Protein AF-A0AAV5WC20-F1 (afdb_monomer_lite)

Secondary structure (DSSP, 8-state):
----PPP----------PPPP----------S-GGGSSSSSSSSSS--------------------------HHHHHHHHHHHHHHHHHHHHHHHHHHHHHHHHHHHHHHHHHHHHHHHHHHHHHHHHHHHHHHHHHHHHHHHHHHHHHHHHHHHHHHHHHHHHHHHHHHHHHHHHHHHHHHHHHHHHHHHHHHHHHHHHHHHHHHHHHHHHHHHHHHHHHHHHHHHHHHHHHHHHHHHHHHHHHHHHHHHHHHHHHHHHHHHHHHSSHHHHHHHHHHHHHHHHHHHHHHHHHHHHHHHHHHHHHHHHHHHHGGG--TTHHHHHHHHHHHHHHHHHHHHHHHHHHHHHHHHHHHHHHHHHHHHHHTTTHHHHHHHHHHHHHHHHHHHHHH-

Organism: NCBI:txid1538716

Sequence (391 aa):
MPPKRRGSVANEKESKKKNKQASASPPYSSDESELRMKAEILEAIEENADCESDVEILPSKPSNNQKKVIESPLVLAMRENEKLKKELAESKEREAARLEANFDLSKVKMEKAEELWHTNDQLRRKKRMCENAINEAGKELFKADEAERKLGETETKIEWSEKNLINTEKKLYESEKKLKEKDRILAETEQKLAATTSASSDLELRNFQMTNELRRLNGELAQMSSMTADKVSSIVDLGTRNDALRAEVQRLNEELNRARQISSSTVSPEVRKMREENSILREQLKMAEEQINELADSKAQIRVLKDENEKLKSLGGKTQDKLLKEANDKLKISEDRLAYAEEEIKYQKGRREDLKEELLKYREDTSDNATSEVRLRHVREKCEKLERELR

pLDDT: mean 75.5, std 19.57, range [30.88, 97.56]

Structure (mmCIF, N/CA/C/O backbone):
data_AF-A0AAV5WC20-F1
#
_entry.id   AF-A0AAV5WC20-F1
#
loop_
_atom_site.group_PDB
_atom_site.id
_atom_site.type_symbol
_atom_site.label_atom_id
_atom_site.label_alt_id
_atom_site.label_comp_id
_atom_site.label_asym_id
_atom_site.label_entity_id
_atom_site.label_seq_id
_atom_site.pdbx_PDB_ins_code
_atom_site.Cartn_x
_atom_site.Cartn_y
_atom_site.Cartn_z
_atom_site.occupancy
_atom_site.B_iso_or_equiv
_atom_site.auth_seq_id
_atom_site.auth_comp_id
_atom_site.auth_asym_id
_atom_site.auth_atom_id
_atom_site.pdbx_PDB_model_num
ATOM 1 N N . MET A 1 1 ? 13.080 -20.137 10.433 1.00 46.59 1 MET A N 1
ATOM 2 C CA . MET A 1 1 ? 12.874 -20.717 11.783 1.00 46.59 1 MET A CA 1
ATOM 3 C C . MET A 1 1 ? 11.985 -19.778 12.592 1.00 46.59 1 MET A C 1
ATOM 5 O O . MET A 1 1 ? 12.286 -18.590 12.583 1.00 46.59 1 MET A O 1
ATOM 9 N N . PRO A 1 2 ? 10.916 -20.250 13.258 1.00 48.06 2 PRO A N 1
ATOM 10 C CA . PRO A 1 2 ? 10.090 -19.419 14.140 1.00 48.06 2 PRO A CA 1
ATOM 11 C C . PRO A 1 2 ? 10.695 -19.296 15.561 1.00 48.06 2 PRO A C 1
ATOM 13 O O . PRO A 1 2 ? 11.396 -20.209 16.005 1.00 48.06 2 PRO A O 1
ATOM 16 N N . PRO A 1 3 ? 10.435 -18.197 16.298 1.00 58.12 3 PRO A N 1
ATOM 17 C CA . PRO A 1 3 ? 11.008 -17.965 17.625 1.00 58.12 3 PRO A CA 1
ATOM 18 C C . PRO A 1 3 ? 10.278 -18.723 18.749 1.00 58.12 3 PRO A C 1
ATOM 20 O O . PRO A 1 3 ? 9.063 -18.925 18.716 1.00 58.12 3 PRO A O 1
ATOM 23 N N . LYS A 1 4 ? 11.020 -19.093 19.801 1.00 53.66 4 LYS A N 1
ATOM 24 C CA . LYS A 1 4 ? 10.476 -19.755 20.999 1.00 53.66 4 LYS A CA 1
ATOM 25 C C . LYS A 1 4 ? 9.658 -18.770 21.845 1.00 53.66 4 LYS A C 1
ATOM 27 O O . LYS A 1 4 ? 10.227 -17.860 22.443 1.00 53.66 4 LYS A O 1
ATOM 32 N N . ARG A 1 5 ? 8.348 -19.002 21.987 1.00 46.47 5 ARG A N 1
ATOM 33 C CA . ARG A 1 5 ? 7.547 -18.374 23.056 1.00 46.47 5 ARG A CA 1
ATOM 34 C C . ARG A 1 5 ? 8.036 -18.882 24.421 1.00 46.47 5 ARG A C 1
ATOM 36 O O . ARG A 1 5 ? 8.095 -20.090 24.631 1.00 46.47 5 ARG A O 1
ATOM 43 N N . ARG A 1 6 ? 8.329 -17.977 25.360 1.00 49.38 6 ARG A N 1
ATOM 44 C CA . ARG A 1 6 ? 8.352 -18.282 26.804 1.00 49.38 6 ARG A CA 1
ATOM 45 C C . ARG A 1 6 ? 7.067 -17.736 27.422 1.00 49.38 6 ARG A C 1
ATOM 47 O O . ARG A 1 6 ? 6.705 -16.596 27.149 1.00 49.38 6 ARG A O 1
ATOM 54 N N . GLY A 1 7 ? 6.371 -18.557 28.203 1.00 38.00 7 GLY A N 1
ATOM 55 C CA . GLY A 1 7 ? 5.137 -18.157 28.879 1.00 38.00 7 GLY A CA 1
ATOM 56 C C . GLY A 1 7 ? 5.416 -17.389 30.169 1.00 38.00 7 GLY A C 1
ATOM 57 O O . GLY A 1 7 ? 6.311 -17.754 30.928 1.00 38.00 7 GLY A O 1
ATOM 58 N N . SER A 1 8 ? 4.624 -16.352 30.429 1.00 41.50 8 SER A N 1
ATOM 59 C CA . SER A 1 8 ? 4.533 -15.691 31.730 1.00 41.50 8 SER A CA 1
ATOM 60 C C . SER A 1 8 ? 3.433 -16.358 32.560 1.00 41.50 8 SER A C 1
ATOM 62 O O . SER A 1 8 ? 2.253 -16.183 32.258 1.00 41.50 8 SER A O 1
ATOM 64 N N . VAL A 1 9 ? 3.804 -17.107 33.599 1.00 43.81 9 VAL A N 1
ATOM 65 C CA . VAL A 1 9 ? 2.852 -17.574 34.618 1.00 43.81 9 VAL A CA 1
ATOM 66 C C . VAL A 1 9 ? 2.820 -16.539 35.737 1.00 43.81 9 VAL A C 1
ATOM 68 O O . VAL A 1 9 ? 3.859 -16.219 36.309 1.00 43.81 9 VAL A O 1
ATOM 71 N N . ALA A 1 10 ? 1.634 -16.016 36.038 1.00 45.62 10 ALA A N 1
ATOM 72 C CA . ALA A 1 10 ? 1.400 -15.102 37.147 1.00 45.62 10 ALA A CA 1
ATOM 73 C C . ALA A 1 10 ? 0.200 -15.609 37.953 1.00 45.62 10 ALA A C 1
ATOM 75 O O . ALA A 1 10 ? -0.920 -15.546 37.468 1.00 45.62 10 ALA A O 1
ATOM 76 N N . ASN A 1 11 ? 0.478 -16.124 39.150 1.00 37.00 11 ASN A N 1
ATOM 77 C CA . ASN A 1 11 ? -0.455 -16.557 40.194 1.00 37.00 11 ASN A CA 1
ATOM 78 C C . ASN A 1 11 ? 0.359 -16.626 41.507 1.00 37.00 11 ASN A C 1
ATOM 80 O O . ASN A 1 11 ? 1.551 -16.918 41.457 1.00 37.00 11 ASN A O 1
ATOM 84 N N . GLU A 1 12 ? -0.173 -16.394 42.704 1.00 38.81 12 GLU A N 1
ATOM 85 C CA . GLU A 1 12 ? -1.375 -15.647 43.096 1.00 38.81 12 GLU A CA 1
ATOM 86 C C . GLU A 1 12 ? -1.159 -15.146 44.544 1.00 38.81 12 GLU A C 1
ATOM 88 O O . GLU A 1 12 ? -0.284 -15.652 45.250 1.00 38.81 12 GLU A O 1
ATOM 93 N N . LYS A 1 13 ? -1.882 -14.115 45.001 1.00 44.88 13 LYS A N 1
ATOM 94 C CA . LYS A 1 13 ? -1.697 -13.569 46.360 1.00 44.88 13 LYS A CA 1
ATOM 95 C C . LYS A 1 13 ? -2.596 -14.283 47.364 1.00 44.88 13 LYS A C 1
ATOM 97 O O . LYS A 1 13 ? -3.810 -14.212 47.220 1.00 44.88 13 LYS A O 1
ATOM 102 N N . GLU A 1 14 ? -2.037 -14.767 48.472 1.00 38.22 14 GLU A N 1
ATOM 103 C CA . GLU A 1 14 ? -2.845 -15.045 49.667 1.00 38.22 14 GLU A CA 1
ATOM 104 C C . GLU A 1 14 ? -2.159 -14.583 50.968 1.00 38.22 14 GLU A C 1
ATOM 106 O O . GLU A 1 14 ? -1.451 -15.313 51.660 1.00 38.22 14 GLU A O 1
ATOM 111 N N . SER A 1 15 ? -2.357 -13.309 51.310 1.00 42.94 15 SER A N 1
ATOM 112 C CA . SER A 1 15 ? -1.786 -12.678 52.504 1.00 42.94 15 SER A CA 1
ATOM 113 C C . SER A 1 15 ? -2.730 -12.785 53.710 1.00 42.94 15 SER A C 1
ATOM 115 O O . SER A 1 15 ? -3.532 -11.881 53.964 1.00 42.94 15 SER A O 1
ATOM 117 N N . LYS A 1 16 ? -2.627 -13.873 54.482 1.00 41.94 16 LYS A N 1
ATOM 118 C CA . LYS A 1 16 ? -3.439 -14.108 55.691 1.00 41.94 16 LYS A CA 1
ATOM 119 C C . LYS A 1 16 ? -3.041 -13.194 56.871 1.00 41.94 16 LYS A C 1
ATOM 121 O O . LYS A 1 16 ? -2.311 -13.604 57.768 1.00 41.94 16 LYS A O 1
ATOM 126 N N . LYS A 1 17 ? -3.575 -11.965 56.920 1.00 42.88 17 LYS A N 1
ATOM 127 C CA . LYS A 1 17 ? -3.609 -11.131 58.143 1.00 42.88 17 LYS A CA 1
ATOM 128 C C . LYS A 1 17 ? -4.879 -11.429 58.952 1.00 42.88 17 LYS A C 1
ATOM 130 O O . LYS A 1 17 ? -5.944 -10.919 58.617 1.00 42.88 17 LYS A O 1
ATOM 135 N N . LYS A 1 18 ? -4.774 -12.198 60.043 1.00 42.69 18 LYS A N 1
ATOM 136 C CA . LYS A 1 18 ? -5.812 -12.196 61.093 1.00 42.69 18 LYS A CA 1
ATOM 137 C C . LYS A 1 18 ? -5.658 -10.933 61.945 1.00 42.69 18 LYS A C 1
ATOM 139 O O . LYS A 1 18 ? -4.542 -10.587 62.326 1.00 42.69 18 LYS A O 1
ATOM 144 N N . ASN A 1 19 ? -6.763 -10.236 62.200 1.00 36.97 19 ASN A N 1
ATOM 145 C CA . ASN A 1 19 ? -6.783 -9.006 62.992 1.00 36.97 19 ASN A CA 1
ATOM 146 C C . ASN A 1 19 ? -7.163 -9.288 64.459 1.00 36.97 19 ASN A C 1
ATOM 148 O O . ASN A 1 19 ? -7.654 -10.365 64.790 1.00 36.97 19 ASN A O 1
ATOM 152 N N . LYS A 1 20 ? -6.908 -8.303 65.321 1.00 40.47 20 LYS A N 1
ATOM 153 C CA . LYS A 1 20 ? -7.137 -8.309 66.770 1.00 40.47 20 LYS A CA 1
ATOM 154 C C . LYS A 1 20 ? -8.576 -8.695 67.142 1.00 40.47 20 LYS A C 1
ATOM 156 O O . LYS A 1 20 ? -9.516 -8.111 66.612 1.00 40.47 20 LYS A O 1
ATOM 161 N N . GLN A 1 21 ? -8.728 -9.527 68.171 1.00 35.09 21 GLN A N 1
ATOM 162 C CA . GLN A 1 21 ? -9.761 -9.286 69.182 1.00 35.09 21 GLN A CA 1
ATOM 163 C C . GLN A 1 21 ? -9.126 -8.450 70.297 1.00 35.09 21 GLN A C 1
ATOM 165 O O . GLN A 1 21 ? -8.044 -8.777 70.780 1.00 35.09 21 GLN A O 1
ATOM 170 N N . ALA A 1 22 ? -9.783 -7.356 70.667 1.00 39.41 22 ALA A N 1
ATOM 171 C CA . ALA A 1 22 ? -9.428 -6.526 71.809 1.00 39.41 22 ALA A CA 1
ATOM 172 C C . ALA A 1 22 ? -10.732 -6.022 72.434 1.00 39.41 22 ALA A C 1
ATOM 174 O O . ALA A 1 22 ? -11.380 -5.136 71.883 1.00 39.41 22 ALA A O 1
ATOM 175 N N . SER A 1 23 ? -11.135 -6.632 73.545 1.00 36.88 23 SER A N 1
ATOM 176 C CA . SER A 1 23 ? -12.318 -6.259 74.321 1.00 36.88 23 SER A CA 1
ATOM 177 C C . SER A 1 23 ? -11.889 -5.451 75.546 1.00 36.88 23 SER A C 1
ATOM 179 O O . SER A 1 23 ? -11.248 -5.996 76.445 1.00 36.88 23 SER A O 1
ATOM 181 N N . ALA A 1 24 ? -12.229 -4.163 75.567 1.00 35.69 24 ALA A N 1
ATOM 182 C CA . ALA A 1 24 ? -12.136 -3.298 76.744 1.00 35.69 24 ALA A CA 1
ATOM 183 C C . ALA A 1 24 ? -13.527 -3.139 77.396 1.00 35.69 24 ALA A C 1
ATOM 185 O O . ALA A 1 24 ? -14.532 -3.426 76.747 1.00 35.69 24 ALA A O 1
ATOM 186 N N . SER A 1 25 ? -13.567 -2.727 78.669 1.00 38.66 25 SER A N 1
ATOM 187 C CA . SER A 1 25 ? -14.747 -2.868 79.549 1.00 38.66 25 SER A CA 1
ATOM 188 C C . SER A 1 25 ? -15.585 -1.565 79.724 1.00 38.66 25 SER A C 1
ATOM 190 O O . SER A 1 25 ? -15.924 -0.963 78.712 1.00 38.66 25 SER A O 1
ATOM 192 N N . PRO A 1 26 ? -15.943 -1.113 80.950 1.00 62.59 26 PRO A N 1
ATOM 193 C CA . PRO A 1 26 ? -17.286 -1.142 81.581 1.00 62.59 26 PRO A CA 1
ATOM 194 C C . PRO A 1 26 ? -17.959 0.274 81.663 1.00 62.59 26 PRO A C 1
ATOM 196 O O . PRO A 1 26 ? -17.342 1.207 81.147 1.00 62.59 26 PRO A O 1
ATOM 199 N N . PRO A 1 27 ? -19.138 0.531 82.312 1.00 53.72 27 PRO A N 1
ATOM 200 C CA . PRO A 1 27 ? -19.905 -0.277 83.281 1.00 53.72 27 PRO A CA 1
ATOM 201 C C . PRO A 1 27 ? -21.451 -0.313 83.042 1.00 53.72 27 PRO A C 1
ATOM 203 O O . PRO A 1 27 ? -21.875 -0.903 82.058 1.00 53.72 27 PRO A O 1
ATOM 206 N N . TYR A 1 28 ? -22.250 0.293 83.946 1.00 35.47 28 TYR A N 1
ATOM 207 C CA . TYR A 1 28 ? -23.716 0.236 84.165 1.00 35.47 28 TYR A CA 1
ATOM 208 C C . TYR A 1 28 ? -24.264 -1.141 84.616 1.00 35.47 28 TYR A C 1
ATOM 210 O O . TYR A 1 28 ? -24.325 -2.052 83.802 1.00 35.47 28 TYR A O 1
ATOM 218 N N . SER A 1 29 ? -24.601 -1.462 85.882 1.00 41.06 29 SER A N 1
ATOM 219 C CA . SER A 1 29 ? -24.993 -0.770 87.147 1.00 41.06 29 SER A CA 1
ATOM 220 C C . SER A 1 29 ? -26.505 -0.735 87.420 1.00 41.06 29 SER A C 1
ATOM 222 O O . SER A 1 29 ? -27.220 -0.148 86.615 1.00 41.06 29 SER A O 1
ATOM 224 N N . SER A 1 30 ? -26.926 -1.195 88.615 1.00 44.84 30 SER A N 1
ATOM 225 C CA . SER A 1 30 ? -28.332 -1.287 89.089 1.00 44.84 30 SER A CA 1
ATOM 226 C C . SER A 1 30 ? -29.177 -2.275 88.250 1.00 44.84 30 SER A C 1
ATOM 228 O O . SER A 1 30 ? -29.063 -2.295 87.036 1.00 44.84 30 SER A O 1
ATOM 230 N N . ASP A 1 31 ? -29.958 -3.221 88.775 1.00 42.00 31 ASP A N 1
ATOM 231 C CA . ASP A 1 31 ? -30.840 -3.183 89.942 1.00 42.00 31 ASP A CA 1
ATOM 232 C C . ASP A 1 31 ? -30.939 -4.564 90.627 1.00 42.00 31 ASP A C 1
ATOM 234 O O . ASP A 1 31 ? -31.651 -5.458 90.174 1.00 42.00 31 ASP A O 1
ATOM 238 N N . GLU A 1 32 ? -30.270 -4.733 91.771 1.00 43.53 32 GLU A N 1
ATOM 239 C CA . GLU A 1 32 ? -30.441 -5.905 92.659 1.00 43.53 32 GLU A CA 1
ATOM 240 C C . GLU A 1 32 ? -31.105 -5.503 93.998 1.00 43.53 32 GLU A C 1
ATOM 242 O O . GLU A 1 32 ? -31.043 -6.203 95.009 1.00 43.53 32 GLU A O 1
ATOM 247 N N . SER A 1 33 ? -31.736 -4.322 94.007 1.00 48.75 33 SER A N 1
ATOM 248 C CA . SER A 1 33 ? -32.202 -3.604 95.201 1.00 48.75 33 SER A CA 1
ATOM 249 C C . SER A 1 33 ? -33.672 -3.863 95.561 1.00 48.75 33 SER A C 1
ATOM 251 O O . SER A 1 33 ? -34.030 -3.817 96.737 1.00 48.75 33 SER A O 1
ATOM 253 N N . GLU A 1 34 ? -34.538 -4.149 94.583 1.00 46.88 34 GLU A N 1
ATOM 254 C CA . GLU A 1 34 ? -36.000 -4.145 94.788 1.00 46.88 34 GLU A CA 1
ATOM 255 C C . GLU A 1 34 ? -36.568 -5.382 95.512 1.00 46.88 34 GLU A C 1
ATOM 257 O O . GLU A 1 34 ? -37.702 -5.350 95.992 1.00 46.88 34 GLU A O 1
ATOM 262 N N . LEU A 1 35 ? -35.797 -6.467 95.655 1.00 46.91 35 LEU A N 1
ATOM 263 C CA . LEU A 1 35 ? -36.261 -7.718 96.281 1.00 46.91 35 LEU A CA 1
ATOM 264 C C . LEU A 1 35 ? -35.927 -7.859 97.779 1.00 46.91 35 LEU A C 1
ATOM 266 O O . LEU A 1 35 ? -36.155 -8.919 98.357 1.00 46.91 35 LEU A O 1
ATOM 270 N N . ARG A 1 36 ? -35.429 -6.800 98.436 1.00 49.81 36 ARG A N 1
ATOM 271 C CA . ARG A 1 36 ? -35.145 -6.795 99.890 1.00 49.81 36 ARG A CA 1
ATOM 272 C C . ARG A 1 36 ? -35.990 -5.828 100.727 1.00 49.81 36 ARG A C 1
ATOM 274 O O . ARG A 1 36 ? -35.766 -5.740 101.926 1.00 49.81 36 ARG A O 1
ATOM 281 N N . MET A 1 37 ? -36.985 -5.156 100.139 1.00 46.34 37 MET A N 1
ATOM 282 C CA . MET A 1 37 ? -37.829 -4.164 100.836 1.00 46.34 37 MET A CA 1
ATOM 283 C C . MET A 1 37 ? -39.329 -4.531 100.866 1.00 46.34 37 MET A C 1
ATOM 285 O O . MET A 1 37 ? -40.195 -3.662 100.849 1.00 46.34 37 MET A O 1
ATOM 289 N N . LYS A 1 38 ? -39.643 -5.837 100.884 1.00 46.16 38 LYS A N 1
ATOM 290 C CA . LYS A 1 38 ? -41.002 -6.400 101.071 1.00 46.16 38 LYS A CA 1
ATOM 291 C C . LYS A 1 38 ? -40.993 -7.669 101.942 1.00 46.16 38 LYS A C 1
ATOM 293 O O . LYS A 1 38 ? -41.645 -8.658 101.625 1.00 46.16 38 LYS A O 1
ATOM 298 N N . ALA A 1 39 ? -40.209 -7.635 103.019 1.00 43.69 39 ALA A N 1
ATOM 299 C CA . ALA A 1 39 ? -40.134 -8.676 104.053 1.00 43.69 39 ALA A CA 1
ATOM 300 C C . ALA A 1 39 ? -40.270 -8.065 105.465 1.00 43.69 39 ALA A C 1
ATOM 302 O O . ALA A 1 39 ? -39.671 -8.527 106.426 1.00 43.69 39 ALA A O 1
ATOM 303 N N . GLU A 1 40 ? -41.044 -6.986 105.546 1.00 49.34 40 GLU A N 1
ATOM 304 C CA . GLU A 1 40 ? -41.399 -6.224 106.740 1.00 49.34 40 GLU A CA 1
ATOM 305 C C . GLU A 1 40 ? -42.853 -5.752 106.511 1.00 49.34 40 GLU A C 1
ATOM 307 O O . GLU A 1 40 ? -43.283 -5.665 105.356 1.00 49.34 40 GLU A O 1
ATOM 312 N N . ILE A 1 41 ? -43.627 -5.478 107.569 1.00 44.91 41 ILE A N 1
ATOM 313 C CA . ILE A 1 41 ? -45.100 -5.303 107.515 1.00 44.91 41 ILE A CA 1
ATOM 314 C C . ILE A 1 41 ? -45.870 -6.615 107.215 1.00 44.91 41 ILE A C 1
ATOM 316 O O . ILE A 1 41 ? -46.669 -6.695 106.283 1.00 44.91 41 ILE A O 1
ATOM 320 N N . LEU A 1 42 ? -45.681 -7.643 108.054 1.00 40.22 42 LEU A N 1
ATOM 321 C CA . LEU A 1 42 ? -46.724 -8.657 108.319 1.00 40.22 42 LEU A CA 1
ATOM 322 C C . LEU A 1 42 ? -46.608 -9.309 109.720 1.00 40.22 42 LEU A C 1
ATOM 324 O O . LEU A 1 42 ? -47.049 -10.432 109.932 1.00 40.22 42 LEU A O 1
ATOM 328 N N . GLU A 1 43 ? -46.023 -8.592 110.685 1.00 47.56 43 GLU A N 1
ATOM 329 C CA . GLU A 1 43 ? -45.741 -9.068 112.050 1.00 47.56 43 GLU A CA 1
ATOM 330 C C . GLU A 1 43 ? -45.987 -7.918 113.050 1.00 47.56 43 GLU A C 1
ATOM 332 O O . GLU A 1 43 ? -45.055 -7.302 113.559 1.00 47.56 43 GLU A O 1
ATOM 337 N N . ALA A 1 44 ? -47.257 -7.519 113.224 1.00 48.00 44 ALA A N 1
ATOM 338 C CA . ALA A 1 44 ? -47.614 -6.359 114.062 1.00 48.00 44 ALA A CA 1
ATOM 339 C C . ALA A 1 44 ? -49.059 -6.310 114.615 1.00 48.00 44 ALA A C 1
ATOM 341 O O . ALA A 1 44 ? -49.340 -5.444 115.441 1.00 48.00 44 ALA A O 1
ATOM 342 N N . ILE A 1 45 ? -49.997 -7.155 114.155 1.00 46.56 45 ILE A N 1
ATOM 343 C CA . ILE A 1 45 ? -51.423 -7.062 114.540 1.00 46.56 45 ILE A CA 1
ATOM 344 C C . ILE A 1 45 ? -52.072 -8.455 114.646 1.00 46.56 45 ILE A C 1
ATOM 346 O O . ILE A 1 45 ? -52.913 -8.790 113.818 1.00 46.56 45 ILE A O 1
ATOM 350 N N . GLU A 1 46 ? -51.708 -9.265 115.650 1.00 44.31 46 GLU A N 1
ATOM 351 C CA . GLU A 1 46 ? -52.563 -10.395 116.081 1.00 44.31 46 GLU A CA 1
ATOM 352 C C . GLU A 1 46 ? -52.272 -10.929 117.505 1.00 44.31 46 GLU A C 1
ATOM 354 O O . GLU A 1 46 ? -52.179 -12.129 117.716 1.00 44.31 46 GLU A O 1
ATOM 359 N N . GLU A 1 47 ? -52.164 -10.054 118.517 1.00 45.81 47 GLU A N 1
ATOM 360 C CA . GLU A 1 47 ? -52.318 -10.475 119.927 1.00 45.81 47 GLU A CA 1
ATOM 361 C C . GLU A 1 47 ? -52.699 -9.284 120.833 1.00 45.81 47 GLU A C 1
ATOM 363 O O . GLU A 1 47 ? -51.845 -8.510 121.260 1.00 45.81 47 GLU A O 1
ATOM 368 N N . ASN A 1 48 ? -54.007 -9.081 121.050 1.00 41.75 48 ASN A N 1
ATOM 369 C CA . ASN A 1 48 ? -54.618 -8.285 122.135 1.00 41.75 48 ASN A CA 1
ATOM 370 C C . ASN A 1 48 ? -56.154 -8.389 122.025 1.00 41.75 48 ASN A C 1
ATOM 372 O O . ASN A 1 48 ? -56.802 -7.572 121.370 1.00 41.75 48 ASN A O 1
ATOM 376 N N . ALA A 1 49 ? -56.732 -9.437 122.616 1.00 38.94 49 ALA A N 1
ATOM 377 C CA . ALA A 1 49 ? -58.182 -9.667 122.630 1.00 38.94 49 ALA A CA 1
ATOM 378 C C . ALA A 1 49 ? -58.671 -10.367 123.915 1.00 38.94 49 ALA A C 1
ATOM 380 O O . ALA A 1 49 ? -59.714 -11.020 123.903 1.00 38.94 49 ALA A O 1
ATOM 381 N N . ASP A 1 50 ? -57.945 -10.212 125.028 1.00 37.34 50 ASP A N 1
ATOM 382 C CA . ASP A 1 50 ? -58.484 -10.541 126.349 1.00 37.34 50 ASP A CA 1
ATOM 383 C C . ASP A 1 50 ? -59.608 -9.551 126.681 1.00 37.34 50 ASP A C 1
ATOM 385 O O . ASP A 1 50 ? -59.390 -8.347 126.825 1.00 37.34 50 ASP A O 1
ATOM 389 N N . CYS A 1 51 ? -60.835 -10.058 126.774 1.00 38.34 51 CYS A N 1
ATOM 390 C CA . CYS A 1 51 ? -62.004 -9.291 127.185 1.00 38.34 51 CYS A CA 1
ATOM 391 C C . CYS A 1 51 ? -62.539 -9.848 128.502 1.00 38.34 51 CYS A C 1
ATOM 393 O O . CYS A 1 51 ? -63.219 -10.871 128.476 1.00 38.34 51 CYS A O 1
ATOM 395 N N . GLU A 1 52 ? -62.348 -9.146 129.624 1.00 37.06 52 GLU A N 1
ATOM 396 C CA . GLU A 1 52 ? -63.218 -9.374 130.783 1.00 37.06 52 GLU A CA 1
ATOM 397 C C . GLU A 1 52 ? -63.476 -8.123 131.649 1.00 37.06 52 GLU A C 1
ATOM 399 O O . GLU A 1 52 ? -62.625 -7.655 132.397 1.00 37.06 52 GLU A O 1
ATOM 404 N N . SER A 1 53 ? -64.723 -7.645 131.547 1.00 40.72 53 SER A N 1
ATOM 405 C CA . SER A 1 53 ? -65.509 -6.858 132.519 1.00 40.72 53 SER A CA 1
ATOM 406 C C . SER A 1 53 ? -64.967 -5.542 133.104 1.00 40.72 53 SER A C 1
ATOM 408 O O . SER A 1 53 ? -64.073 -5.517 133.947 1.00 40.72 53 SER A O 1
ATOM 410 N N . ASP A 1 54 ? -65.695 -4.462 132.810 1.00 40.66 54 ASP A N 1
ATOM 411 C CA . ASP A 1 54 ? -65.784 -3.257 133.641 1.00 40.66 54 ASP A CA 1
ATOM 412 C C . ASP A 1 54 ? -66.378 -3.541 135.040 1.00 40.66 54 ASP A C 1
ATOM 414 O O . ASP A 1 54 ? -67.096 -4.524 135.232 1.00 40.66 54 ASP A O 1
ATOM 418 N N . VAL A 1 55 ? -66.192 -2.602 135.979 1.00 39.00 55 VAL A N 1
ATOM 419 C CA . VAL A 1 55 ? -67.290 -1.857 136.649 1.00 39.00 55 VAL A CA 1
ATOM 420 C C . VAL A 1 55 ? -66.699 -0.799 137.598 1.00 39.00 55 VAL A C 1
ATOM 422 O O . VAL A 1 55 ? -65.887 -1.104 138.471 1.00 39.00 55 VAL A O 1
ATOM 425 N N . GLU A 1 56 ? -67.122 0.460 137.445 1.00 42.25 56 GLU A N 1
ATOM 426 C CA . GLU A 1 56 ? -66.751 1.568 138.341 1.00 42.25 56 GLU A CA 1
ATOM 427 C C . GLU A 1 56 ? -67.495 1.519 139.692 1.00 42.25 56 GLU A C 1
ATOM 429 O O . GLU A 1 56 ? -68.555 0.905 139.827 1.00 42.25 56 GLU A O 1
ATOM 434 N N . ILE A 1 57 ? -66.952 2.193 140.715 1.00 37.19 57 ILE A N 1
ATOM 435 C CA . ILE A 1 57 ? -67.457 2.154 142.099 1.00 37.19 57 ILE A CA 1
ATOM 436 C C . ILE A 1 57 ? -67.614 3.581 142.663 1.00 37.19 57 ILE A C 1
ATOM 438 O O . ILE A 1 57 ? -66.757 4.429 142.427 1.00 37.19 57 ILE A O 1
ATOM 442 N N . LEU A 1 58 ? -68.626 3.766 143.531 1.00 41.06 58 LEU A N 1
ATOM 443 C CA . LEU A 1 58 ? -68.951 4.933 144.389 1.00 41.06 58 LEU A CA 1
ATOM 444 C C . LEU A 1 58 ? -69.877 6.002 143.763 1.00 41.06 58 LEU A C 1
ATOM 446 O O . LEU A 1 58 ? -69.808 6.231 142.559 1.00 41.06 58 LEU A O 1
ATOM 450 N N . PRO A 1 59 ? -70.722 6.705 144.566 1.00 50.78 59 PRO A N 1
ATOM 451 C CA . PRO A 1 59 ? -70.924 6.638 146.030 1.00 50.78 59 PRO A CA 1
ATOM 452 C C . PRO A 1 59 ? -72.043 5.608 146.402 1.00 50.78 59 PRO A C 1
ATOM 454 O O . PRO A 1 59 ? -71.998 4.525 145.835 1.00 50.78 59 PRO A O 1
ATOM 457 N N . SER A 1 60 ? -73.006 5.680 147.346 1.00 31.77 60 SER A N 1
ATOM 458 C CA . SER A 1 60 ? -73.597 6.713 148.229 1.00 31.77 60 SER A CA 1
ATOM 459 C C . SER A 1 60 ? -74.255 6.096 149.492 1.00 31.77 60 SER A C 1
ATOM 461 O O . SER A 1 60 ? -74.340 4.880 149.644 1.00 31.77 60 SER A O 1
ATOM 463 N N . LYS A 1 61 ? -74.752 6.946 150.407 1.00 40.97 61 LYS A N 1
ATOM 464 C CA . LYS A 1 61 ? -75.665 6.649 151.548 1.00 40.97 61 LYS A CA 1
ATOM 465 C C . LYS A 1 61 ? -76.644 7.853 151.706 1.00 40.97 61 LYS A C 1
ATOM 467 O O . LYS A 1 61 ? -76.414 8.824 150.984 1.00 40.97 61 LYS A O 1
ATOM 472 N N . PRO A 1 62 ? -77.620 7.924 152.654 1.00 46.72 62 PRO A N 1
ATOM 473 C CA . PRO A 1 62 ? -78.140 6.931 153.622 1.00 46.72 62 PRO A CA 1
ATOM 474 C C . PRO A 1 62 ? -79.701 6.853 153.741 1.00 46.72 62 PRO A C 1
ATOM 476 O O . PRO A 1 62 ? -80.403 7.739 153.272 1.00 46.72 62 PRO A O 1
ATOM 479 N N . SER A 1 63 ? -80.212 5.919 154.571 1.00 32.38 63 SER A N 1
ATOM 480 C CA . SER A 1 63 ? -81.553 5.953 155.234 1.00 32.38 63 SER A CA 1
ATOM 481 C C . SER A 1 63 ? -82.803 5.770 154.324 1.00 32.38 63 SER A C 1
ATOM 483 O O . SER A 1 63 ? -82.756 6.089 153.149 1.00 32.38 63 SER A O 1
ATOM 485 N N . ASN A 1 64 ? -83.973 5.263 154.755 1.00 32.12 64 ASN A N 1
ATOM 486 C CA . ASN A 1 64 ? -84.521 5.086 156.109 1.00 32.12 64 ASN A CA 1
ATOM 487 C C . ASN A 1 64 ? -85.654 4.014 156.167 1.00 32.12 64 ASN A C 1
ATOM 489 O O . ASN A 1 64 ? -86.430 3.894 155.230 1.00 32.12 64 ASN A O 1
ATOM 493 N N . ASN A 1 65 ? -85.804 3.351 157.321 1.00 32.62 65 ASN A N 1
ATOM 494 C CA . ASN A 1 65 ? -87.037 2.816 157.948 1.00 32.62 65 ASN A CA 1
ATOM 495 C C . ASN A 1 65 ? -88.077 1.865 157.268 1.00 32.62 65 ASN A C 1
ATOM 497 O O . ASN A 1 65 ? -88.732 2.189 156.287 1.00 32.62 65 ASN A O 1
ATOM 501 N N . GLN A 1 66 ? -88.437 0.850 158.080 1.00 30.88 66 GLN A N 1
ATOM 502 C CA . GLN A 1 66 ? -89.760 0.212 158.311 1.00 30.88 66 GLN A CA 1
ATOM 503 C C . GLN A 1 66 ? -90.225 -1.085 157.595 1.00 30.88 66 GLN A C 1
ATOM 505 O O . GLN A 1 66 ? -90.246 -1.221 156.382 1.00 30.88 66 GLN A O 1
ATOM 510 N N . LYS A 1 67 ? -90.780 -1.966 158.457 1.00 35.91 67 LYS A N 1
ATOM 511 C CA . LYS A 1 67 ? -91.816 -3.003 158.236 1.00 35.91 67 LYS A CA 1
ATOM 512 C C . LYS A 1 67 ? -91.485 -4.184 157.309 1.00 35.91 67 LYS A C 1
ATOM 514 O O . LYS A 1 67 ? -91.936 -4.265 156.173 1.00 35.91 67 LYS A O 1
ATOM 519 N N . LYS A 1 68 ? -90.863 -5.213 157.904 1.00 37.16 68 LYS A N 1
ATOM 520 C CA . LYS A 1 68 ? -90.993 -6.605 157.436 1.00 37.16 68 LYS A CA 1
ATOM 521 C C . LYS A 1 68 ? -92.468 -7.033 157.468 1.00 37.16 68 LYS A C 1
ATOM 523 O O . LYS A 1 68 ? -93.052 -7.098 158.547 1.00 37.16 68 LYS A O 1
ATOM 528 N N . VAL A 1 69 ? -93.021 -7.406 156.317 1.00 43.50 69 VAL A N 1
ATOM 529 C CA . VAL A 1 69 ? -94.146 -8.349 156.234 1.00 43.50 69 VAL A CA 1
ATOM 530 C C . VAL A 1 69 ? -93.541 -9.733 156.015 1.00 43.50 69 VAL A C 1
ATOM 532 O O . VAL A 1 69 ? -92.646 -9.888 155.187 1.00 43.50 69 VAL A O 1
ATOM 535 N N . ILE A 1 70 ? -93.976 -10.730 156.786 1.00 44.62 70 ILE A N 1
ATOM 536 C CA . ILE A 1 70 ? -93.455 -12.098 156.684 1.00 44.62 70 ILE A CA 1
ATOM 537 C C . ILE A 1 70 ? -94.264 -12.839 155.612 1.00 44.62 70 ILE A C 1
ATOM 539 O O . ILE A 1 70 ? -95.206 -13.564 155.923 1.00 44.62 70 ILE A O 1
ATOM 543 N N . GLU A 1 71 ? -93.918 -12.631 154.339 1.00 44.78 71 GLU A N 1
ATOM 544 C CA . GLU A 1 71 ? -94.315 -13.574 153.286 1.00 44.78 71 GLU A CA 1
ATOM 545 C C . GLU A 1 71 ? -93.631 -14.931 153.539 1.00 44.78 71 GLU A C 1
ATOM 547 O O . GLU A 1 71 ? -92.490 -14.998 154.003 1.00 44.78 71 GLU A O 1
ATOM 552 N N . SER A 1 72 ? -94.339 -16.029 153.260 1.00 51.59 72 SER A N 1
ATOM 553 C CA . SER A 1 72 ? -93.804 -17.382 153.461 1.00 51.59 72 SER A CA 1
ATOM 554 C C . SER A 1 72 ? -92.577 -17.623 152.565 1.00 51.59 72 SER A C 1
ATOM 556 O O . SER A 1 72 ? -92.641 -17.275 151.381 1.00 51.59 72 SER A O 1
ATOM 558 N N . PRO A 1 73 ? -91.500 -18.278 153.053 1.00 62.47 73 PRO A N 1
ATOM 559 C CA . PRO A 1 73 ? -90.312 -18.586 152.247 1.00 62.47 73 PRO A CA 1
ATOM 560 C C . PRO A 1 73 ? -90.620 -19.299 150.923 1.00 62.47 73 PRO A C 1
ATOM 562 O O . PRO A 1 73 ? -89.916 -19.100 149.939 1.00 62.47 73 PRO A O 1
ATOM 565 N N . LEU A 1 74 ? -91.709 -20.076 150.873 1.00 66.00 74 LEU A N 1
ATOM 566 C CA . LEU A 1 74 ? -92.171 -20.754 149.662 1.00 66.00 74 LEU A CA 1
ATOM 567 C C . LEU A 1 74 ? -92.589 -19.770 148.550 1.00 66.00 74 LEU A C 1
ATOM 569 O O . LEU A 1 74 ? -92.341 -20.033 147.379 1.00 66.00 74 LEU A O 1
ATOM 573 N N . VAL A 1 75 ? -93.184 -18.624 148.902 1.00 63.22 75 VAL A N 1
ATOM 574 C CA . VAL A 1 75 ? -93.632 -17.597 147.940 1.00 63.22 75 VAL A CA 1
ATOM 575 C C . VAL A 1 75 ? -92.441 -16.827 147.369 1.00 63.22 75 VAL A C 1
ATOM 577 O O . VAL A 1 75 ? -92.408 -16.551 146.170 1.00 63.22 75 VAL A O 1
ATOM 580 N N . LEU A 1 76 ? -91.433 -16.540 148.200 1.00 65.44 76 LEU A N 1
ATOM 581 C CA . LEU A 1 76 ? -90.167 -15.962 147.743 1.00 65.44 76 LEU A CA 1
ATOM 582 C C . LEU A 1 76 ? -89.441 -16.932 146.803 1.00 65.44 76 LEU A C 1
ATOM 584 O O . LEU A 1 76 ? -89.153 -16.557 145.671 1.00 65.44 76 LEU A O 1
ATOM 588 N N . ALA A 1 77 ? -89.285 -18.200 147.198 1.00 69.12 77 ALA A N 1
ATOM 589 C CA . ALA A 1 77 ? -88.675 -19.230 146.356 1.00 69.12 77 ALA A CA 1
ATOM 590 C C . ALA A 1 77 ? -89.430 -19.463 145.030 1.00 69.12 77 ALA A C 1
ATOM 592 O O . ALA A 1 77 ? -88.809 -19.811 144.024 1.00 69.12 77 ALA A O 1
ATOM 593 N N . MET A 1 78 ? -90.754 -19.250 144.991 1.00 74.75 78 MET A N 1
ATOM 594 C CA . MET A 1 78 ? -91.537 -19.272 143.749 1.00 74.75 78 MET A CA 1
ATOM 595 C C . MET A 1 78 ? -91.277 -18.043 142.867 1.00 74.75 78 MET A C 1
ATOM 597 O O . MET A 1 78 ? -90.988 -18.229 141.686 1.00 74.75 78 MET A O 1
ATOM 601 N N . ARG A 1 79 ? -91.293 -16.814 143.411 1.00 76.19 79 ARG A N 1
ATOM 602 C CA . ARG A 1 79 ? -90.928 -15.608 142.634 1.00 76.19 79 ARG A CA 1
ATOM 603 C C . ARG A 1 79 ? -89.483 -15.666 142.135 1.00 76.19 79 ARG A C 1
ATOM 605 O O . ARG A 1 79 ? -89.214 -15.260 141.009 1.00 76.19 79 ARG A O 1
ATOM 612 N N . GLU A 1 80 ? -88.560 -16.199 142.931 1.00 78.25 80 GLU A N 1
ATOM 613 C CA . GLU A 1 80 ? -87.167 -16.420 142.528 1.00 78.25 80 GLU A CA 1
ATOM 614 C C . GLU A 1 80 ? -87.059 -17.492 141.438 1.00 78.25 80 GLU A C 1
ATOM 616 O O . GLU A 1 80 ? -86.330 -17.290 140.474 1.00 78.25 80 GLU A O 1
ATOM 621 N N . ASN A 1 81 ? -87.845 -18.575 141.497 1.00 78.81 81 ASN A N 1
ATOM 622 C CA . ASN A 1 81 ? -87.928 -19.544 140.397 1.00 78.81 81 ASN A CA 1
ATOM 623 C C . ASN A 1 81 ? -88.505 -18.938 139.109 1.00 78.81 81 ASN A C 1
ATOM 625 O O . ASN A 1 81 ? -88.035 -19.270 138.024 1.00 78.81 81 ASN A O 1
ATOM 629 N N . GLU A 1 82 ? -89.511 -18.066 139.186 1.00 80.19 82 GLU A N 1
ATOM 630 C CA . GLU A 1 82 ? -90.042 -17.369 138.006 1.00 80.19 82 GLU A CA 1
ATOM 631 C C . GLU A 1 82 ? -89.044 -16.350 137.445 1.00 80.19 82 GLU A C 1
ATOM 633 O O . GLU A 1 82 ? -88.847 -16.296 136.231 1.00 80.19 82 GLU A O 1
ATOM 638 N N . LYS A 1 83 ? -88.340 -15.616 138.315 1.00 83.25 83 LYS A N 1
ATOM 639 C CA . LYS A 1 83 ? -87.247 -14.712 137.937 1.00 83.25 83 LYS A CA 1
ATOM 640 C C . LYS A 1 83 ? -86.103 -15.472 137.261 1.00 83.25 83 LYS A C 1
ATOM 642 O O . LYS A 1 83 ? -85.724 -15.099 136.159 1.00 83.25 83 LYS A O 1
ATOM 647 N N . LEU A 1 84 ? -85.643 -16.584 137.837 1.00 84.38 84 LEU A N 1
ATOM 648 C CA . LEU A 1 84 ? -84.610 -17.446 137.250 1.00 84.38 84 LEU A CA 1
ATOM 649 C C . LEU A 1 84 ? -85.067 -18.103 135.940 1.00 84.38 84 LEU A C 1
ATOM 651 O O . LEU A 1 84 ? -84.271 -18.220 135.015 1.00 84.38 84 LEU A O 1
ATOM 655 N N . LYS A 1 85 ? -86.344 -18.492 135.805 1.00 82.00 85 LYS A N 1
ATOM 656 C CA . LYS A 1 85 ? -86.903 -18.962 134.523 1.00 82.00 85 LYS A CA 1
ATOM 657 C C . LYS A 1 85 ? -86.904 -17.860 133.465 1.00 82.00 85 LYS A C 1
ATOM 659 O O . LYS A 1 85 ? -86.578 -18.144 132.317 1.00 82.00 85 LYS A O 1
ATOM 664 N N . LYS A 1 86 ? -87.245 -16.623 133.840 1.00 84.31 86 LYS A N 1
ATOM 665 C CA . LYS A 1 86 ? -87.225 -15.459 132.943 1.00 84.31 86 LYS A CA 1
ATOM 666 C C . LYS A 1 86 ? -85.797 -15.087 132.542 1.00 84.31 86 LYS A C 1
ATOM 668 O O . LYS A 1 86 ? -85.534 -14.915 131.362 1.00 84.31 86 LYS A O 1
ATOM 673 N N . GLU A 1 87 ? -84.864 -15.066 133.489 1.00 83.75 87 GLU A N 1
ATOM 674 C CA . GLU A 1 87 ? -83.437 -14.822 133.246 1.00 83.75 87 GLU A CA 1
ATOM 675 C C . GLU A 1 87 ? -82.802 -15.930 132.394 1.00 83.75 87 GLU A C 1
ATOM 677 O O . GLU A 1 87 ? -82.023 -15.631 131.495 1.00 83.75 87 GLU A O 1
ATOM 682 N N . LEU A 1 88 ? -83.187 -17.196 132.590 1.00 87.81 88 LEU A N 1
ATOM 683 C CA . LEU A 1 88 ? -82.772 -18.314 131.736 1.00 87.81 88 LEU A CA 1
ATOM 684 C C . LEU A 1 88 ? -83.382 -18.237 130.327 1.00 87.81 88 LEU A C 1
ATOM 686 O O . LEU A 1 88 ? -82.712 -18.605 129.364 1.00 87.81 88 LEU A O 1
ATOM 690 N N . ALA A 1 89 ? -84.626 -17.769 130.189 1.00 84.12 89 ALA A N 1
ATOM 691 C CA . ALA A 1 89 ? -85.255 -17.551 128.887 1.00 84.12 89 ALA A CA 1
ATOM 692 C C . ALA A 1 89 ? -84.565 -16.406 128.131 1.00 84.12 89 ALA A C 1
ATOM 694 O O . ALA A 1 89 ? -84.110 -16.613 127.013 1.00 84.12 89 ALA A O 1
ATOM 695 N N . GLU A 1 90 ? -84.378 -15.253 128.780 1.00 86.62 90 GLU A N 1
ATOM 696 C CA . GLU A 1 90 ? -83.634 -14.113 128.233 1.00 86.62 90 GLU A CA 1
ATOM 697 C C . GLU A 1 90 ? -82.169 -14.463 127.926 1.00 86.62 90 GLU A C 1
ATOM 699 O O . GLU A 1 90 ? -81.608 -13.971 126.952 1.00 86.62 90 GLU A O 1
ATOM 704 N N . SER A 1 91 ? -81.525 -15.317 128.731 1.00 89.06 91 SER A N 1
ATOM 705 C CA . SER A 1 91 ? -80.167 -15.801 128.452 1.00 89.06 91 SER A CA 1
ATOM 706 C C . SER A 1 91 ? -80.133 -16.658 127.185 1.00 89.06 91 SER A C 1
ATOM 708 O O . SER A 1 91 ? -79.302 -16.421 126.315 1.00 89.06 91 SER A O 1
ATOM 710 N N . LYS A 1 92 ? -81.085 -17.589 127.026 1.00 89.69 92 LYS A N 1
ATOM 711 C CA . LYS A 1 92 ? -81.219 -18.415 125.814 1.00 89.69 92 LYS A CA 1
ATOM 712 C C . LYS A 1 92 ? -81.599 -17.604 124.579 1.00 89.69 92 LYS A C 1
ATOM 714 O O . LYS A 1 92 ? -81.153 -17.929 123.488 1.00 89.69 92 LYS A O 1
ATOM 719 N N . GLU A 1 93 ? -82.389 -16.547 124.739 1.00 89.06 93 GLU A N 1
ATOM 720 C CA . GLU A 1 93 ? -82.736 -15.609 123.668 1.00 89.06 93 GLU A CA 1
ATOM 721 C C . GLU A 1 93 ? -81.510 -14.786 123.233 1.00 89.06 93 GLU A C 1
ATOM 723 O O . GLU A 1 93 ? -81.220 -14.693 122.043 1.00 89.06 93 GLU A O 1
ATOM 728 N N . ARG A 1 94 ? -80.705 -14.291 124.188 1.00 88.81 94 ARG A N 1
ATOM 729 C CA . ARG A 1 94 ? -79.404 -13.643 123.915 1.00 88.81 94 ARG A CA 1
ATOM 730 C C . ARG A 1 94 ? -78.392 -14.603 123.283 1.00 88.81 94 ARG A C 1
ATOM 732 O O . ARG A 1 94 ? -77.611 -14.185 122.433 1.00 88.81 94 ARG A O 1
ATOM 739 N N . GLU A 1 95 ? -78.380 -15.868 123.694 1.00 89.50 95 GLU A N 1
ATOM 740 C CA . GLU A 1 95 ? -77.513 -16.914 123.141 1.00 89.50 95 GLU A CA 1
ATOM 741 C C . GLU A 1 95 ? -77.931 -17.292 121.712 1.00 89.50 95 GLU A C 1
ATOM 743 O O . GLU A 1 95 ? -77.084 -17.327 120.823 1.00 89.50 95 GLU A O 1
ATOM 748 N N . ALA A 1 96 ? -79.232 -17.460 121.457 1.00 87.19 96 ALA A N 1
ATOM 749 C CA . ALA A 1 96 ? -79.778 -17.671 120.119 1.00 87.19 96 ALA A CA 1
ATOM 750 C C . ALA A 1 96 ? -79.467 -16.488 119.187 1.00 87.19 96 ALA A C 1
ATOM 752 O O . ALA A 1 96 ? -78.914 -16.702 118.113 1.00 87.19 96 ALA A O 1
ATOM 753 N N . ALA A 1 97 ? -79.705 -15.247 119.627 1.00 89.00 97 ALA A N 1
ATOM 754 C CA . ALA A 1 97 ? -79.379 -14.047 118.853 1.00 89.00 97 ALA A CA 1
ATOM 755 C C . ALA A 1 97 ? -77.866 -13.894 118.593 1.00 89.00 97 ALA A C 1
ATOM 757 O O . ALA A 1 97 ? -77.461 -13.434 117.527 1.00 89.00 97 ALA A O 1
ATOM 758 N N . ARG A 1 98 ? -77.003 -14.319 119.532 1.00 91.94 98 ARG A N 1
ATOM 759 C CA . ARG A 1 98 ? -75.545 -14.400 119.314 1.00 91.94 98 ARG A CA 1
ATOM 760 C C . ARG A 1 98 ? -75.173 -15.458 118.275 1.00 91.94 98 ARG A C 1
ATOM 762 O O . ARG A 1 98 ? -74.289 -15.209 117.460 1.00 91.94 98 ARG A O 1
ATOM 769 N N . LEU A 1 99 ? -75.819 -16.625 118.291 1.00 92.00 99 LEU A N 1
ATOM 770 C CA . LEU A 1 99 ? -7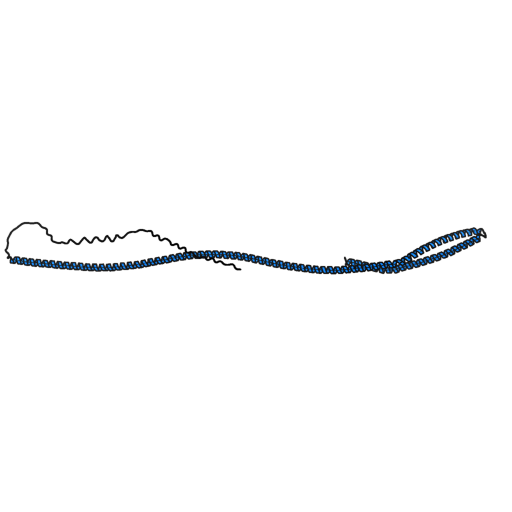5.593 -17.685 117.303 1.00 92.00 99 LEU A CA 1
ATOM 771 C C . LEU A 1 99 ? -76.098 -17.285 115.909 1.00 92.00 99 LEU A C 1
ATOM 773 O O . LEU A 1 99 ? -75.406 -17.540 114.928 1.00 92.00 99 LEU A O 1
ATOM 777 N N . GLU A 1 100 ? -77.241 -16.604 115.824 1.00 92.06 100 GLU A N 1
ATOM 778 C CA . GLU A 1 100 ? -77.809 -16.058 114.586 1.00 92.06 100 GLU A CA 1
ATOM 779 C C . GLU A 1 100 ? -76.910 -14.956 113.999 1.00 92.06 100 GLU A C 1
ATOM 781 O O . GLU A 1 100 ? -76.479 -15.061 112.852 1.00 92.06 100 GLU A O 1
ATOM 786 N N . ALA A 1 101 ? -76.482 -13.981 114.810 1.00 90.50 101 ALA A N 1
ATOM 787 C CA . ALA A 1 101 ? -75.528 -12.953 114.385 1.00 90.50 101 ALA A CA 1
ATOM 788 C C . ALA A 1 101 ? -74.162 -13.534 113.962 1.00 90.50 101 ALA A C 1
ATOM 790 O O . ALA A 1 101 ? -73.548 -13.052 113.009 1.00 90.50 101 ALA A O 1
ATOM 791 N N . ASN A 1 102 ? -73.687 -14.594 114.628 1.00 91.75 102 ASN A N 1
ATOM 792 C CA . ASN A 1 102 ? -72.482 -15.321 114.216 1.00 91.75 102 ASN A CA 1
ATOM 793 C C . ASN A 1 102 ? -72.683 -16.087 112.898 1.00 91.75 102 ASN A C 1
ATOM 795 O O . ASN A 1 102 ? -71.751 -16.163 112.096 1.00 91.75 102 ASN A O 1
ATOM 799 N N . PHE A 1 103 ? -73.875 -16.639 112.655 1.00 94.62 103 PHE A N 1
ATOM 800 C CA . PHE A 1 103 ? -74.217 -17.312 111.404 1.00 94.62 103 PHE A CA 1
ATOM 801 C C . PHE A 1 103 ? -74.266 -16.322 110.234 1.00 94.62 103 PHE A C 1
ATOM 803 O O . PHE A 1 103 ? -73.612 -16.561 109.219 1.00 94.62 103 PHE A O 1
ATOM 810 N N . ASP A 1 104 ? -74.931 -15.176 110.398 1.00 93.56 104 ASP A N 1
ATOM 811 C CA . ASP A 1 104 ? -74.967 -14.112 109.387 1.00 93.56 104 ASP A CA 1
ATOM 812 C C . ASP A 1 104 ? -73.575 -13.522 109.121 1.00 93.56 104 ASP A C 1
ATOM 814 O O . ASP A 1 104 ? -73.176 -13.363 107.966 1.00 93.56 104 ASP A O 1
ATOM 818 N N . LEU A 1 105 ? -72.773 -13.276 110.165 1.00 93.81 105 LEU A N 1
ATOM 819 C CA . LEU A 1 105 ? -71.385 -12.832 110.005 1.00 93.81 105 LEU A CA 1
ATOM 820 C C . LEU A 1 105 ? -70.523 -13.879 109.278 1.00 93.81 105 LEU A C 1
ATOM 822 O O . LEU A 1 105 ? -69.668 -13.517 108.468 1.00 93.81 105 LEU A O 1
ATOM 826 N N . SER A 1 106 ? -70.736 -15.170 109.545 1.00 94.62 106 SER A N 1
ATOM 827 C CA . SER A 1 106 ? -70.060 -16.268 108.844 1.00 94.62 106 SER A CA 1
ATOM 828 C C . SER A 1 106 ? -70.480 -16.343 107.372 1.00 94.62 106 SER A C 1
ATOM 830 O O . SER A 1 106 ? -69.630 -16.453 106.490 1.00 94.62 106 SER A O 1
ATOM 832 N N . LYS A 1 107 ? -71.776 -16.181 107.086 1.00 95.31 107 LYS A N 1
ATOM 833 C CA . LYS A 1 107 ? -72.329 -16.124 105.729 1.00 95.31 107 LYS A CA 1
ATOM 834 C C . LYS A 1 107 ? -71.746 -14.957 104.924 1.00 95.31 107 LYS A C 1
ATOM 836 O O . LYS A 1 107 ? -71.227 -15.186 103.837 1.00 95.31 107 LYS A O 1
ATOM 841 N N . VAL A 1 108 ? -71.724 -13.743 105.477 1.00 95.38 108 VAL A N 1
ATOM 842 C CA . VAL A 1 108 ? -71.113 -12.569 104.820 1.00 95.38 108 VAL A CA 1
ATOM 843 C C . VAL A 1 108 ? -69.607 -12.769 104.593 1.00 95.38 108 VAL A C 1
ATOM 845 O O . VAL A 1 108 ? -69.080 -12.375 103.552 1.00 95.38 108 VAL A O 1
ATOM 848 N N . LYS A 1 109 ? -68.896 -13.429 105.520 1.00 94.44 109 LYS A N 1
ATOM 849 C CA . LYS A 1 109 ? -67.482 -13.808 105.327 1.00 94.44 109 LYS A CA 1
ATOM 850 C C . LYS A 1 109 ? -67.298 -14.829 104.197 1.00 94.44 109 LYS A C 1
ATOM 852 O O . LYS A 1 109 ? -66.349 -14.688 103.429 1.00 94.44 109 LYS A O 1
ATOM 857 N N . MET A 1 110 ? -68.192 -15.812 104.066 1.00 94.12 110 MET A N 1
ATOM 858 C CA . MET A 1 110 ? -68.185 -16.790 102.969 1.00 94.12 110 MET A CA 1
ATOM 859 C C . MET A 1 110 ? -68.462 -16.131 101.614 1.00 94.12 110 MET A C 1
ATOM 861 O O . MET A 1 110 ? -67.663 -16.287 100.695 1.00 94.12 110 MET A O 1
ATOM 865 N N . GLU A 1 111 ? -69.516 -15.318 101.508 1.00 94.56 111 GLU A N 1
ATOM 866 C CA . GLU A 1 111 ? -69.843 -14.551 100.295 1.00 94.56 111 GLU A CA 1
ATOM 867 C C . GLU A 1 111 ? -68.655 -13.660 99.874 1.00 94.56 111 GLU A C 1
ATOM 869 O O . GLU A 1 111 ? -68.255 -13.640 98.707 1.00 94.56 111 GLU A O 1
ATOM 874 N N . LYS A 1 112 ? -67.991 -13.004 100.839 1.00 95.25 112 LYS A N 1
ATOM 875 C CA . LYS A 1 112 ? -66.781 -12.211 100.574 1.00 95.25 112 LYS A CA 1
ATOM 876 C C . LYS A 1 112 ? -65.580 -13.059 100.137 1.00 95.25 112 LYS A C 1
ATOM 878 O O . LYS A 1 112 ? -64.793 -12.609 99.302 1.00 95.25 112 LYS A O 1
ATOM 883 N N . ALA A 1 113 ? -65.422 -14.269 100.670 1.00 93.50 113 ALA A N 1
ATOM 884 C CA . ALA A 1 113 ? -64.372 -15.195 100.252 1.00 93.50 113 ALA A CA 1
ATOM 885 C C . ALA A 1 113 ? -64.589 -15.696 98.811 1.00 93.50 113 ALA A C 1
ATOM 887 O O . ALA A 1 113 ? -63.623 -15.797 98.053 1.00 93.50 113 ALA A O 1
ATOM 888 N N . GLU A 1 114 ? -65.838 -15.935 98.400 1.00 95.06 114 GLU A N 1
ATOM 889 C CA . GLU A 1 114 ? -66.190 -16.316 97.025 1.00 95.06 114 GLU A CA 1
ATOM 890 C C . GLU A 1 114 ? -65.942 -15.171 96.026 1.00 95.06 114 GLU A C 1
ATOM 892 O O . GLU A 1 114 ? -65.317 -15.391 94.984 1.00 95.06 114 GLU A O 1
ATOM 897 N N . GLU A 1 115 ? -66.304 -13.925 96.361 1.00 95.44 115 GLU A N 1
ATOM 898 C CA . GLU A 1 115 ? -65.935 -12.741 95.562 1.00 95.44 115 GLU A CA 1
ATOM 899 C C . GLU A 1 115 ? -64.411 -12.606 95.384 1.00 95.44 115 GLU A C 1
ATOM 901 O O . GLU A 1 115 ? -63.913 -12.341 94.279 1.00 95.44 115 GLU A O 1
ATOM 906 N N . LEU A 1 116 ? -63.649 -12.794 96.467 1.00 95.69 116 LEU A N 1
ATOM 907 C CA . LEU A 1 116 ? -62.186 -12.735 96.450 1.00 95.69 116 LEU A CA 1
ATOM 908 C C . LEU A 1 116 ? -61.578 -13.893 95.646 1.00 95.69 116 LEU A C 1
ATOM 910 O O . LEU A 1 116 ? -60.602 -13.689 94.924 1.00 95.69 116 LEU A O 1
ATOM 914 N N . TRP A 1 117 ? -62.168 -15.089 95.694 1.00 96.50 117 TRP A N 1
ATOM 915 C CA . TRP A 1 117 ? -61.741 -16.225 94.876 1.00 96.50 117 TRP A CA 1
ATOM 916 C C . TRP A 1 117 ? -61.989 -15.975 93.382 1.00 96.50 117 TRP A C 1
ATOM 918 O O . TRP A 1 117 ? -61.076 -16.131 92.565 1.00 96.50 117 TRP A O 1
ATOM 928 N N . HIS A 1 118 ? -63.185 -15.501 93.018 1.00 95.75 118 HIS A N 1
ATOM 929 C CA . HIS A 1 118 ? -63.531 -15.168 91.636 1.00 95.75 118 HIS A CA 1
ATOM 930 C C . HIS A 1 118 ? -62.664 -14.040 91.064 1.00 95.75 118 HIS A C 1
ATOM 932 O O . HIS A 1 118 ? -62.202 -14.137 89.923 1.00 95.75 118 HIS A O 1
ATOM 938 N N . THR A 1 119 ? -62.392 -12.985 91.838 1.00 95.50 119 THR A N 1
ATOM 939 C CA . THR A 1 119 ? -61.496 -11.902 91.398 1.00 95.50 119 THR A CA 1
ATOM 940 C C . THR A 1 119 ? -60.037 -12.360 91.301 1.00 95.50 119 THR A C 1
ATOM 942 O O . THR A 1 119 ? -59.356 -11.990 90.342 1.00 95.50 119 THR A O 1
ATOM 945 N N . ASN A 1 120 ? -59.564 -13.240 92.193 1.00 95.00 120 ASN A N 1
ATOM 946 C CA . ASN A 1 120 ? -58.235 -13.856 92.098 1.00 95.00 120 ASN A CA 1
ATOM 947 C C . ASN A 1 120 ? -58.094 -14.709 90.823 1.00 95.00 120 ASN A C 1
ATOM 949 O O . ASN A 1 120 ? -57.117 -14.548 90.091 1.00 95.00 120 ASN A O 1
ATOM 953 N N . ASP A 1 121 ? -59.078 -15.547 90.474 1.00 95.94 121 ASP A N 1
ATOM 954 C CA . ASP A 1 121 ? -59.023 -16.310 89.218 1.00 95.94 121 ASP A CA 1
ATOM 955 C C . ASP A 1 121 ? -59.125 -15.410 87.971 1.00 95.94 121 ASP A C 1
ATOM 957 O O . ASP A 1 121 ? -58.377 -15.606 87.012 1.00 95.94 121 ASP A O 1
ATOM 961 N N . GLN A 1 122 ? -59.944 -14.350 87.984 1.00 95.69 122 GLN A N 1
ATOM 962 C CA . GLN A 1 122 ? -59.924 -13.351 86.904 1.00 95.69 122 GLN A CA 1
ATOM 963 C C . GLN A 1 122 ? -58.536 -12.709 86.734 1.00 95.69 122 GLN A C 1
ATOM 965 O O . GLN A 1 122 ? -58.066 -12.558 85.603 1.00 95.69 122 GLN A O 1
ATOM 970 N N . LEU A 1 123 ? -57.848 -12.376 87.832 1.00 96.25 123 LEU A N 1
ATOM 971 C CA . LEU A 1 123 ? -56.474 -11.868 87.796 1.00 96.25 123 LEU A CA 1
ATOM 972 C C . LEU A 1 123 ? -55.486 -12.928 87.279 1.00 96.25 123 LEU A C 1
ATOM 974 O O . LEU A 1 123 ? -54.637 -12.602 86.453 1.00 96.25 123 LEU A O 1
ATOM 978 N N . ARG A 1 124 ? -55.631 -14.207 87.655 1.00 95.88 124 ARG A N 1
ATOM 979 C CA . ARG A 1 124 ? -54.825 -15.327 87.118 1.00 95.88 124 ARG A CA 1
ATOM 980 C C . ARG A 1 124 ? -55.069 -15.592 85.630 1.00 95.88 124 ARG A C 1
ATOM 982 O O . ARG A 1 124 ? -54.162 -16.055 84.938 1.00 95.88 124 ARG A O 1
ATOM 989 N N . ARG A 1 125 ? -56.275 -15.335 85.113 1.00 95.94 125 ARG A N 1
ATOM 990 C CA . ARG A 1 125 ? -56.579 -15.383 83.669 1.00 95.94 125 ARG A CA 1
ATOM 991 C C . ARG A 1 125 ? -55.921 -14.207 82.942 1.00 95.94 125 ARG A C 1
ATOM 993 O O . ARG A 1 125 ? -55.177 -14.439 81.994 1.00 95.94 125 ARG A O 1
ATOM 1000 N N . LYS A 1 126 ? -56.102 -12.975 83.437 1.00 96.25 126 LYS A N 1
ATOM 1001 C CA . LYS A 1 126 ? -55.470 -11.763 82.879 1.00 96.25 126 LYS A CA 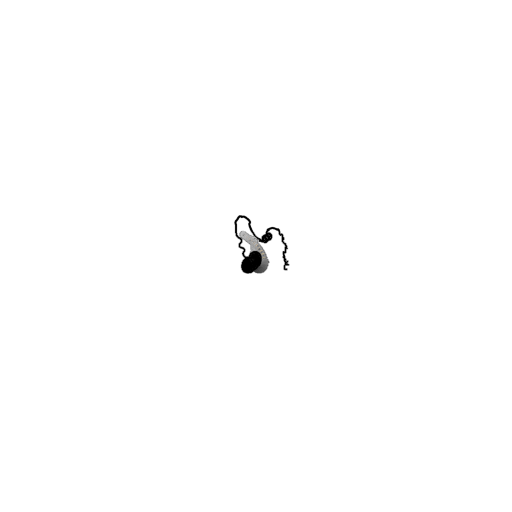1
ATOM 1002 C C . LYS A 1 126 ? -53.940 -11.846 82.891 1.00 96.25 126 LYS A C 1
ATOM 1004 O O . LYS A 1 126 ? -53.321 -11.551 81.877 1.00 96.25 126 LYS A O 1
ATOM 1009 N N . LYS A 1 127 ? -53.331 -12.326 83.982 1.00 96.88 127 LYS A N 1
ATOM 1010 C CA . LYS A 1 127 ? -51.879 -12.545 84.074 1.00 96.88 127 LYS A CA 1
ATOM 1011 C C . LYS A 1 127 ? -51.380 -13.489 82.972 1.00 96.88 127 LYS A C 1
ATOM 1013 O O . LYS A 1 127 ? -50.491 -13.097 82.225 1.00 96.88 127 LYS A O 1
ATOM 1018 N N . ARG A 1 128 ? -52.016 -14.655 82.792 1.00 96.00 128 ARG A N 1
ATOM 1019 C CA . ARG A 1 128 ? -51.669 -15.607 81.717 1.00 96.00 128 ARG A CA 1
ATOM 1020 C C . ARG A 1 128 ? -51.844 -15.024 80.311 1.00 96.00 128 ARG A C 1
ATOM 1022 O O . ARG A 1 128 ? -51.051 -15.331 79.429 1.00 96.00 128 ARG A O 1
ATOM 1029 N N . MET A 1 129 ? -52.847 -14.170 80.092 1.00 95.50 129 MET A N 1
ATOM 1030 C CA . MET A 1 129 ? -53.003 -13.446 78.821 1.00 95.50 129 MET A CA 1
ATOM 1031 C C . MET A 1 129 ? -51.825 -12.495 78.566 1.00 95.50 129 MET A C 1
ATOM 1033 O O . MET A 1 129 ? -51.270 -12.508 77.471 1.00 95.50 129 MET A O 1
ATOM 1037 N N . CYS A 1 130 ? -51.405 -11.719 79.571 1.00 94.88 130 CYS A N 1
ATOM 1038 C CA . CYS A 1 130 ? -50.245 -10.831 79.458 1.00 94.88 130 CYS A CA 1
ATOM 1039 C C . CYS A 1 130 ? -48.933 -11.609 79.268 1.00 94.88 130 CYS A C 1
ATOM 1041 O O . CYS A 1 130 ? -48.133 -11.244 78.416 1.00 94.88 130 CYS A O 1
ATOM 1043 N N . GLU A 1 131 ? -48.725 -12.702 80.008 1.00 95.06 131 GLU A N 1
ATOM 1044 C CA . GLU A 1 131 ? -47.556 -13.582 79.854 1.00 95.06 131 GLU A CA 1
ATOM 1045 C C . GLU A 1 131 ? -47.490 -14.184 78.443 1.00 95.06 131 GLU A C 1
ATOM 1047 O O . GLU A 1 131 ? -46.428 -14.183 77.822 1.00 95.06 131 GLU A O 1
ATOM 1052 N N . ASN A 1 132 ? -48.619 -14.636 77.888 1.00 94.50 132 ASN A N 1
ATOM 1053 C CA . ASN A 1 132 ? -48.683 -15.112 76.505 1.00 94.50 132 ASN A CA 1
ATOM 1054 C C . ASN A 1 132 ? -48.365 -13.996 75.497 1.00 94.50 132 ASN A C 1
ATOM 1056 O O . ASN A 1 132 ? -47.555 -14.219 74.602 1.00 94.50 132 ASN A O 1
ATOM 1060 N N . ALA A 1 133 ? -48.934 -12.798 75.667 1.00 94.94 133 ALA A N 1
ATOM 1061 C CA . ALA A 1 133 ? -48.683 -11.659 74.780 1.00 94.94 133 ALA A CA 1
ATOM 1062 C C . ALA A 1 133 ? -47.214 -11.193 74.812 1.00 94.94 133 ALA A C 1
ATOM 1064 O O . ALA A 1 133 ? -46.647 -10.887 73.767 1.00 94.94 133 ALA A O 1
ATOM 1065 N N . ILE A 1 134 ? -46.567 -11.202 75.983 1.00 94.81 134 ILE A N 1
ATOM 1066 C CA . ILE A 1 134 ? -45.130 -10.910 76.130 1.00 94.81 134 ILE A CA 1
ATOM 1067 C C . ILE A 1 134 ? -44.288 -11.987 75.425 1.00 94.81 134 ILE A C 1
ATOM 1069 O O . ILE A 1 134 ? -43.368 -11.660 74.677 1.00 94.81 134 ILE A O 1
ATOM 1073 N N . ASN A 1 135 ? -44.629 -13.268 75.603 1.00 94.00 135 ASN A N 1
ATOM 1074 C CA . ASN A 1 135 ? -43.954 -14.384 74.931 1.00 94.00 135 ASN A CA 1
ATOM 1075 C C . ASN A 1 135 ? -44.161 -14.396 73.404 1.00 94.00 135 ASN A C 1
ATOM 1077 O O . ASN A 1 135 ? -43.347 -14.970 72.682 1.00 94.00 135 ASN A O 1
ATOM 1081 N N . GLU A 1 136 ? -45.248 -13.812 72.902 1.00 95.50 136 GLU A N 1
ATOM 1082 C CA . GLU A 1 136 ? -45.522 -13.663 71.471 1.00 95.50 136 GLU A CA 1
ATOM 1083 C C . GLU A 1 136 ? -44.775 -12.455 70.890 1.00 95.50 136 GLU A C 1
ATOM 1085 O O . GLU A 1 136 ? -44.023 -12.611 69.929 1.00 95.50 136 GLU A O 1
ATOM 1090 N N . ALA A 1 137 ? -44.836 -11.295 71.551 1.00 93.81 137 ALA A N 1
ATOM 1091 C CA . ALA A 1 137 ? -44.046 -10.116 71.192 1.00 93.81 137 ALA A CA 1
ATOM 1092 C C . ALA A 1 137 ? -42.530 -10.401 71.183 1.00 93.81 137 ALA A C 1
ATOM 1094 O O . ALA A 1 137 ? -41.830 -9.974 70.267 1.00 93.81 137 ALA A O 1
ATOM 1095 N N . GLY A 1 138 ? -42.025 -11.186 72.143 1.00 94.12 138 GLY A N 1
ATOM 1096 C CA . GLY A 1 138 ? -40.624 -11.620 72.179 1.00 94.12 138 GLY A CA 1
ATOM 1097 C C . GLY A 1 138 ? -40.212 -12.514 70.999 1.00 94.12 138 GLY A C 1
ATOM 1098 O O . GLY A 1 138 ? -39.068 -12.449 70.553 1.00 94.12 138 GLY A O 1
ATOM 1099 N N . LYS A 1 139 ? -41.136 -13.312 70.442 1.00 95.00 139 LYS A N 1
ATOM 1100 C CA . LYS A 1 139 ? -40.880 -14.110 69.227 1.00 95.00 139 LYS A CA 1
ATOM 1101 C C . LYS A 1 139 ? -40.849 -13.243 67.974 1.00 95.00 139 LYS A C 1
ATOM 1103 O O . LYS A 1 139 ? -40.016 -13.487 67.105 1.00 95.00 139 LYS A O 1
ATOM 1108 N N . GLU A 1 140 ? -41.725 -12.242 67.876 1.00 93.88 140 GLU A N 1
ATOM 1109 C CA . GLU A 1 140 ? -41.703 -11.305 66.747 1.00 93.88 140 GLU A CA 1
ATOM 1110 C C . GLU A 1 140 ? -40.480 -10.377 66.793 1.00 93.88 140 GLU A C 1
ATOM 1112 O O . GLU A 1 140 ? -39.875 -10.148 65.749 1.00 93.88 140 GLU A O 1
ATOM 1117 N N . LEU A 1 141 ? -40.033 -9.953 67.982 1.00 93.69 141 LEU A N 1
ATOM 1118 C CA . LEU A 1 141 ? -38.740 -9.278 68.168 1.00 93.69 141 LEU A CA 1
ATOM 1119 C C . LEU A 1 141 ? -37.571 -10.142 67.677 1.00 93.69 141 LEU A C 1
ATOM 1121 O O . LEU A 1 141 ? -36.805 -9.701 66.830 1.00 93.69 141 LEU A O 1
ATOM 1125 N N . PHE A 1 142 ? -37.481 -11.405 68.107 1.00 93.62 142 PHE A N 1
ATOM 1126 C CA . PHE A 1 142 ? -36.404 -12.296 67.655 1.00 93.62 142 PHE A CA 1
ATOM 1127 C C . PHE A 1 142 ? -36.412 -12.529 66.129 1.00 93.62 142 PHE A C 1
ATOM 1129 O O . PHE A 1 142 ? -35.357 -12.636 65.505 1.00 93.62 142 PHE A O 1
ATOM 1136 N N . LYS A 1 143 ? -37.595 -12.582 65.498 1.00 94.56 143 LYS A N 1
ATOM 1137 C CA . LYS A 1 143 ? -37.721 -12.627 64.029 1.00 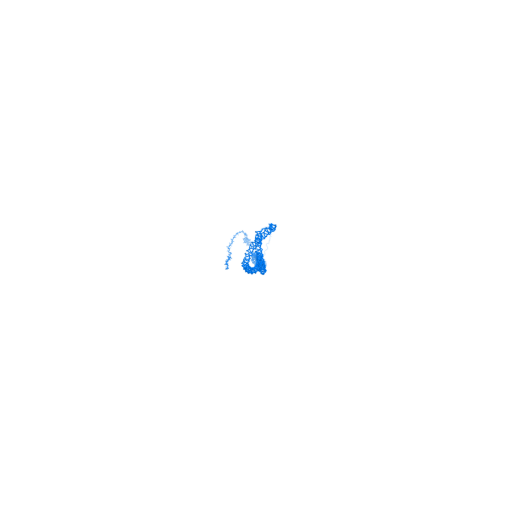94.56 143 LYS A CA 1
ATOM 1138 C C . LYS A 1 143 ? -37.268 -11.325 63.362 1.00 94.56 143 LYS A C 1
ATOM 1140 O O . LYS A 1 143 ? -36.691 -11.394 62.278 1.00 94.56 143 LYS A O 1
ATOM 1145 N N . ALA A 1 144 ? -37.539 -10.169 63.972 1.00 92.62 144 ALA A N 1
ATOM 1146 C CA . ALA A 1 144 ? -37.085 -8.871 63.480 1.00 92.62 144 ALA A CA 1
ATOM 1147 C C . ALA A 1 144 ? -35.552 -8.772 63.542 1.00 92.62 144 ALA A C 1
ATOM 1149 O O . ALA A 1 144 ? -34.936 -8.503 62.513 1.00 92.62 144 ALA A O 1
ATOM 1150 N N . ASP A 1 145 ? -34.938 -9.135 64.672 1.00 92.69 145 ASP A N 1
ATOM 1151 C CA . ASP A 1 145 ? -33.478 -9.222 64.823 1.00 92.69 145 ASP A CA 1
ATOM 1152 C C . ASP A 1 145 ? -32.860 -10.154 63.762 1.00 92.69 145 ASP A C 1
ATOM 1154 O O . ASP A 1 145 ? -31.859 -9.826 63.120 1.00 92.69 145 ASP A O 1
ATOM 1158 N N . GLU A 1 146 ? -33.467 -11.325 63.519 1.00 94.50 146 GLU A N 1
ATOM 1159 C CA . GLU A 1 146 ? -32.988 -12.256 62.492 1.00 94.50 146 GLU A CA 1
ATOM 1160 C C . GLU A 1 146 ? -33.154 -11.699 61.064 1.00 94.50 146 GLU A C 1
ATOM 1162 O O . GLU A 1 146 ? -32.351 -12.019 60.181 1.00 94.50 146 GLU A O 1
ATOM 1167 N N . ALA A 1 147 ? -34.174 -10.868 60.822 1.00 93.38 147 ALA A N 1
ATOM 1168 C CA . ALA A 1 147 ? -34.409 -10.196 59.548 1.00 93.38 147 ALA A CA 1
ATOM 1169 C C . ALA A 1 147 ? -33.417 -9.046 59.313 1.00 93.38 147 ALA A C 1
ATOM 1171 O O . ALA A 1 147 ? -32.815 -9.001 58.240 1.00 93.38 147 ALA A O 1
ATOM 1172 N N . GLU A 1 148 ? -33.159 -8.185 60.303 1.00 94.50 148 GLU A N 1
ATOM 1173 C CA . GLU A 1 148 ? -32.119 -7.147 60.226 1.00 94.50 148 GLU A CA 1
ATOM 1174 C C . GLU A 1 148 ? -30.735 -7.766 59.996 1.00 94.50 148 GLU A C 1
ATOM 1176 O O . GLU A 1 148 ? -29.990 -7.347 59.106 1.00 94.50 148 GLU A O 1
ATOM 1181 N N . ARG A 1 149 ? -30.417 -8.852 60.714 1.00 93.88 149 ARG A N 1
ATOM 1182 C CA . ARG A 1 149 ? -29.159 -9.592 60.545 1.00 93.88 149 ARG A CA 1
ATOM 1183 C C . ARG A 1 149 ? -29.002 -10.161 59.127 1.00 93.88 149 ARG A C 1
ATOM 1185 O O . ARG A 1 149 ? -27.894 -10.166 58.589 1.00 93.88 149 ARG A O 1
ATOM 1192 N N . LYS A 1 150 ? -30.096 -10.622 58.503 1.00 94.75 150 LYS A N 1
ATOM 1193 C CA . LYS A 1 150 ? -30.129 -11.053 57.089 1.00 94.75 150 LYS A CA 1
ATOM 1194 C C . LYS A 1 150 ? -30.005 -9.870 56.124 1.00 94.75 150 LYS A C 1
ATOM 1196 O O . LYS A 1 150 ? -29.362 -10.014 55.086 1.00 94.75 150 LYS A O 1
ATOM 1201 N N . LEU A 1 151 ? -30.575 -8.715 56.463 1.00 94.12 151 LEU A N 1
ATOM 1202 C CA . LEU A 1 151 ? -30.534 -7.503 55.646 1.00 94.12 151 LEU A CA 1
ATOM 1203 C C . LEU A 1 151 ? -29.100 -6.950 55.567 1.00 94.12 151 LEU A C 1
ATOM 1205 O O . LEU A 1 151 ? -28.578 -6.804 54.461 1.00 94.12 151 LEU A O 1
ATOM 1209 N N . GLY A 1 152 ? -28.390 -6.827 56.694 1.00 92.56 152 GLY A N 1
ATOM 1210 C CA . GLY A 1 152 ? -26.961 -6.467 56.708 1.00 92.56 152 GLY A CA 1
ATOM 1211 C C . GLY A 1 152 ? -26.057 -7.495 55.999 1.00 92.56 152 GLY A C 1
ATOM 1212 O O . GLY A 1 152 ? -25.079 -7.147 55.329 1.00 92.56 152 GLY A O 1
ATOM 1213 N N . GLU A 1 153 ? -26.421 -8.782 56.044 1.00 93.75 153 GLU A N 1
ATOM 1214 C CA . GLU A 1 153 ? -25.807 -9.834 55.217 1.00 93.75 153 GLU A CA 1
ATOM 1215 C C . GLU A 1 153 ? -26.059 -9.662 53.706 1.00 93.75 153 GLU A C 1
ATOM 1217 O O . GLU A 1 153 ? -25.335 -10.266 52.910 1.00 93.75 153 GLU A O 1
ATOM 1222 N N . THR A 1 154 ? -27.080 -8.909 53.283 1.00 93.88 154 THR A N 1
ATOM 1223 C CA . THR A 1 154 ? -27.314 -8.564 51.869 1.00 93.88 154 THR A CA 1
ATOM 1224 C C . THR A 1 154 ? -26.646 -7.251 51.474 1.00 93.88 154 THR A C 1
ATOM 1226 O O . THR A 1 154 ? -25.999 -7.218 50.431 1.00 93.88 154 THR A O 1
ATOM 1229 N N . GLU A 1 155 ? -26.674 -6.221 52.323 1.00 94.81 155 GLU A N 1
ATOM 1230 C CA . GLU A 1 155 ? -25.973 -4.945 52.095 1.00 94.81 155 GLU A CA 1
ATOM 1231 C C . GLU A 1 155 ? -24.467 -5.156 51.895 1.00 94.81 155 GLU A C 1
ATOM 1233 O O . GLU A 1 155 ? -23.888 -4.700 50.910 1.00 94.81 155 GLU A O 1
ATOM 1238 N N . THR A 1 156 ? -23.833 -5.959 52.753 1.00 93.12 156 THR A N 1
ATOM 1239 C CA . THR A 1 156 ? -22.403 -6.296 52.624 1.00 93.12 156 THR A CA 1
ATOM 1240 C C . THR A 1 156 ? -22.068 -7.082 51.346 1.00 93.12 156 THR A C 1
ATOM 1242 O O . THR A 1 156 ? -20.962 -6.948 50.813 1.00 93.12 156 THR A O 1
ATOM 1245 N N . LYS A 1 157 ? -23.015 -7.864 50.801 1.00 94.81 157 LYS A N 1
ATOM 1246 C CA . LYS A 1 157 ? -22.878 -8.541 49.493 1.00 94.81 157 LYS A CA 1
ATOM 1247 C C . LYS A 1 157 ? -23.073 -7.567 48.325 1.00 94.81 157 LYS A C 1
ATOM 1249 O O . LYS A 1 157 ? -22.386 -7.709 47.310 1.00 94.81 157 LYS A O 1
ATOM 1254 N N . ILE A 1 158 ? -23.954 -6.574 48.467 1.00 94.75 158 ILE A N 1
ATOM 1255 C CA . ILE A 1 158 ? -24.156 -5.494 47.489 1.00 94.75 158 ILE A CA 1
ATOM 1256 C C . ILE A 1 158 ? -22.889 -4.633 47.407 1.00 94.75 158 ILE A C 1
ATOM 1258 O O . ILE A 1 158 ? -22.291 -4.572 46.335 1.00 94.75 158 ILE A O 1
ATOM 1262 N N . GLU A 1 159 ? -22.381 -4.116 48.533 1.00 95.31 159 GLU A N 1
ATOM 1263 C CA . GLU A 1 159 ? -21.124 -3.348 48.583 1.00 95.31 159 GLU A CA 1
ATOM 1264 C C . GLU A 1 159 ? -19.950 -4.086 47.913 1.00 95.31 159 GLU A C 1
ATOM 1266 O O . GLU A 1 159 ? -19.130 -3.489 47.211 1.00 95.31 159 GLU A O 1
ATOM 1271 N N . TRP A 1 160 ? -19.819 -5.394 48.159 1.00 95.56 160 TRP A N 1
ATOM 1272 C CA . TRP A 1 160 ? -18.764 -6.214 47.559 1.00 95.56 160 TRP A CA 1
ATOM 1273 C C . TRP A 1 160 ? -18.933 -6.343 46.038 1.00 95.56 160 TRP A C 1
ATOM 1275 O O . TRP A 1 160 ? -17.951 -6.287 45.291 1.00 95.56 160 TRP A O 1
ATOM 1285 N N . SER A 1 161 ? -20.176 -6.462 45.573 1.00 94.62 161 SER A N 1
ATOM 1286 C CA . SER A 1 161 ? -20.521 -6.550 44.152 1.00 94.62 161 SER A CA 1
ATOM 1287 C C . SER A 1 161 ? -20.272 -5.224 43.424 1.00 94.62 161 SER A C 1
ATOM 1289 O O . SER A 1 161 ? -19.659 -5.227 42.359 1.00 94.62 161 SER A O 1
ATOM 1291 N N . GLU A 1 162 ? -20.631 -4.087 44.024 1.00 96.50 162 GLU A N 1
ATOM 1292 C CA . GLU A 1 162 ? -20.348 -2.741 43.501 1.00 96.50 162 GLU A CA 1
ATOM 1293 C C . GLU A 1 162 ? -18.841 -2.473 43.389 1.00 96.50 162 GLU A C 1
ATOM 1295 O O . GLU A 1 162 ? -18.345 -2.039 42.347 1.00 96.50 162 GLU A O 1
ATOM 1300 N N . LYS A 1 163 ? -18.071 -2.806 44.435 1.00 95.62 163 LYS A N 1
ATOM 1301 C CA . LYS A 1 163 ? -16.602 -2.665 44.437 1.00 95.62 163 LYS A CA 1
ATOM 1302 C C . LYS A 1 163 ? -15.943 -3.525 43.353 1.0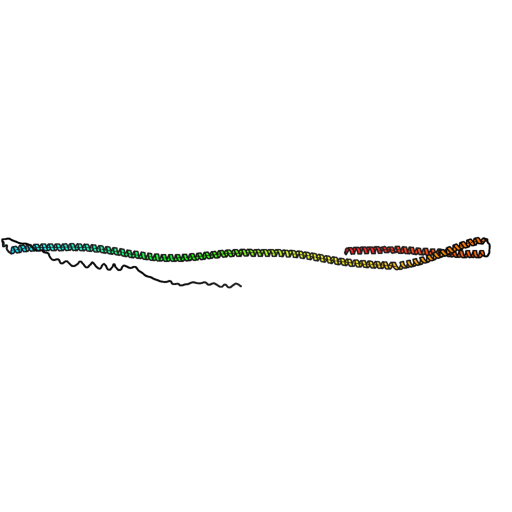0 95.62 163 LYS A C 1
ATOM 1304 O O . LYS A 1 163 ? -14.928 -3.117 42.782 1.00 95.62 163 LYS A O 1
ATOM 1309 N N . ASN A 1 164 ? -16.528 -4.679 43.026 1.00 95.00 164 ASN A N 1
ATOM 1310 C CA . ASN A 1 164 ? -16.108 -5.504 41.894 1.00 95.00 164 ASN A CA 1
ATOM 1311 C C . ASN A 1 164 ? -16.525 -4.912 40.539 1.00 95.00 164 ASN A C 1
ATOM 1313 O O . ASN A 1 164 ? -15.697 -4.896 39.626 1.00 95.00 164 ASN A O 1
ATOM 1317 N N . LEU A 1 165 ? -17.742 -4.373 40.410 1.00 96.38 165 LEU A N 1
ATOM 1318 C CA . LEU A 1 165 ? -18.224 -3.727 39.185 1.00 96.38 165 LEU A CA 1
ATOM 1319 C C . LEU A 1 165 ? -17.314 -2.551 38.790 1.00 96.38 165 LEU A C 1
ATOM 1321 O O . LEU A 1 165 ? -16.735 -2.563 37.703 1.00 96.38 165 LEU A O 1
ATOM 1325 N N . ILE A 1 166 ? -17.041 -1.641 39.729 1.00 95.69 166 ILE A N 1
ATOM 1326 C CA . ILE A 1 166 ? -16.126 -0.496 39.558 1.00 95.69 166 ILE A CA 1
ATOM 1327 C C . ILE A 1 166 ? -14.708 -0.949 39.148 1.00 95.69 166 ILE A C 1
ATOM 1329 O O . ILE A 1 166 ? -13.997 -0.260 38.412 1.00 95.69 166 ILE A O 1
ATOM 1333 N N . ASN A 1 167 ? -14.260 -2.119 39.614 1.00 94.56 167 ASN A N 1
ATOM 1334 C CA . ASN A 1 167 ? -12.977 -2.713 39.226 1.00 94.56 167 ASN A CA 1
ATOM 1335 C C . ASN A 1 167 ? -13.017 -3.284 37.792 1.00 94.56 167 ASN A C 1
ATOM 1337 O O . ASN A 1 167 ? -12.034 -3.177 37.058 1.00 94.56 167 ASN A O 1
ATOM 1341 N N . THR A 1 168 ? -14.144 -3.857 37.356 1.00 93.88 168 THR A N 1
ATOM 1342 C CA . THR A 1 168 ? -14.327 -4.298 35.961 1.00 93.88 168 THR A CA 1
ATOM 1343 C C . THR A 1 168 ? -14.454 -3.131 34.981 1.00 93.88 168 THR A C 1
ATOM 1345 O O . THR A 1 168 ? -13.798 -3.159 33.943 1.00 93.88 168 THR A O 1
ATOM 1348 N N . GLU A 1 169 ? -15.169 -2.061 35.334 1.00 96.31 169 GLU A N 1
ATOM 1349 C CA . GLU A 1 169 ? -15.283 -0.837 34.525 1.00 96.31 169 GLU A CA 1
ATOM 1350 C C . GLU A 1 169 ? -13.917 -0.180 34.289 1.00 96.31 169 GLU A C 1
ATOM 1352 O O . GLU A 1 169 ? -13.561 0.144 33.156 1.00 96.31 169 GLU A O 1
ATOM 1357 N N . LYS A 1 170 ? -13.087 -0.066 35.336 1.00 96.44 170 LYS A N 1
ATOM 1358 C CA . LYS A 1 170 ? -11.712 0.457 35.220 1.00 96.44 170 LYS A CA 1
ATOM 1359 C C . LYS A 1 170 ? -10.848 -0.380 34.272 1.00 96.44 170 LYS A C 1
ATOM 1361 O O . LYS A 1 170 ? -10.110 0.182 33.463 1.00 96.44 170 LYS A O 1
ATOM 1366 N N . LYS A 1 171 ? -10.973 -1.713 34.316 1.00 96.19 171 LYS A N 1
ATOM 1367 C CA . LYS A 1 171 ? -10.281 -2.624 33.383 1.00 96.19 171 LYS A CA 1
ATOM 1368 C C . LYS A 1 171 ? -10.787 -2.475 31.947 1.00 96.19 171 LYS A C 1
ATOM 1370 O O . LYS A 1 171 ? -9.970 -2.498 31.027 1.00 96.19 171 LYS A O 1
ATOM 1375 N N . LEU A 1 172 ? -12.095 -2.292 31.750 1.00 95.88 172 LEU A N 1
ATOM 1376 C CA . LEU A 1 172 ? -12.689 -2.042 30.434 1.00 95.88 172 LEU A CA 1
ATOM 1377 C C . LEU A 1 172 ? -12.184 -0.719 29.845 1.00 95.88 172 LEU A C 1
ATOM 1379 O O . LEU A 1 172 ? -11.646 -0.727 28.739 1.00 95.88 172 LEU A O 1
ATOM 1383 N N . TYR A 1 173 ? -12.223 0.376 30.609 1.00 95.69 173 TYR A N 1
ATOM 1384 C CA . TYR A 1 173 ? -11.699 1.682 30.194 1.00 95.69 173 TYR A CA 1
ATOM 1385 C C . TYR A 1 173 ? -10.201 1.637 29.836 1.00 95.69 173 TYR A C 1
ATOM 1387 O O . TYR A 1 173 ? -9.776 2.165 28.805 1.00 95.69 173 TYR A O 1
ATOM 1395 N N . GLU A 1 174 ? -9.386 0.935 30.632 1.00 95.69 174 GLU A N 1
ATOM 1396 C CA . GLU A 1 174 ? -7.989 0.663 30.277 1.00 95.69 174 GLU A CA 1
ATOM 1397 C C . GLU A 1 174 ? -7.846 -0.146 28.979 1.00 95.69 174 GLU A C 1
ATOM 1399 O O . GLU A 1 174 ? -6.907 0.090 28.215 1.00 95.69 174 GLU A O 1
ATOM 1404 N N . SER A 1 175 ? -8.733 -1.115 28.732 1.00 94.12 175 SER A N 1
ATOM 1405 C CA . SER A 1 175 ? -8.694 -1.949 27.528 1.00 94.12 175 SER A CA 1
ATOM 1406 C C . SER A 1 175 ? -9.090 -1.170 26.271 1.00 94.12 175 SER A C 1
ATOM 1408 O O . SER A 1 175 ? -8.388 -1.274 25.269 1.00 94.12 175 SER A O 1
ATOM 1410 N N . GLU A 1 176 ? -10.103 -0.298 26.343 1.00 96.31 176 GLU A N 1
ATOM 1411 C CA . GLU A 1 176 ? -10.463 0.612 25.251 1.00 96.31 176 GLU A CA 1
ATOM 1412 C C . GLU A 1 176 ? -9.334 1.584 24.920 1.00 96.31 176 GLU A C 1
ATOM 1414 O O . GLU A 1 176 ? -9.029 1.806 23.749 1.00 96.31 176 GLU A O 1
ATOM 1419 N N . LYS A 1 177 ? -8.683 2.160 25.940 1.00 95.56 177 LYS A N 1
ATOM 1420 C CA . LYS A 1 177 ? -7.543 3.059 25.726 1.00 95.56 177 LYS A CA 1
ATOM 1421 C C . LYS A 1 177 ? -6.390 2.333 25.021 1.00 95.56 177 LYS A C 1
ATOM 1423 O 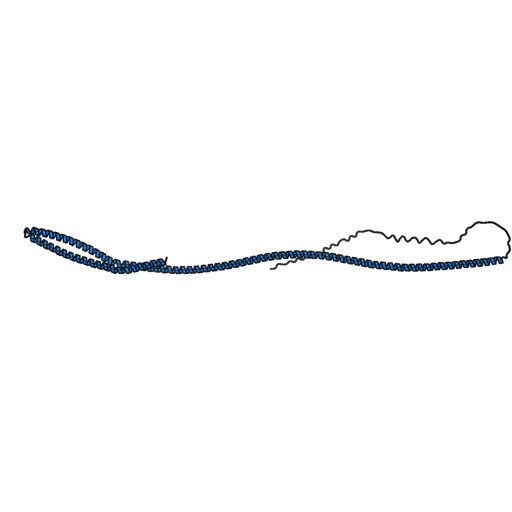O . LYS A 1 177 ? -5.757 2.903 24.138 1.00 95.56 177 LYS A O 1
ATOM 1428 N N . LYS A 1 178 ? -6.148 1.063 25.371 1.00 94.50 178 LYS A N 1
ATOM 1429 C CA . LYS A 1 178 ? -5.156 0.190 24.713 1.00 94.50 178 LYS A CA 1
ATOM 1430 C C . LYS A 1 178 ? -5.600 -0.292 23.324 1.00 94.50 178 LYS A C 1
ATOM 1432 O O . LYS A 1 178 ? -4.737 -0.696 22.550 1.00 94.50 178 LYS A O 1
ATOM 1437 N N . LEU A 1 179 ? -6.898 -0.275 23.011 1.00 95.31 179 LEU A N 1
ATOM 1438 C CA . LEU A 1 179 ? -7.429 -0.547 21.672 1.00 95.31 179 LEU A CA 1
ATOM 1439 C C . LEU A 1 179 ? -7.197 0.665 20.761 1.00 95.31 179 LEU A C 1
ATOM 1441 O O . LEU A 1 179 ? -6.446 0.555 19.802 1.00 95.31 179 LEU A O 1
ATOM 1445 N N . LYS A 1 180 ? -7.692 1.843 21.164 1.00 94.31 180 LYS A N 1
ATOM 1446 C CA . LYS A 1 180 ? -7.571 3.114 20.424 1.00 94.31 180 LYS A CA 1
ATOM 1447 C C . LYS A 1 180 ? -6.114 3.465 20.075 1.00 94.31 180 LYS A C 1
ATOM 1449 O O . LYS A 1 180 ? -5.840 3.962 18.986 1.00 94.31 180 LYS A O 1
ATOM 1454 N N . GLU A 1 181 ? -5.165 3.151 20.961 1.00 94.56 181 GLU A N 1
ATOM 1455 C CA . GLU A 1 181 ? -3.726 3.309 20.691 1.00 94.56 181 GLU A CA 1
ATOM 1456 C C . GLU A 1 181 ? -3.200 2.321 19.629 1.00 94.56 181 GLU A C 1
ATOM 1458 O O . GLU A 1 181 ? -2.388 2.694 18.785 1.00 94.56 181 GLU A O 1
ATOM 1463 N N . LYS A 1 182 ? -3.678 1.069 19.614 1.00 95.12 182 LYS A N 1
ATOM 1464 C CA . LYS A 1 182 ? -3.339 0.102 18.555 1.00 95.12 182 LYS A CA 1
ATOM 1465 C C . LYS A 1 182 ? -3.940 0.499 17.216 1.00 95.12 182 LYS A C 1
ATOM 1467 O O . LYS A 1 182 ? -3.242 0.393 16.217 1.00 95.12 182 LYS A O 1
ATOM 1472 N N . ASP A 1 183 ? -5.184 0.967 17.201 1.00 96.44 183 ASP A N 1
ATOM 1473 C CA . ASP A 1 183 ? -5.872 1.397 15.979 1.00 96.44 183 ASP A CA 1
ATOM 1474 C C . ASP A 1 183 ? -5.125 2.578 15.334 1.00 96.44 183 ASP A C 1
ATOM 1476 O O . ASP A 1 183 ? -4.879 2.589 14.128 1.00 96.44 183 ASP A O 1
ATOM 1480 N N . ARG A 1 184 ? -4.641 3.520 16.160 1.00 95.19 184 ARG A N 1
ATOM 1481 C CA . ARG A 1 184 ? -3.725 4.584 15.730 1.00 95.19 184 ARG A CA 1
ATOM 1482 C C . ARG A 1 184 ? -2.422 4.026 15.144 1.00 95.19 184 ARG A C 1
ATOM 1484 O O . ARG A 1 184 ? -2.021 4.443 14.059 1.00 95.19 184 ARG A O 1
ATOM 1491 N N . ILE A 1 185 ? -1.746 3.117 15.851 1.00 94.50 185 ILE A N 1
ATOM 1492 C CA . ILE A 1 185 ? -0.479 2.525 15.384 1.00 94.50 185 ILE A CA 1
ATOM 1493 C C . ILE A 1 185 ? -0.684 1.772 14.062 1.00 94.50 185 ILE A C 1
ATOM 1495 O O . ILE A 1 185 ? 0.162 1.879 13.176 1.00 94.50 185 ILE A O 1
ATOM 1499 N N . LEU A 1 186 ? -1.807 1.064 13.899 1.00 95.25 186 LEU A N 1
ATOM 1500 C CA . LEU A 1 186 ? -2.171 0.380 12.659 1.00 95.25 186 LEU A CA 1
ATOM 1501 C C . LEU A 1 186 ? -2.306 1.377 11.504 1.00 95.25 186 LEU A C 1
ATOM 1503 O O . LEU A 1 186 ? -1.582 1.229 10.521 1.00 95.25 186 LEU A O 1
ATOM 1507 N N . ALA A 1 187 ? -3.095 2.444 11.664 1.00 94.06 187 ALA A N 1
ATOM 1508 C CA . ALA A 1 187 ? -3.225 3.497 10.653 1.00 94.06 187 ALA A CA 1
ATOM 1509 C C . ALA A 1 187 ? -1.869 4.151 10.301 1.00 94.06 187 ALA A C 1
ATOM 1511 O O . ALA A 1 187 ? -1.553 4.359 9.128 1.00 94.06 187 ALA A O 1
ATOM 1512 N N . GLU A 1 188 ? -1.011 4.406 11.297 1.00 93.50 188 GLU A N 1
ATOM 1513 C CA . GLU A 1 188 ? 0.352 4.905 11.067 1.00 93.50 188 GLU A CA 1
ATOM 1514 C C . GLU A 1 188 ? 1.266 3.890 10.351 1.00 93.50 188 GLU A C 1
ATOM 1516 O O . GLU A 1 188 ? 2.238 4.303 9.714 1.00 93.50 188 GLU A O 1
ATOM 1521 N N . THR A 1 189 ? 1.015 2.579 10.453 1.00 92.69 189 THR A N 1
ATOM 1522 C CA . THR A 1 189 ? 1.741 1.550 9.680 1.00 92.69 189 THR A CA 1
ATOM 1523 C C . THR A 1 189 ? 1.178 1.351 8.276 1.00 92.69 189 THR A C 1
ATOM 1525 O O . THR A 1 189 ? 1.960 1.194 7.341 1.00 92.69 189 THR A O 1
ATOM 1528 N N . GLU A 1 190 ? -0.140 1.439 8.096 1.00 93.50 190 GLU A N 1
ATOM 1529 C CA . GLU A 1 190 ? -0.804 1.379 6.789 1.00 93.50 190 GLU A CA 1
ATOM 1530 C C . GLU A 1 190 ? -0.393 2.567 5.914 1.00 93.50 190 GLU A C 1
ATOM 1532 O O . GLU A 1 190 ? -0.011 2.375 4.762 1.00 93.50 190 GLU A O 1
ATOM 1537 N N . GLN A 1 191 ? -0.338 3.781 6.477 1.00 93.19 191 GLN A N 1
ATOM 1538 C CA . GLN A 1 191 ? 0.163 4.963 5.767 1.00 93.19 191 GLN A CA 1
ATOM 1539 C C . GLN A 1 191 ? 1.627 4.795 5.317 1.00 93.19 191 GLN A C 1
ATOM 1541 O O . GLN A 1 191 ? 1.985 5.176 4.201 1.00 93.19 191 GLN A O 1
ATOM 1546 N N . LYS A 1 192 ? 2.480 4.190 6.157 1.00 91.81 192 LYS A N 1
ATOM 1547 C CA . LYS A 1 192 ? 3.884 3.897 5.811 1.00 91.81 192 LYS A CA 1
ATOM 1548 C C . LYS A 1 192 ? 3.986 2.823 4.724 1.00 91.81 192 LYS A C 1
ATOM 1550 O O . LYS A 1 192 ? 4.829 2.953 3.841 1.00 91.81 192 LYS A O 1
ATOM 1555 N N . LEU A 1 193 ? 3.118 1.809 4.746 1.00 92.00 193 LEU A N 1
ATOM 1556 C CA . LEU A 1 193 ? 3.059 0.761 3.723 1.00 92.00 193 LEU A CA 1
ATOM 1557 C C . LEU A 1 193 ? 2.532 1.288 2.376 1.00 92.00 193 LEU A C 1
ATOM 1559 O O . LEU A 1 193 ? 3.051 0.916 1.325 1.00 92.00 193 LEU A O 1
ATOM 1563 N N . ALA A 1 194 ? 1.556 2.198 2.390 1.00 90.94 194 ALA A N 1
ATOM 1564 C CA . ALA A 1 194 ? 1.092 2.906 1.197 1.00 90.94 194 ALA A CA 1
ATOM 1565 C C . ALA A 1 194 ? 2.212 3.769 0.582 1.00 90.94 194 ALA A C 1
ATOM 1567 O O . ALA A 1 194 ? 2.425 3.750 -0.628 1.00 90.94 194 ALA A O 1
ATOM 1568 N N . ALA A 1 195 ? 2.993 4.466 1.416 1.00 91.25 195 ALA A N 1
ATOM 1569 C CA . ALA A 1 195 ? 4.134 5.252 0.950 1.00 91.25 195 ALA A CA 1
ATOM 1570 C C . ALA A 1 195 ? 5.248 4.382 0.329 1.00 91.25 195 ALA A C 1
ATOM 1572 O O . ALA A 1 195 ? 5.781 4.736 -0.723 1.00 91.25 195 ALA A O 1
ATOM 1573 N N . THR A 1 196 ? 5.594 3.233 0.927 1.00 91.44 196 THR A N 1
ATOM 1574 C CA . THR A 1 196 ? 6.629 2.343 0.365 1.00 91.44 196 THR A CA 1
ATOM 1575 C C . THR A 1 196 ? 6.166 1.603 -0.890 1.00 91.44 196 THR A C 1
ATOM 1577 O O . THR A 1 196 ? 6.967 1.421 -1.805 1.00 91.44 196 THR A O 1
ATOM 1580 N N . THR A 1 197 ? 4.891 1.216 -0.982 1.00 91.31 197 THR A N 1
ATOM 1581 C CA . THR A 1 197 ? 4.333 0.592 -2.199 1.00 91.31 197 THR A CA 1
ATOM 1582 C C . THR A 1 197 ? 4.204 1.583 -3.358 1.00 91.31 197 THR A C 1
ATOM 1584 O O . THR A 1 197 ? 4.537 1.219 -4.488 1.00 91.31 197 THR A O 1
ATOM 1587 N N . SER A 1 198 ? 3.851 2.850 -3.095 1.00 92.62 198 SER A N 1
ATOM 1588 C CA . SER A 1 198 ? 3.953 3.927 -4.096 1.00 92.62 198 SER A CA 1
ATOM 1589 C C . SER A 1 198 ? 5.393 4.075 -4.592 1.00 92.62 198 SER A C 1
ATOM 1591 O O . SER A 1 198 ? 5.640 3.949 -5.787 1.00 92.62 198 SER A O 1
ATOM 1593 N N . ALA A 1 199 ? 6.362 4.222 -3.681 1.00 91.19 199 ALA A N 1
ATOM 1594 C CA . ALA A 1 199 ? 7.769 4.393 -4.049 1.00 91.19 199 ALA A CA 1
ATOM 1595 C C . ALA A 1 199 ? 8.357 3.194 -4.826 1.00 91.19 199 ALA A C 1
ATOM 1597 O O . ALA A 1 199 ? 9.199 3.392 -5.701 1.00 91.19 199 ALA A O 1
ATOM 1598 N N . SER A 1 200 ? 7.912 1.959 -4.550 1.00 93.62 200 SER A N 1
ATOM 1599 C CA . SER A 1 200 ? 8.266 0.782 -5.366 1.00 93.62 200 SER A CA 1
ATOM 1600 C C . SER A 1 200 ? 7.689 0.890 -6.778 1.00 93.62 200 SER A C 1
ATOM 1602 O O . SER A 1 200 ? 8.409 0.690 -7.753 1.00 93.62 200 SER A O 1
ATOM 1604 N N . SER A 1 201 ? 6.418 1.286 -6.893 1.00 92.69 201 SER A N 1
ATOM 1605 C CA . SER A 1 201 ? 5.726 1.461 -8.178 1.00 92.69 201 SER A CA 1
ATOM 1606 C C . SER A 1 201 ? 6.393 2.540 -9.042 1.00 92.69 201 SER A C 1
ATOM 1608 O O . SER A 1 201 ? 6.590 2.343 -10.241 1.00 92.69 201 SER A O 1
ATOM 1610 N N . ASP A 1 202 ? 6.816 3.651 -8.429 1.00 94.50 202 ASP A N 1
ATOM 1611 C CA . ASP A 1 202 ? 7.549 4.733 -9.097 1.00 94.50 202 ASP A CA 1
ATOM 1612 C C . ASP A 1 202 ? 8.927 4.267 -9.612 1.00 94.50 202 ASP A C 1
ATOM 1614 O O . ASP A 1 202 ? 9.347 4.621 -10.719 1.00 94.50 202 ASP A O 1
ATOM 1618 N N . LEU A 1 203 ? 9.633 3.432 -8.837 1.00 93.69 203 LEU A N 1
ATOM 1619 C CA . LEU A 1 203 ? 10.912 2.834 -9.238 1.00 93.69 203 LEU A CA 1
ATOM 1620 C C . LEU A 1 203 ? 10.745 1.794 -10.356 1.00 93.69 203 LEU A C 1
ATOM 1622 O O . LEU A 1 203 ? 11.557 1.760 -11.282 1.00 93.69 203 LEU A O 1
ATOM 1626 N N . GLU A 1 204 ? 9.696 0.974 -10.312 1.00 94.38 204 GLU A N 1
ATOM 1627 C CA . GLU A 1 204 ? 9.359 0.012 -11.369 1.00 94.38 204 GLU A CA 1
ATOM 1628 C C . GLU A 1 204 ? 9.002 0.722 -12.682 1.00 94.38 204 GLU A C 1
ATOM 1630 O O . GLU A 1 204 ? 9.556 0.386 -13.733 1.00 94.38 204 GLU A O 1
ATOM 1635 N N . LEU A 1 205 ? 8.176 1.773 -12.622 1.00 95.50 205 LEU A N 1
ATOM 1636 C CA . LEU A 1 205 ? 7.849 2.618 -13.772 1.00 95.50 205 LEU A CA 1
ATOM 1637 C C . LEU A 1 205 ? 9.105 3.266 -14.375 1.00 95.50 205 LEU A C 1
ATOM 1639 O O . LEU A 1 205 ? 9.292 3.240 -15.595 1.00 95.50 205 LEU A O 1
ATOM 1643 N N . ARG A 1 206 ? 10.006 3.792 -13.535 1.00 95.94 206 ARG A N 1
ATOM 1644 C CA . ARG A 1 206 ? 11.274 4.385 -13.983 1.00 95.94 206 ARG A CA 1
ATOM 1645 C C . ARG A 1 206 ? 12.217 3.350 -14.605 1.00 95.94 206 ARG A C 1
ATOM 1647 O O . ARG A 1 206 ? 12.837 3.631 -15.629 1.00 95.94 206 ARG A O 1
ATOM 1654 N N . ASN A 1 207 ? 12.301 2.143 -14.045 1.00 94.25 207 ASN A N 1
ATOM 1655 C CA . ASN A 1 207 ? 13.070 1.041 -14.632 1.00 94.25 207 ASN A CA 1
ATOM 1656 C C . ASN A 1 207 ? 12.500 0.608 -15.992 1.00 94.25 207 ASN A C 1
ATOM 1658 O O . ASN A 1 207 ? 13.264 0.372 -16.930 1.00 94.25 207 ASN A O 1
ATOM 1662 N N . PHE A 1 208 ? 11.173 0.565 -16.141 1.00 95.69 208 PHE A N 1
ATOM 1663 C CA . PHE A 1 208 ? 10.520 0.285 -17.422 1.00 95.69 208 PHE A CA 1
ATOM 1664 C C . PHE A 1 208 ? 10.813 1.375 -18.468 1.00 95.69 208 PHE A C 1
ATOM 1666 O O . PHE A 1 208 ? 11.159 1.054 -19.606 1.00 95.69 208 PHE A O 1
ATOM 1673 N N . GLN A 1 209 ? 10.760 2.655 -18.080 1.00 96.19 209 GLN A N 1
ATOM 1674 C CA . GLN A 1 209 ? 11.141 3.787 -18.938 1.00 96.19 209 GLN A CA 1
ATOM 1675 C C . GLN A 1 209 ? 12.595 3.663 -19.422 1.00 96.19 209 GLN A C 1
ATOM 1677 O O . GLN A 1 209 ? 12.819 3.588 -20.630 1.00 96.19 209 GLN A O 1
ATOM 1682 N N . MET A 1 210 ? 13.565 3.519 -18.509 1.00 95.81 210 MET A N 1
ATOM 1683 C CA . MET A 1 210 ? 14.985 3.358 -18.863 1.00 95.81 210 MET A CA 1
ATOM 1684 C C . MET A 1 210 ? 15.235 2.116 -19.739 1.00 95.81 210 MET A C 1
ATOM 1686 O O . MET A 1 210 ? 16.034 2.161 -20.672 1.00 95.81 210 MET A O 1
ATOM 1690 N N . THR A 1 211 ? 14.517 1.012 -19.504 1.00 95.94 211 THR A N 1
ATOM 1691 C CA . THR A 1 211 ? 14.610 -0.203 -20.336 1.00 95.94 211 THR A CA 1
ATOM 1692 C C . THR A 1 211 ? 14.134 0.049 -21.772 1.00 95.94 211 THR A C 1
ATOM 1694 O O . THR A 1 211 ? 14.722 -0.469 -22.726 1.00 95.94 211 THR A O 1
ATOM 1697 N N . ASN A 1 212 ? 13.089 0.859 -21.955 1.00 95.94 212 ASN A N 1
ATOM 1698 C CA . ASN A 1 212 ? 12.601 1.239 -23.281 1.00 95.94 212 ASN A CA 1
ATOM 1699 C C . ASN A 1 212 ? 13.547 2.232 -23.980 1.00 95.94 212 ASN A C 1
ATOM 1701 O O . ASN A 1 212 ? 13.770 2.097 -25.184 1.00 95.94 212 ASN A O 1
ATOM 1705 N N . GLU A 1 213 ? 14.163 3.164 -23.246 1.00 97.06 213 GLU A N 1
ATOM 1706 C CA . GLU A 1 213 ? 15.200 4.053 -23.790 1.00 97.06 213 GLU A CA 1
ATOM 1707 C C . GLU A 1 213 ? 16.445 3.281 -24.241 1.00 97.06 213 GLU A C 1
ATOM 1709 O O . GLU A 1 213 ? 16.917 3.494 -25.357 1.00 97.06 213 GLU A O 1
ATOM 1714 N N . LEU A 1 214 ? 16.926 2.325 -23.439 1.00 95.94 214 LEU A N 1
ATOM 1715 C CA . LEU A 1 214 ? 18.024 1.431 -23.824 1.00 95.94 214 LEU A CA 1
ATOM 1716 C C . LEU A 1 214 ? 17.673 0.596 -25.065 1.00 95.94 214 LEU A C 1
ATOM 1718 O O . LEU A 1 214 ? 18.513 0.428 -25.947 1.00 95.94 214 LEU A O 1
ATOM 1722 N N . ARG A 1 215 ? 16.424 0.118 -25.189 1.00 97.12 215 ARG A N 1
ATOM 1723 C CA . ARG A 1 215 ? 15.965 -0.581 -26.404 1.00 97.12 215 ARG A CA 1
ATOM 1724 C C . ARG A 1 215 ? 15.984 0.337 -27.633 1.00 97.12 215 ARG A C 1
ATOM 1726 O O . ARG A 1 215 ? 16.423 -0.105 -28.691 1.00 97.12 215 ARG A O 1
ATOM 1733 N N . ARG A 1 216 ? 15.547 1.597 -27.497 1.00 97.56 216 ARG A N 1
ATOM 1734 C CA . ARG A 1 216 ? 15.592 2.604 -28.575 1.00 97.56 216 ARG A CA 1
ATOM 1735 C C . ARG A 1 216 ? 17.034 2.887 -29.009 1.00 97.56 216 ARG A C 1
ATOM 1737 O O . ARG A 1 216 ? 17.345 2.750 -30.187 1.00 97.56 216 ARG A O 1
ATOM 1744 N N . LEU A 1 217 ? 17.911 3.204 -28.055 1.00 96.88 217 LEU A N 1
ATOM 1745 C CA . LEU A 1 217 ? 19.322 3.516 -28.309 1.00 96.88 217 LEU A CA 1
ATOM 1746 C C . LEU A 1 217 ? 20.074 2.341 -28.953 1.00 96.88 217 LEU A C 1
ATOM 1748 O O . LEU A 1 217 ? 20.853 2.552 -29.878 1.00 96.88 217 LEU A O 1
ATOM 1752 N N . ASN A 1 218 ? 19.803 1.100 -28.536 1.00 95.44 218 ASN A N 1
ATOM 1753 C CA . ASN A 1 218 ? 20.374 -0.086 -29.183 1.00 95.44 218 ASN A CA 1
ATOM 1754 C C . ASN A 1 218 ? 19.863 -0.279 -30.624 1.00 95.44 218 ASN A C 1
ATOM 1756 O O . ASN A 1 218 ? 20.621 -0.731 -31.480 1.00 95.44 218 ASN A O 1
ATOM 1760 N N . GLY A 1 219 ? 18.608 0.085 -30.914 1.00 96.25 219 GLY A N 1
ATOM 1761 C CA . GLY A 1 219 ? 18.071 0.094 -32.279 1.00 96.25 219 GLY A CA 1
ATOM 1762 C C . GLY A 1 219 ? 18.755 1.133 -33.174 1.00 96.25 219 GLY A C 1
ATOM 1763 O O . GLY A 1 219 ? 19.146 0.819 -34.295 1.00 96.25 219 GLY A O 1
ATOM 1764 N N . GLU A 1 220 ? 18.966 2.344 -32.659 1.00 96.50 220 GLU A N 1
ATOM 1765 C CA . GLU A 1 220 ? 19.693 3.420 -33.350 1.00 96.50 220 GLU A CA 1
ATOM 1766 C C . GLU A 1 220 ? 21.169 3.054 -33.576 1.00 96.50 220 GLU A C 1
ATOM 1768 O O . GLU A 1 220 ? 21.697 3.248 -34.672 1.00 96.50 220 GLU A O 1
ATOM 1773 N N . LEU A 1 221 ? 21.823 2.436 -32.585 1.00 96.44 221 LEU A N 1
ATOM 1774 C CA . LEU A 1 221 ? 23.185 1.920 -32.719 1.00 96.44 221 LEU A CA 1
ATOM 1775 C C . LEU A 1 221 ? 23.276 0.832 -33.801 1.00 96.44 221 LEU A C 1
ATOM 1777 O O . LEU A 1 221 ? 24.176 0.891 -34.633 1.00 96.44 221 LEU A O 1
ATOM 1781 N N . ALA A 1 222 ? 22.324 -0.107 -33.847 1.00 94.94 222 ALA A N 1
ATOM 1782 C CA . ALA A 1 222 ? 22.271 -1.141 -34.881 1.00 94.94 222 ALA A CA 1
ATOM 1783 C C . ALA A 1 222 ? 22.064 -0.556 -36.292 1.00 94.94 222 ALA A C 1
ATOM 1785 O O . ALA A 1 222 ? 22.720 -0.993 -37.240 1.00 94.94 222 ALA A O 1
ATOM 1786 N N . GLN A 1 223 ? 21.216 0.470 -36.437 1.00 95.75 223 GLN A N 1
ATOM 1787 C CA . GLN A 1 223 ? 21.048 1.195 -37.703 1.00 95.75 223 GLN A CA 1
ATOM 1788 C C . GLN A 1 223 ? 22.346 1.896 -38.130 1.00 95.75 223 GLN A C 1
ATOM 1790 O O . GLN A 1 223 ? 22.775 1.736 -39.273 1.00 95.75 223 GLN A O 1
ATOM 1795 N N . MET A 1 224 ? 23.023 2.603 -37.216 1.00 95.56 224 MET A N 1
ATOM 1796 C CA . MET A 1 224 ? 24.329 3.209 -37.503 1.00 95.56 224 MET A CA 1
ATOM 1797 C C . MET A 1 224 ? 25.390 2.163 -37.867 1.00 95.56 224 MET A C 1
ATOM 1799 O O . MET A 1 224 ? 26.197 2.409 -38.764 1.00 95.56 224 MET A O 1
ATOM 1803 N N . SER A 1 225 ? 25.391 0.991 -37.221 1.00 95.50 225 SER A N 1
ATOM 1804 C CA . SER A 1 225 ? 26.290 -0.116 -37.565 1.00 95.50 225 SER A CA 1
ATOM 1805 C C . SER A 1 225 ? 26.035 -0.648 -38.977 1.00 95.50 225 SER A C 1
ATOM 1807 O O . SER A 1 225 ? 26.999 -0.810 -39.722 1.00 95.50 225 SER A O 1
ATOM 1809 N N . SER A 1 226 ? 24.770 -0.834 -39.381 1.00 95.69 226 SER A N 1
ATOM 1810 C CA . SER A 1 226 ? 24.416 -1.210 -40.761 1.00 95.69 226 SER A CA 1
ATOM 1811 C C . SER A 1 226 ? 24.912 -0.163 -41.757 1.00 95.69 226 SER A C 1
ATOM 1813 O O . SER A 1 226 ? 25.740 -0.475 -42.604 1.00 95.69 226 SER A O 1
ATOM 1815 N N . MET A 1 227 ? 24.537 1.109 -41.568 1.00 95.25 227 MET A N 1
ATOM 1816 C CA . MET A 1 227 ? 24.968 2.209 -42.442 1.00 95.25 227 MET A CA 1
ATOM 1817 C C . MET A 1 227 ? 26.494 2.368 -42.514 1.00 95.25 227 MET A C 1
ATOM 1819 O O . MET A 1 227 ? 27.014 2.910 -43.489 1.00 95.25 227 MET A O 1
ATOM 1823 N N . THR A 1 228 ? 27.222 1.942 -41.478 1.00 94.81 228 THR A N 1
ATOM 1824 C CA . THR A 1 228 ? 28.689 1.928 -41.473 1.00 94.81 228 THR A CA 1
ATOM 1825 C C . THR A 1 228 ? 29.229 0.750 -42.281 1.00 94.81 228 THR A C 1
ATOM 1827 O O . THR A 1 228 ? 30.137 0.954 -43.081 1.00 94.81 228 THR A O 1
ATOM 1830 N N . ALA A 1 229 ? 28.652 -0.448 -42.147 1.00 94.25 229 ALA A N 1
ATOM 1831 C CA . ALA A 1 229 ? 29.003 -1.605 -42.972 1.00 94.25 229 ALA A CA 1
ATOM 1832 C C . ALA A 1 229 ? 28.727 -1.349 -44.467 1.00 94.25 229 ALA A C 1
ATOM 1834 O O . ALA A 1 229 ? 29.608 -1.581 -45.294 1.00 94.25 229 ALA A O 1
ATOM 1835 N N . ASP A 1 230 ? 27.569 -0.770 -44.800 1.00 94.50 230 ASP A N 1
ATOM 1836 C CA . ASP A 1 230 ? 27.186 -0.406 -46.172 1.00 94.50 230 ASP A CA 1
ATOM 1837 C C . ASP A 1 230 ? 28.192 0.587 -46.790 1.00 94.50 230 ASP A C 1
ATOM 1839 O O . ASP A 1 230 ? 28.667 0.410 -47.915 1.00 94.50 230 ASP A O 1
ATOM 1843 N N . LYS A 1 231 ? 28.592 1.612 -46.021 1.00 94.94 231 LYS A N 1
ATOM 1844 C CA . LYS A 1 231 ? 29.626 2.579 -46.428 1.00 94.94 231 LYS A CA 1
ATOM 1845 C C . LYS A 1 231 ? 31.005 1.940 -46.571 1.00 94.94 231 LYS A C 1
ATOM 1847 O O . LYS A 1 231 ? 31.721 2.286 -47.504 1.00 94.94 231 LYS A O 1
ATOM 1852 N N . VAL A 1 232 ? 31.388 1.024 -45.680 1.00 95.12 232 VAL A N 1
ATOM 1853 C CA . VAL A 1 232 ? 32.667 0.302 -45.773 1.00 95.12 232 VAL A CA 1
ATOM 1854 C C . VAL A 1 232 ? 32.699 -0.587 -47.018 1.00 95.12 232 VAL A C 1
ATOM 1856 O O . VAL A 1 232 ? 33.704 -0.563 -47.722 1.00 95.12 232 VAL A O 1
ATOM 1859 N N . SER A 1 233 ? 31.603 -1.278 -47.357 1.00 94.31 233 SER A N 1
ATOM 1860 C CA . SER A 1 233 ? 31.493 -2.020 -48.625 1.00 94.31 233 SER A CA 1
ATOM 1861 C C . SER A 1 233 ? 31.682 -1.086 -49.820 1.00 94.31 233 SER A C 1
ATOM 1863 O O . SER A 1 233 ? 32.571 -1.308 -50.634 1.00 94.31 233 SER A O 1
ATOM 1865 N N . SER A 1 234 ? 30.946 0.030 -49.857 1.00 95.56 234 SER A N 1
ATOM 1866 C CA . SER A 1 234 ? 31.060 1.039 -50.918 1.00 95.56 234 SER A CA 1
ATOM 1867 C C . SER A 1 234 ? 32.481 1.615 -51.061 1.00 95.56 234 SER A C 1
ATOM 1869 O O . SER A 1 234 ? 32.946 1.843 -52.177 1.00 95.56 234 SER A O 1
ATOM 1871 N N . ILE A 1 235 ? 33.211 1.799 -49.954 1.00 93.12 235 ILE A N 1
ATOM 1872 C CA . ILE A 1 235 ? 34.621 2.226 -49.959 1.00 93.12 235 ILE A CA 1
ATOM 1873 C C . ILE A 1 235 ? 35.541 1.133 -50.528 1.00 93.12 235 ILE A C 1
ATOM 1875 O O . ILE A 1 235 ? 36.459 1.456 -51.281 1.00 93.12 235 ILE A O 1
ATOM 1879 N N . VAL A 1 236 ? 35.300 -0.145 -50.218 1.00 93.81 236 VAL A N 1
ATOM 1880 C CA . VAL A 1 236 ? 36.047 -1.274 -50.804 1.00 93.81 236 VAL A CA 1
ATOM 1881 C C . VAL A 1 236 ? 35.779 -1.383 -52.308 1.00 93.81 236 VAL A C 1
ATOM 1883 O O . VAL A 1 236 ? 36.728 -1.479 -53.087 1.00 93.81 236 VAL A O 1
ATOM 1886 N N . ASP A 1 237 ? 34.520 -1.273 -52.735 1.00 92.56 237 ASP A N 1
ATOM 1887 C CA . ASP A 1 237 ? 34.126 -1.289 -54.149 1.00 92.56 237 ASP A CA 1
ATOM 1888 C C . ASP A 1 237 ? 34.803 -0.145 -54.929 1.00 92.56 237 ASP A C 1
ATOM 1890 O O . ASP A 1 237 ? 35.412 -0.366 -55.979 1.00 92.56 237 ASP A O 1
ATOM 1894 N N . LEU A 1 238 ? 34.788 1.077 -54.380 1.00 89.94 238 LEU A N 1
ATOM 1895 C CA . LEU A 1 238 ? 35.509 2.226 -54.942 1.00 89.94 238 LEU A CA 1
ATOM 1896 C C . LEU A 1 238 ? 37.032 2.020 -54.955 1.00 89.94 238 LEU A C 1
ATOM 1898 O O . LEU A 1 238 ? 37.684 2.424 -55.919 1.00 89.94 238 LEU A O 1
ATOM 1902 N N . GLY A 1 239 ? 37.597 1.362 -53.939 1.00 90.31 239 GLY A N 1
ATOM 1903 C CA . GLY A 1 239 ? 39.010 0.981 -53.885 1.00 90.31 239 GLY A CA 1
ATOM 1904 C C . GLY A 1 239 ? 39.406 0.054 -55.035 1.00 90.31 239 GLY A C 1
ATOM 1905 O O . GLY A 1 239 ? 40.298 0.395 -55.812 1.00 90.31 239 GLY A O 1
ATOM 1906 N N . THR A 1 240 ? 38.686 -1.059 -55.216 1.00 92.88 240 THR A N 1
ATOM 1907 C CA . THR A 1 240 ? 38.954 -2.004 -56.320 1.00 92.88 240 THR A CA 1
ATOM 1908 C C . THR A 1 240 ? 38.817 -1.344 -57.694 1.00 92.88 240 THR A C 1
ATOM 1910 O O . THR A 1 240 ? 39.617 -1.608 -58.595 1.00 92.88 240 THR A O 1
ATOM 1913 N N . ARG A 1 241 ? 37.866 -0.411 -57.850 1.00 92.19 241 ARG A N 1
ATOM 1914 C CA . ARG A 1 241 ? 37.724 0.395 -59.068 1.00 92.19 241 ARG A CA 1
ATOM 1915 C C . ARG A 1 241 ? 38.891 1.367 -59.272 1.00 92.19 241 ARG A C 1
ATOM 1917 O O . ARG A 1 241 ? 39.331 1.530 -60.408 1.00 92.19 241 ARG A O 1
ATOM 1924 N N . ASN A 1 242 ? 39.405 1.999 -58.215 1.00 90.31 242 ASN A N 1
ATOM 1925 C CA . ASN A 1 242 ? 40.569 2.886 -58.306 1.00 90.31 242 ASN A CA 1
ATOM 1926 C C . ASN A 1 242 ? 41.822 2.097 -58.724 1.00 90.31 242 ASN A C 1
ATOM 1928 O O . ASN A 1 242 ? 42.530 2.523 -59.633 1.00 90.31 242 ASN A O 1
ATOM 1932 N N . ASP A 1 243 ? 42.048 0.910 -58.155 1.00 90.69 243 ASP A N 1
ATOM 1933 C CA . ASP A 1 243 ? 43.172 0.045 -58.537 1.00 90.69 243 ASP A CA 1
ATOM 1934 C C . ASP A 1 243 ? 43.052 -0.499 -59.972 1.00 90.69 243 ASP A C 1
ATOM 1936 O O . ASP A 1 243 ? 44.047 -0.526 -60.701 1.00 90.69 243 ASP A O 1
ATOM 1940 N N . ALA A 1 244 ? 41.841 -0.817 -60.443 1.00 90.06 244 ALA A N 1
ATOM 1941 C CA . ALA A 1 244 ? 41.604 -1.144 -61.852 1.00 90.06 244 ALA A CA 1
ATOM 1942 C C . ALA A 1 244 ? 41.919 0.038 -62.796 1.00 90.06 244 ALA A C 1
ATOM 1944 O O . ALA A 1 244 ? 42.539 -0.153 -63.844 1.00 90.06 244 ALA A O 1
ATOM 1945 N N . LEU A 1 245 ? 41.556 1.271 -62.416 1.00 88.94 245 LEU A N 1
ATOM 1946 C CA . LEU A 1 245 ? 41.906 2.480 -63.175 1.00 88.94 245 LEU A CA 1
ATOM 1947 C C . LEU A 1 245 ? 43.423 2.743 -63.172 1.00 88.94 245 LEU A C 1
ATOM 1949 O O . LEU A 1 245 ? 43.977 3.104 -64.211 1.00 88.94 245 LEU A O 1
ATOM 1953 N N . ARG A 1 246 ? 44.120 2.509 -62.049 1.00 89.62 246 ARG A N 1
ATOM 1954 C CA . ARG A 1 246 ? 45.594 2.593 -61.969 1.00 89.62 246 ARG A CA 1
ATOM 1955 C C . ARG A 1 246 ? 46.267 1.603 -62.918 1.00 89.62 246 ARG A C 1
ATOM 1957 O O . ARG A 1 246 ? 47.210 1.986 -63.609 1.00 89.62 246 ARG A O 1
ATOM 1964 N N . ALA A 1 247 ? 45.776 0.365 -62.978 1.00 90.50 247 ALA A N 1
ATOM 1965 C CA . ALA A 1 247 ? 46.292 -0.655 -63.889 1.00 90.50 247 ALA A CA 1
ATOM 1966 C C . ALA A 1 247 ? 46.114 -0.252 -65.367 1.00 90.50 247 ALA A C 1
ATOM 1968 O O . ALA A 1 247 ? 47.056 -0.378 -66.149 1.00 90.50 247 ALA A O 1
ATOM 1969 N N . GLU A 1 248 ? 44.962 0.312 -65.748 1.00 90.19 248 GLU A N 1
ATOM 1970 C CA . GLU A 1 248 ? 44.740 0.802 -67.118 1.00 90.19 248 GLU A CA 1
ATOM 1971 C C . GLU A 1 248 ? 45.622 2.017 -67.458 1.00 90.19 248 GLU A C 1
ATOM 1973 O O . GLU A 1 248 ? 46.182 2.083 -68.552 1.00 90.19 248 GLU A O 1
ATOM 1978 N N . VAL A 1 249 ? 45.834 2.949 -66.520 1.00 87.38 249 VAL A N 1
ATOM 1979 C CA . VAL A 1 249 ? 46.769 4.077 -66.709 1.00 87.38 249 VAL A CA 1
ATOM 1980 C C . VAL A 1 249 ? 48.213 3.585 -66.881 1.00 87.38 249 VAL A C 1
ATOM 1982 O O . VAL A 1 249 ? 48.932 4.093 -67.744 1.00 87.38 249 VAL A O 1
ATOM 1985 N N . GLN A 1 250 ? 48.642 2.564 -66.129 1.00 89.69 250 GLN A N 1
ATOM 1986 C CA . GLN A 1 250 ? 49.946 1.920 -66.339 1.00 89.69 250 GLN A CA 1
ATOM 1987 C C . GLN A 1 250 ? 50.034 1.275 -67.731 1.00 89.69 250 GLN A C 1
ATOM 1989 O O . GLN A 1 250 ? 50.984 1.550 -68.466 1.00 89.69 250 GLN A O 1
ATOM 1994 N N . ARG A 1 251 ? 49.015 0.501 -68.131 1.00 92.31 251 ARG A N 1
ATOM 1995 C CA . ARG A 1 251 ? 48.918 -0.159 -69.445 1.00 92.31 251 ARG A CA 1
ATOM 1996 C C . ARG A 1 251 ? 49.023 0.844 -70.604 1.00 92.31 251 ARG A C 1
ATOM 1998 O O . ARG A 1 251 ? 49.830 0.653 -71.514 1.00 92.31 251 ARG A O 1
ATOM 2005 N N . LEU A 1 252 ? 48.276 1.949 -70.537 1.00 87.12 252 LEU A N 1
ATOM 2006 C CA . LEU A 1 252 ? 48.315 3.036 -71.524 1.00 87.12 252 LEU A CA 1
ATOM 2007 C C . LEU A 1 252 ? 49.664 3.770 -71.543 1.00 87.12 252 LEU A C 1
ATOM 2009 O O . LEU A 1 252 ? 50.134 4.161 -72.612 1.00 87.12 252 LEU A O 1
ATOM 2013 N N . ASN A 1 253 ? 50.321 3.946 -70.393 1.00 84.88 253 ASN A N 1
ATOM 2014 C CA . ASN A 1 253 ? 51.654 4.550 -70.333 1.00 84.88 253 ASN A CA 1
ATOM 2015 C C . ASN A 1 253 ? 52.734 3.625 -70.930 1.00 84.88 253 ASN A C 1
ATOM 2017 O O . ASN A 1 253 ? 53.656 4.103 -71.593 1.00 84.88 253 ASN A O 1
ATOM 2021 N N . GLU A 1 254 ? 52.619 2.303 -70.778 1.00 88.69 254 GLU A N 1
ATOM 2022 C CA . GLU A 1 254 ? 53.478 1.372 -71.517 1.00 88.69 254 GLU A CA 1
ATOM 2023 C C . GLU A 1 254 ? 53.243 1.455 -73.032 1.00 88.69 254 GLU A C 1
ATOM 2025 O O . GLU A 1 254 ? 54.209 1.514 -73.791 1.00 88.69 254 GLU A O 1
ATOM 2030 N N . GLU A 1 255 ? 51.987 1.494 -73.492 1.00 85.62 255 GLU A N 1
ATOM 2031 C CA . GLU A 1 255 ? 51.654 1.686 -74.914 1.00 85.62 255 GLU A CA 1
ATOM 2032 C C . GLU A 1 255 ? 52.216 3.008 -75.458 1.00 85.62 255 GLU A C 1
ATOM 2034 O O . GLU A 1 255 ? 52.824 3.026 -76.530 1.00 85.62 255 GLU A O 1
ATOM 2039 N N . LEU A 1 256 ? 52.100 4.096 -74.691 1.00 82.69 256 LEU A N 1
ATOM 2040 C CA . LEU A 1 256 ? 52.668 5.406 -75.011 1.00 82.69 256 LEU A CA 1
ATOM 2041 C C . LEU A 1 256 ? 54.197 5.348 -75.166 1.00 82.69 256 LEU A C 1
ATOM 2043 O O . LEU A 1 256 ? 54.751 5.953 -76.087 1.00 82.69 256 LEU A O 1
ATOM 2047 N N . ASN A 1 257 ? 54.890 4.617 -74.290 1.00 82.94 257 ASN A N 1
ATOM 2048 C CA . ASN A 1 257 ? 56.348 4.488 -74.339 1.00 82.94 257 ASN A CA 1
ATOM 2049 C C . ASN A 1 257 ? 56.818 3.537 -75.455 1.00 82.94 257 ASN A C 1
ATOM 2051 O O . ASN A 1 257 ? 57.778 3.869 -76.151 1.00 82.94 257 ASN A O 1
ATOM 2055 N N . ARG A 1 258 ? 56.095 2.438 -75.722 1.00 82.69 258 ARG A N 1
ATOM 2056 C CA . ARG A 1 258 ? 56.305 1.582 -76.909 1.00 82.69 258 ARG A CA 1
ATOM 2057 C C . ARG A 1 258 ? 56.154 2.393 -78.201 1.00 82.69 258 ARG A C 1
ATOM 2059 O O . ARG A 1 258 ? 57.033 2.344 -79.057 1.00 82.69 258 ARG A O 1
ATOM 2066 N N . ALA A 1 259 ? 55.096 3.200 -78.314 1.00 75.56 259 ALA A N 1
ATOM 2067 C CA . ALA A 1 259 ? 54.867 4.068 -79.469 1.00 75.56 259 ALA A CA 1
ATOM 2068 C C . ALA A 1 259 ? 56.004 5.090 -79.659 1.00 75.56 259 ALA A C 1
ATOM 2070 O O . ALA A 1 259 ? 56.559 5.190 -80.751 1.00 75.56 259 ALA A O 1
ATOM 2071 N N . ARG A 1 260 ? 56.430 5.778 -78.586 1.00 75.94 260 ARG A N 1
ATOM 2072 C CA . ARG A 1 260 ? 57.591 6.693 -78.610 1.00 75.94 260 ARG A CA 1
ATOM 2073 C C . ARG A 1 260 ? 58.876 6.011 -79.098 1.00 75.94 260 ARG A C 1
ATOM 2075 O O . ARG A 1 260 ? 59.619 6.614 -79.868 1.00 75.94 260 ARG A O 1
ATOM 2082 N N . GLN A 1 261 ? 59.138 4.775 -78.668 1.00 76.38 261 GLN A N 1
ATOM 2083 C CA . GLN A 1 261 ? 60.338 4.017 -79.042 1.00 76.38 261 GLN A CA 1
ATOM 2084 C C . GLN A 1 261 ? 60.310 3.535 -80.507 1.00 76.38 261 GLN A C 1
ATOM 2086 O O . GLN A 1 261 ? 61.349 3.482 -81.169 1.00 76.38 261 GLN A O 1
ATOM 2091 N N . ILE A 1 262 ? 59.126 3.238 -81.050 1.00 70.62 262 ILE A N 1
ATOM 2092 C CA . ILE A 1 262 ? 58.937 2.946 -82.481 1.00 70.62 262 ILE A CA 1
ATOM 2093 C C . ILE A 1 262 ? 59.171 4.216 -83.321 1.00 70.62 262 ILE A C 1
ATOM 2095 O O . ILE A 1 262 ? 59.935 4.192 -84.290 1.00 70.62 262 ILE A O 1
ATOM 2099 N N . SER A 1 263 ? 58.589 5.353 -82.924 1.00 63.84 263 SER A N 1
ATOM 2100 C CA . SER A 1 263 ? 58.779 6.633 -83.626 1.00 63.84 263 SER A CA 1
ATOM 2101 C C . SER A 1 263 ? 60.226 7.146 -83.587 1.00 63.84 263 SER A C 1
ATOM 2103 O O . SER A 1 263 ? 60.644 7.833 -84.514 1.00 63.84 263 SER A O 1
ATOM 2105 N N . SER A 1 264 ? 61.011 6.826 -82.550 1.00 64.31 264 SER A N 1
ATOM 2106 C CA . SER A 1 264 ? 62.419 7.249 -82.463 1.00 64.31 264 SER A CA 1
ATOM 2107 C C . SER A 1 264 ? 63.390 6.360 -83.249 1.00 64.31 264 SER A C 1
ATOM 2109 O O . SER A 1 264 ? 64.452 6.833 -83.654 1.00 64.31 264 SER A O 1
ATOM 2111 N N . SER A 1 265 ? 63.041 5.093 -83.492 1.00 60.00 265 SER A N 1
ATOM 2112 C CA . SER A 1 265 ? 63.907 4.133 -84.195 1.00 60.00 265 SER A CA 1
ATOM 2113 C C . SER A 1 265 ? 63.762 4.183 -85.720 1.00 60.00 265 SER A C 1
ATOM 2115 O O . SER A 1 265 ? 64.755 4.032 -86.427 1.00 60.00 265 SER A O 1
ATOM 2117 N N . THR A 1 266 ? 62.564 4.467 -86.236 1.00 57.03 266 THR A N 1
ATOM 2118 C CA . THR A 1 266 ? 62.272 4.485 -87.686 1.00 57.03 266 THR A CA 1
ATOM 2119 C C . THR A 1 266 ? 62.774 5.729 -88.432 1.00 57.03 266 THR A C 1
ATOM 2121 O O . THR A 1 266 ? 63.036 5.655 -89.627 1.00 57.03 266 THR A O 1
ATOM 2124 N N . VAL A 1 267 ? 62.946 6.869 -87.751 1.00 56.34 267 VAL A N 1
ATOM 2125 C CA . VAL A 1 267 ? 63.250 8.170 -88.394 1.00 56.34 267 VAL A CA 1
ATOM 2126 C C . VAL A 1 267 ? 64.759 8.486 -88.455 1.00 56.34 267 VAL A C 1
ATOM 2128 O O . VAL A 1 267 ? 65.178 9.420 -89.133 1.00 56.34 267 VAL A O 1
ATOM 2131 N N . SER A 1 268 ? 65.604 7.723 -87.753 1.00 63.91 268 SER A N 1
ATOM 2132 C CA . SER A 1 268 ? 67.007 8.100 -87.495 1.00 63.91 268 SER A CA 1
ATOM 2133 C C . SER A 1 268 ? 68.036 7.728 -88.591 1.00 63.91 268 SER A C 1
ATOM 2135 O O . SER A 1 268 ? 68.894 8.567 -88.871 1.00 63.91 268 SER A O 1
ATOM 2137 N N . PRO A 1 269 ? 68.008 6.536 -89.234 1.00 60.62 269 PRO A N 1
ATOM 2138 C CA . PRO A 1 269 ? 69.084 6.120 -90.151 1.00 60.62 269 PRO A CA 1
ATOM 2139 C C . PRO A 1 269 ? 69.039 6.788 -91.539 1.00 60.62 269 PRO A C 1
ATOM 2141 O O . PRO A 1 269 ? 69.963 7.515 -91.905 1.00 60.62 269 PRO A O 1
ATOM 2144 N N . GLU A 1 270 ? 67.967 6.586 -92.311 1.00 63.25 270 GLU A N 1
ATOM 2145 C CA . GLU A 1 270 ? 67.879 7.047 -93.708 1.00 63.25 270 GLU A CA 1
ATOM 2146 C C . GLU A 1 270 ? 67.888 8.576 -93.834 1.00 63.25 270 GLU A C 1
ATOM 2148 O O . GLU A 1 270 ? 68.602 9.127 -94.672 1.00 63.25 270 GLU A O 1
ATOM 2153 N N . VAL A 1 271 ? 67.193 9.288 -92.939 1.00 64.44 271 VAL A N 1
ATOM 2154 C CA . VAL A 1 271 ? 67.199 10.765 -92.906 1.00 64.44 271 VAL A CA 1
ATOM 2155 C C . VAL A 1 271 ? 68.593 11.319 -92.585 1.00 64.44 271 VAL A C 1
ATOM 2157 O O . VAL A 1 271 ? 68.914 12.439 -92.982 1.00 64.44 271 VAL A O 1
ATOM 2160 N N . ARG A 1 272 ? 69.446 10.550 -91.894 1.00 65.50 272 ARG A N 1
ATOM 2161 C CA . ARG A 1 272 ? 70.835 10.932 -91.623 1.00 65.50 272 ARG A CA 1
ATOM 2162 C C . ARG A 1 272 ? 71.707 10.767 -92.865 1.00 65.50 272 ARG A C 1
ATOM 2164 O O . ARG A 1 272 ? 72.287 11.762 -93.288 1.00 65.50 272 ARG A O 1
ATOM 2171 N N . LYS A 1 273 ? 71.692 9.591 -93.510 1.00 70.94 273 LYS A N 1
ATOM 2172 C CA . LYS A 1 273 ? 72.378 9.363 -94.801 1.00 70.94 273 LYS A CA 1
ATOM 2173 C C . LYS A 1 273 ? 72.015 10.424 -95.839 1.00 70.94 273 LYS A C 1
ATOM 2175 O O . LYS A 1 273 ? 72.904 11.082 -96.366 1.00 70.94 273 LYS A O 1
ATOM 2180 N N . MET A 1 274 ? 70.717 10.645 -96.074 1.00 69.38 274 MET A N 1
ATOM 2181 C CA . MET A 1 274 ? 70.255 11.618 -97.070 1.00 69.38 274 MET A CA 1
ATOM 2182 C C . MET A 1 274 ? 70.728 13.045 -96.756 1.00 69.38 274 MET A C 1
ATOM 2184 O O . MET A 1 274 ? 70.972 13.821 -97.675 1.00 69.38 274 MET A O 1
ATOM 2188 N N . ARG A 1 275 ? 70.901 13.416 -95.477 1.00 71.38 275 ARG A N 1
ATOM 2189 C CA . ARG A 1 275 ? 71.489 14.712 -95.089 1.00 71.38 275 ARG A CA 1
ATOM 2190 C C . ARG A 1 275 ? 73.002 14.762 -95.299 1.00 71.38 275 ARG A C 1
ATOM 2192 O O . ARG A 1 275 ? 73.489 15.789 -95.763 1.00 71.38 275 ARG A O 1
ATOM 2199 N N . GLU A 1 276 ? 73.720 13.686 -94.981 1.00 74.00 276 GLU A N 1
ATOM 2200 C CA . GLU A 1 276 ? 75.163 13.548 -95.229 1.00 74.00 276 GLU A CA 1
ATOM 2201 C C . GLU A 1 276 ? 75.460 13.689 -96.740 1.00 74.00 276 GLU A C 1
ATOM 2203 O O . GLU A 1 276 ? 76.254 14.540 -97.144 1.00 74.00 276 GLU A O 1
ATOM 2208 N N . GLU A 1 277 ? 74.739 12.951 -97.590 1.00 74.81 277 GLU A N 1
ATOM 2209 C CA . GLU A 1 277 ? 74.861 13.004 -99.056 1.00 74.81 277 GLU A CA 1
ATOM 2210 C C . GLU A 1 277 ? 74.491 14.384 -99.623 1.00 74.81 277 GLU A C 1
ATOM 2212 O O . GLU A 1 277 ? 75.236 14.948 -100.428 1.00 74.81 277 GLU A O 1
ATOM 2217 N N . ASN A 1 278 ? 73.396 14.996 -99.150 1.00 71.44 278 ASN A N 1
ATOM 2218 C CA . ASN A 1 278 ? 73.013 16.350 -99.569 1.00 71.44 278 ASN A CA 1
ATOM 2219 C C . ASN A 1 278 ? 74.030 17.418 -99.118 1.00 71.44 278 ASN A C 1
ATOM 2221 O O . ASN A 1 278 ? 74.081 18.487 -99.722 1.00 71.44 278 ASN A O 1
ATOM 2225 N N . SER A 1 279 ? 74.839 17.150 -98.085 1.00 78.44 279 SER A N 1
ATOM 2226 C CA . SER A 1 279 ? 75.946 18.022 -97.674 1.00 78.44 279 SER A CA 1
ATOM 2227 C C . SER A 1 279 ? 77.158 17.870 -98.597 1.00 78.44 279 SER A C 1
ATOM 2229 O O . SER A 1 279 ? 77.711 18.876 -99.036 1.00 78.44 279 SER A O 1
ATOM 2231 N N . ILE A 1 280 ? 77.540 16.635 -98.943 1.00 77.94 280 ILE A N 1
ATOM 2232 C CA . ILE A 1 280 ? 78.667 16.350 -99.850 1.00 77.94 280 ILE A CA 1
ATOM 2233 C C . ILE A 1 280 ? 78.411 16.955 -101.239 1.00 77.94 280 ILE A C 1
ATOM 2235 O O . ILE A 1 280 ? 79.270 17.657 -101.775 1.00 77.94 280 ILE A O 1
ATOM 2239 N N . LEU A 1 281 ? 77.205 16.762 -101.784 1.00 76.38 281 LEU A N 1
ATOM 2240 C CA . LEU A 1 281 ? 76.819 17.302 -103.093 1.00 76.38 281 LEU A CA 1
ATOM 2241 C C . LEU A 1 281 ? 76.833 18.839 -103.133 1.00 76.38 281 LEU A C 1
ATOM 2243 O O . LEU A 1 281 ? 77.129 19.417 -104.175 1.00 76.38 281 LEU A O 1
ATOM 2247 N N . ARG A 1 282 ? 76.547 19.529 -102.018 1.00 72.56 282 ARG A N 1
ATOM 2248 C CA . ARG A 1 282 ? 76.625 21.003 -101.957 1.00 72.56 282 ARG A CA 1
ATOM 2249 C C . ARG A 1 282 ? 78.058 21.506 -102.060 1.00 72.56 282 ARG A C 1
ATOM 2251 O O . ARG A 1 282 ? 78.294 22.459 -102.796 1.00 72.56 282 ARG A O 1
ATOM 2258 N N . GLU A 1 283 ? 78.996 20.873 -101.359 1.00 79.69 283 GLU A N 1
ATOM 2259 C CA . GLU A 1 283 ? 80.398 21.303 -101.378 1.00 79.69 283 GLU A CA 1
ATOM 2260 C C . GLU A 1 283 ? 81.055 21.003 -102.738 1.00 79.69 283 GLU A C 1
ATOM 2262 O O . GLU A 1 283 ? 81.792 21.835 -103.263 1.00 79.69 283 GLU A O 1
ATOM 2267 N N . GLN A 1 284 ? 80.713 19.872 -103.370 1.00 76.38 284 GLN A N 1
ATOM 2268 C CA . GLN A 1 284 ? 81.127 19.562 -104.746 1.00 76.38 284 GLN A CA 1
ATOM 2269 C C . GLN A 1 284 ? 80.603 20.588 -105.761 1.00 76.38 284 GLN A C 1
ATOM 2271 O O . GLN A 1 284 ? 81.368 21.092 -106.582 1.00 76.38 284 GLN A O 1
ATOM 2276 N N . LEU A 1 285 ? 79.313 20.927 -105.686 1.00 73.81 285 LEU A N 1
ATOM 2277 C CA . LEU A 1 285 ? 78.673 21.878 -106.598 1.00 73.81 285 LEU A CA 1
ATOM 2278 C C . LEU A 1 285 ? 79.263 23.291 -106.425 1.00 73.81 285 LEU A C 1
ATOM 2280 O O . LEU A 1 285 ? 79.530 23.963 -107.417 1.00 73.81 285 LEU A O 1
ATOM 2284 N N . LYS A 1 286 ? 79.578 23.699 -105.188 1.00 78.88 286 LYS A N 1
ATOM 2285 C CA . LYS A 1 286 ? 80.287 24.953 -104.896 1.00 78.88 286 LYS A CA 1
ATOM 2286 C C . LYS A 1 286 ? 81.695 24.994 -105.511 1.00 78.88 286 LYS A C 1
ATOM 2288 O O . LYS A 1 286 ? 82.014 25.968 -106.184 1.00 78.88 286 LYS A O 1
ATOM 2293 N N . MET A 1 287 ? 82.507 23.941 -105.354 1.00 76.50 287 MET A N 1
ATOM 2294 C CA . MET A 1 287 ? 83.833 23.875 -105.997 1.00 76.50 287 MET A CA 1
ATOM 2295 C C . MET A 1 287 ? 83.742 23.939 -107.531 1.00 76.50 287 MET A C 1
ATOM 2297 O O . MET A 1 287 ? 84.601 24.538 -108.174 1.00 76.50 287 MET A O 1
ATOM 2301 N N . ALA A 1 288 ? 82.701 23.351 -108.128 1.00 72.00 288 ALA A N 1
ATOM 2302 C CA . ALA A 1 288 ? 82.472 23.433 -109.569 1.00 72.00 288 ALA A CA 1
ATOM 2303 C C . ALA A 1 288 ? 82.066 24.853 -110.018 1.00 72.00 288 ALA A C 1
ATOM 2305 O O . ALA A 1 288 ? 82.554 25.335 -111.040 1.00 72.00 288 ALA A O 1
ATOM 2306 N N . GLU A 1 289 ? 81.221 25.553 -109.251 1.00 76.38 289 GLU A N 1
ATOM 2307 C CA . GLU A 1 289 ? 80.861 26.954 -109.526 1.00 76.38 289 GLU A CA 1
ATOM 2308 C C . GLU A 1 289 ? 82.071 27.898 -109.367 1.00 76.38 289 GLU A C 1
ATOM 2310 O O . GLU A 1 289 ? 82.249 28.801 -110.183 1.00 76.38 289 GLU A O 1
ATOM 2315 N N . GLU A 1 290 ? 82.962 27.648 -108.400 1.00 80.38 290 GLU A N 1
ATOM 2316 C CA . GLU A 1 290 ? 84.247 28.354 -108.262 1.00 80.38 290 GLU A CA 1
ATOM 2317 C C . GLU A 1 290 ? 85.166 28.118 -109.484 1.00 80.38 290 GLU A C 1
ATOM 2319 O O . GLU A 1 290 ? 85.665 29.082 -110.068 1.00 80.38 290 GLU A O 1
ATOM 2324 N N . GLN A 1 291 ? 85.304 26.872 -109.959 1.00 76.44 291 GLN A N 1
ATOM 2325 C CA . GLN A 1 291 ? 86.097 26.541 -111.158 1.00 76.44 291 GLN A CA 1
ATOM 2326 C C . GLN A 1 291 ? 85.549 27.157 -112.456 1.00 76.44 291 GLN A C 1
ATOM 2328 O O . GLN A 1 291 ? 86.334 27.563 -113.318 1.00 76.44 291 GLN A O 1
ATOM 2333 N N . ILE A 1 292 ? 84.223 27.254 -112.626 1.00 73.56 292 ILE A N 1
ATOM 2334 C CA . ILE A 1 292 ? 83.647 27.935 -113.799 1.00 73.56 292 ILE A CA 1
ATOM 2335 C C . ILE A 1 292 ? 83.964 29.431 -113.775 1.00 73.56 292 ILE A C 1
ATOM 2337 O O . ILE A 1 292 ? 84.269 29.981 -114.832 1.00 73.56 292 ILE A O 1
ATOM 2341 N N . ASN A 1 293 ? 83.956 30.084 -112.609 1.00 78.31 293 ASN A N 1
ATOM 2342 C CA . ASN A 1 293 ? 84.308 31.503 -112.515 1.00 78.31 293 ASN A CA 1
ATOM 2343 C C . ASN A 1 293 ? 85.773 31.750 -112.925 1.00 78.31 293 ASN A C 1
ATOM 2345 O O . ASN A 1 293 ? 86.022 32.610 -113.768 1.00 78.31 293 ASN A O 1
ATOM 2349 N N . GLU A 1 294 ? 86.728 30.939 -112.449 1.00 80.31 294 GLU A N 1
ATOM 2350 C CA . GLU A 1 294 ? 88.134 31.031 -112.889 1.00 80.31 294 GLU A CA 1
ATOM 2351 C C . GLU A 1 294 ? 88.295 30.813 -114.408 1.00 80.31 294 GLU A C 1
ATOM 2353 O O . GLU A 1 294 ? 89.045 31.530 -115.078 1.00 80.31 294 GLU A O 1
ATOM 2358 N N . LEU A 1 295 ? 87.568 29.847 -114.984 1.00 76.00 295 LEU A N 1
ATOM 2359 C CA . LEU A 1 295 ? 87.576 29.594 -116.429 1.00 76.00 295 LEU A CA 1
ATOM 2360 C C . LEU A 1 295 ? 86.908 30.724 -117.229 1.00 76.00 295 LEU A C 1
ATOM 2362 O O . LEU A 1 295 ? 87.367 31.035 -118.330 1.00 76.00 295 LEU A O 1
ATOM 2366 N N . ALA A 1 296 ? 85.859 31.352 -116.696 1.00 75.62 296 ALA A N 1
ATOM 2367 C CA . ALA A 1 296 ? 85.171 32.483 -117.312 1.00 75.62 296 ALA A CA 1
ATOM 2368 C C . ALA A 1 296 ? 86.046 33.747 -117.315 1.00 75.62 296 ALA A C 1
ATOM 2370 O O . ALA A 1 296 ? 86.173 34.388 -118.362 1.00 75.62 296 ALA A O 1
ATOM 2371 N N . ASP A 1 297 ? 86.721 34.048 -116.203 1.00 77.31 297 ASP A N 1
ATOM 2372 C CA . ASP A 1 297 ? 87.687 35.148 -116.105 1.00 77.31 297 ASP A CA 1
ATOM 2373 C C . ASP A 1 297 ? 88.892 34.911 -117.027 1.00 77.31 297 ASP A C 1
ATOM 2375 O O . ASP A 1 297 ? 89.273 35.794 -117.800 1.00 77.31 297 ASP A O 1
ATOM 2379 N N . SER A 1 298 ? 89.438 33.689 -117.050 1.00 75.25 298 SER A N 1
ATOM 2380 C CA . SER A 1 298 ? 90.502 33.310 -117.990 1.00 75.25 298 SER A CA 1
ATOM 2381 C C . SER A 1 298 ? 90.056 33.472 -119.452 1.00 75.25 298 SER A C 1
ATOM 2383 O O . SER A 1 298 ? 90.777 34.040 -120.275 1.00 75.25 298 SER A O 1
ATOM 2385 N N . LYS A 1 299 ? 88.827 33.058 -119.785 1.00 74.62 299 LYS A N 1
ATOM 2386 C CA . LYS A 1 299 ? 88.220 33.227 -121.115 1.00 74.62 299 LYS A CA 1
ATOM 2387 C C . LYS A 1 299 ? 88.003 34.702 -121.476 1.00 74.62 299 LYS A C 1
ATOM 2389 O O . LYS A 1 299 ? 88.227 35.075 -122.630 1.00 74.62 299 LYS A O 1
ATOM 2394 N N . ALA A 1 300 ? 87.620 35.552 -120.524 1.00 74.88 300 ALA A N 1
ATOM 2395 C CA . ALA A 1 300 ? 87.524 36.998 -120.721 1.00 74.88 300 ALA A CA 1
ATOM 2396 C C . ALA A 1 300 ? 88.908 37.626 -120.966 1.00 74.88 300 ALA A C 1
ATOM 2398 O O . ALA A 1 300 ? 89.078 38.401 -121.908 1.00 74.88 300 ALA A O 1
ATOM 2399 N N . GLN A 1 301 ? 89.922 37.224 -120.198 1.00 76.44 301 GLN A N 1
ATOM 2400 C CA . GLN A 1 301 ? 91.298 37.696 -120.346 1.00 76.44 301 GLN A CA 1
ATOM 2401 C C . GLN A 1 301 ? 91.913 37.275 -121.696 1.00 76.44 301 GLN A C 1
ATOM 2403 O O . GLN A 1 301 ? 92.548 38.089 -122.367 1.00 76.44 301 GLN A O 1
ATOM 2408 N N . ILE A 1 302 ? 91.642 36.049 -122.166 1.00 72.62 302 ILE A N 1
ATOM 2409 C CA . ILE A 1 302 ? 92.033 35.585 -123.511 1.00 72.62 302 ILE A CA 1
ATOM 2410 C C . ILE A 1 302 ? 91.315 36.383 -124.614 1.00 72.62 302 ILE A C 1
ATOM 2412 O O . ILE A 1 302 ? 91.924 36.655 -125.649 1.00 72.62 302 ILE A O 1
ATOM 2416 N N . ARG A 1 303 ? 90.056 36.806 -124.415 1.00 72.81 303 ARG A N 1
ATOM 2417 C CA . ARG A 1 303 ? 89.352 37.690 -125.367 1.00 72.81 303 ARG A CA 1
ATOM 2418 C C . ARG A 1 303 ? 89.999 39.075 -125.449 1.00 72.81 303 ARG A C 1
ATOM 2420 O O . ARG A 1 303 ? 90.282 39.519 -126.554 1.00 72.81 303 ARG A O 1
ATOM 2427 N N . VAL A 1 304 ? 90.339 39.702 -124.319 1.00 75.50 304 VAL A N 1
ATOM 2428 C CA . VAL A 1 304 ? 91.064 40.991 -124.313 1.00 75.50 304 VAL A CA 1
ATOM 2429 C C . VAL A 1 304 ? 92.411 40.870 -125.037 1.00 75.50 304 VAL A C 1
ATOM 2431 O O . VAL A 1 304 ? 92.697 41.660 -125.935 1.00 75.50 304 VAL A O 1
ATOM 2434 N N . LEU A 1 305 ? 93.197 39.830 -124.735 1.00 70.62 305 LEU A N 1
ATOM 2435 C CA . LEU A 1 305 ? 94.469 39.559 -125.419 1.00 70.62 305 LEU A CA 1
ATOM 2436 C C . LEU A 1 305 ? 94.293 39.278 -126.923 1.00 70.62 305 LEU A C 1
ATOM 2438 O O . LEU A 1 305 ? 95.169 39.612 -127.722 1.00 70.62 305 LEU A O 1
ATOM 2442 N N . LYS A 1 306 ? 93.170 38.678 -127.334 1.00 69.00 306 LYS A N 1
ATOM 2443 C CA . LYS A 1 306 ? 92.828 38.470 -128.748 1.00 69.00 306 LYS A CA 1
ATOM 2444 C C . LYS A 1 306 ? 92.512 39.793 -129.446 1.00 69.00 306 LYS A C 1
ATOM 2446 O O . LYS A 1 306 ? 93.056 40.026 -130.522 1.00 69.00 306 LYS A O 1
ATOM 2451 N N . ASP A 1 307 ? 91.725 40.669 -128.827 1.00 71.62 307 ASP A N 1
ATOM 2452 C CA . ASP A 1 307 ? 91.378 41.987 -129.377 1.00 71.62 307 ASP A CA 1
ATOM 2453 C C . ASP A 1 307 ? 92.607 42.913 -129.471 1.00 71.62 307 ASP A C 1
ATOM 2455 O O . ASP A 1 307 ? 92.746 43.690 -130.419 1.00 71.62 307 ASP A O 1
ATOM 2459 N N . GLU A 1 308 ? 93.544 42.820 -128.523 1.00 67.75 308 GLU A N 1
ATOM 2460 C CA . GLU A 1 308 ? 94.850 43.488 -128.607 1.00 67.75 308 GLU A CA 1
ATOM 2461 C C . GLU A 1 308 ? 95.730 42.911 -129.723 1.00 67.75 308 GLU A C 1
ATOM 2463 O O . GLU A 1 308 ? 96.327 43.665 -130.495 1.00 67.75 308 GLU A O 1
ATOM 2468 N N . ASN A 1 309 ? 95.779 41.585 -129.874 1.00 62.47 309 ASN A N 1
ATOM 2469 C CA . ASN A 1 309 ? 96.569 40.951 -130.928 1.00 62.47 309 ASN A CA 1
ATOM 2470 C C . ASN A 1 309 ? 95.967 41.185 -132.331 1.00 62.47 309 ASN A C 1
ATOM 2472 O O . ASN A 1 309 ? 96.716 41.303 -133.297 1.00 62.47 309 ASN A O 1
ATOM 2476 N N . GLU A 1 310 ? 94.644 41.347 -132.462 1.00 65.38 310 GLU A N 1
ATOM 2477 C CA . GLU A 1 310 ? 94.003 41.778 -133.715 1.00 65.38 310 GLU A CA 1
ATOM 2478 C C . GLU A 1 310 ? 94.341 43.241 -134.060 1.00 65.38 310 GLU A C 1
ATOM 2480 O O . GLU A 1 310 ? 94.645 43.526 -135.220 1.00 65.38 310 GLU A O 1
ATOM 2485 N N . LYS A 1 311 ? 94.425 44.155 -133.077 1.00 62.00 311 LYS A N 1
ATOM 2486 C CA . LYS A 1 311 ? 94.960 45.519 -133.301 1.00 62.00 311 LYS A CA 1
ATOM 2487 C C . LYS A 1 311 ? 96.416 45.477 -133.783 1.00 62.00 311 LYS A C 1
ATOM 2489 O O . LYS A 1 311 ? 96.764 46.149 -134.756 1.00 62.00 311 LYS A O 1
ATOM 2494 N N . LEU A 1 312 ? 97.254 44.647 -133.156 1.00 60.62 312 LEU A N 1
ATOM 2495 C CA . LEU A 1 312 ? 98.658 44.446 -133.545 1.00 60.62 312 LEU A CA 1
ATOM 2496 C C . LEU A 1 312 ? 98.824 43.730 -134.897 1.00 60.62 312 LEU A C 1
ATOM 2498 O O . LEU A 1 312 ? 99.889 43.817 -135.502 1.00 60.62 312 LEU A O 1
ATOM 2502 N N . LYS A 1 313 ? 97.805 43.022 -135.396 1.00 57.72 313 LYS A N 1
ATOM 2503 C CA . LYS A 1 313 ? 97.836 42.269 -136.669 1.00 57.72 313 LYS A CA 1
ATOM 2504 C C . LYS A 1 313 ? 98.032 43.174 -137.891 1.00 57.72 313 LYS A C 1
ATOM 2506 O O . LYS A 1 313 ? 98.488 42.717 -138.936 1.00 57.72 313 LYS A O 1
ATOM 2511 N N . SER A 1 314 ? 97.748 44.468 -137.733 1.00 58.62 314 SER A N 1
ATOM 2512 C CA . SER A 1 314 ? 98.027 45.530 -138.709 1.00 58.62 314 SER A CA 1
ATOM 2513 C C . SER A 1 314 ? 99.524 45.757 -139.001 1.00 58.62 314 SER A C 1
ATOM 2515 O O . SER A 1 314 ? 99.843 46.412 -139.990 1.00 58.62 314 SER A O 1
ATOM 2517 N N . LEU A 1 315 ? 100.439 45.205 -138.189 1.00 56.81 315 LEU A N 1
ATOM 2518 C CA . LEU A 1 315 ? 101.895 45.400 -138.311 1.00 56.81 315 LEU A CA 1
ATOM 2519 C C . LEU A 1 315 ? 102.648 44.255 -139.026 1.00 56.81 315 LEU A C 1
ATOM 2521 O O . LEU A 1 315 ? 103.847 44.376 -139.259 1.00 56.81 315 LEU A O 1
ATOM 2525 N N . GLY A 1 316 ? 101.955 43.180 -139.426 1.00 50.19 316 GLY A N 1
ATOM 2526 C CA . GLY A 1 316 ? 102.390 42.244 -140.476 1.00 50.19 316 GLY A CA 1
ATOM 2527 C C . GLY A 1 316 ? 103.684 41.442 -140.241 1.00 50.19 316 GLY A C 1
ATOM 2528 O O . GLY A 1 316 ? 104.716 41.733 -140.844 1.00 50.19 316 GLY A O 1
ATOM 2529 N N . GLY A 1 317 ? 103.618 40.335 -139.487 1.00 58.88 317 GLY A N 1
ATOM 2530 C CA . GLY A 1 317 ? 104.748 39.404 -139.329 1.00 58.88 317 GLY A CA 1
ATOM 2531 C C . GLY A 1 317 ? 104.352 37.922 -139.263 1.00 58.88 317 GLY A C 1
ATOM 2532 O O . GLY A 1 317 ? 103.506 37.535 -138.465 1.00 58.88 317 GLY A O 1
ATOM 2533 N N . LYS A 1 318 ? 105.027 37.052 -140.035 1.00 60.59 318 LYS A N 1
ATOM 2534 C CA . LYS A 1 318 ? 104.726 35.598 -140.129 1.00 60.59 318 LYS A CA 1
ATOM 2535 C C . LYS A 1 318 ? 104.869 34.813 -138.810 1.00 60.59 318 LYS A C 1
ATOM 2537 O O . LYS A 1 318 ? 104.396 33.683 -138.707 1.00 60.59 318 LYS A O 1
ATOM 2542 N N . THR A 1 319 ? 105.544 35.371 -137.808 1.00 61.72 319 THR A N 1
ATOM 2543 C CA . THR A 1 319 ? 105.611 34.833 -136.437 1.00 61.72 319 THR A CA 1
ATOM 2544 C C . THR A 1 319 ? 104.324 35.074 -135.647 1.00 61.72 319 THR A C 1
ATOM 2546 O O . THR A 1 319 ? 103.985 34.270 -134.781 1.00 61.72 319 THR A O 1
ATOM 2549 N N . GLN A 1 320 ? 103.589 36.144 -135.952 1.00 61.66 320 GLN A N 1
ATOM 2550 C CA . GLN A 1 320 ? 102.396 36.565 -135.221 1.00 61.66 320 GLN A CA 1
ATOM 2551 C C . GLN A 1 320 ? 101.203 35.640 -135.491 1.00 61.66 320 GLN A C 1
ATOM 2553 O O . GLN A 1 320 ? 100.507 35.264 -134.551 1.00 61.66 320 GLN A O 1
ATOM 2558 N N . ASP A 1 321 ? 101.032 35.169 -136.732 1.00 65.31 321 ASP A N 1
ATOM 2559 C CA . ASP A 1 321 ? 99.987 34.195 -137.087 1.00 65.31 321 ASP A CA 1
ATOM 2560 C C . ASP A 1 321 ? 100.124 32.865 -136.330 1.00 65.31 321 ASP A C 1
ATOM 2562 O O . ASP A 1 321 ? 99.119 32.220 -136.034 1.00 65.31 321 ASP A O 1
ATOM 2566 N N . LYS A 1 322 ? 101.349 32.455 -135.956 1.00 69.44 322 LYS A N 1
ATOM 2567 C CA . LYS A 1 322 ? 101.553 31.267 -135.109 1.00 69.44 322 LYS A CA 1
ATOM 2568 C C . LYS A 1 322 ? 101.008 31.485 -133.700 1.00 69.44 322 LYS A C 1
ATOM 2570 O O . LYS A 1 322 ? 100.240 30.654 -133.227 1.00 69.44 322 LYS A O 1
ATOM 2575 N N . LEU A 1 323 ? 101.356 32.605 -133.064 1.00 69.50 323 LEU A N 1
ATOM 2576 C CA . LEU A 1 323 ? 100.860 32.957 -131.728 1.00 69.50 323 LEU A CA 1
ATOM 2577 C C . LEU A 1 323 ? 99.345 33.188 -131.728 1.00 69.50 323 LEU A C 1
ATOM 2579 O O . LEU A 1 323 ? 98.658 32.770 -130.803 1.00 69.50 323 LEU A O 1
ATOM 2583 N N . LEU A 1 324 ? 98.807 33.810 -132.780 1.00 70.00 324 LEU A N 1
ATOM 2584 C CA . LEU A 1 324 ? 97.373 34.053 -132.921 1.00 70.00 324 LEU A CA 1
ATOM 2585 C C . LEU A 1 324 ? 96.602 32.755 -133.213 1.00 70.00 324 LEU A C 1
ATOM 2587 O O . LEU A 1 324 ? 95.481 32.600 -132.730 1.00 70.00 324 LEU A O 1
ATOM 2591 N N . LYS A 1 325 ? 97.199 31.780 -133.913 1.00 74.88 325 LYS A N 1
ATOM 2592 C CA . LYS A 1 325 ? 96.646 30.421 -133.992 1.00 74.88 325 LYS A CA 1
ATOM 2593 C C . LYS A 1 325 ? 96.680 29.730 -132.626 1.00 74.88 325 LYS A C 1
ATOM 2595 O O . LYS A 1 325 ? 95.637 29.295 -132.160 1.00 74.88 325 LYS A O 1
ATOM 2600 N N . GLU A 1 326 ? 97.830 29.702 -131.956 1.00 73.19 326 GLU A N 1
ATOM 2601 C CA . GLU A 1 326 ? 97.995 29.054 -130.646 1.00 73.19 326 GLU A CA 1
ATOM 2602 C C . GLU A 1 326 ? 97.066 29.658 -129.572 1.00 73.19 326 GLU A C 1
ATOM 2604 O O . GLU A 1 326 ? 96.545 28.940 -128.721 1.00 73.19 326 GLU A O 1
ATOM 2609 N N . ALA A 1 327 ? 96.790 30.964 -129.639 1.00 70.00 327 ALA A N 1
ATOM 2610 C CA . ALA A 1 327 ? 95.804 31.637 -128.795 1.00 70.00 327 ALA A CA 1
ATOM 2611 C C . ALA A 1 327 ? 94.354 31.228 -129.116 1.00 70.00 327 ALA A C 1
ATOM 2613 O O . ALA A 1 327 ? 93.560 31.068 -128.192 1.00 70.00 327 ALA A O 1
ATOM 2614 N N . ASN A 1 328 ? 93.997 31.020 -130.390 1.00 73.94 328 ASN A N 1
ATOM 2615 C CA . ASN A 1 328 ? 92.679 30.486 -130.758 1.00 73.94 328 ASN A CA 1
ATOM 2616 C C . ASN A 1 328 ? 92.536 28.998 -130.394 1.00 73.94 328 ASN A C 1
ATOM 2618 O O . ASN A 1 328 ? 91.466 28.597 -129.947 1.00 73.94 328 ASN A O 1
ATOM 2622 N N . ASP A 1 329 ? 93.600 28.200 -130.515 1.00 76.75 329 ASP A N 1
ATOM 2623 C CA . ASP A 1 329 ? 93.609 26.796 -130.089 1.00 76.75 329 ASP A CA 1
ATOM 2624 C C . ASP A 1 329 ? 93.451 26.700 -128.551 1.00 76.75 329 ASP A C 1
ATOM 2626 O O . ASP A 1 329 ? 92.641 25.916 -128.057 1.00 76.75 329 ASP A O 1
ATOM 2630 N N . LYS A 1 330 ? 94.130 27.568 -127.779 1.00 76.56 330 LYS A N 1
ATOM 2631 C CA . LYS A 1 330 ? 93.952 27.690 -126.314 1.00 76.56 330 LYS A CA 1
ATOM 2632 C C . LYS A 1 330 ? 92.570 28.207 -125.914 1.00 76.56 330 LYS A C 1
ATOM 2634 O O . LYS A 1 330 ? 91.991 27.667 -124.975 1.00 76.56 330 LYS A O 1
ATOM 2639 N N . LEU A 1 331 ? 92.035 29.208 -126.623 1.00 77.62 331 LEU A N 1
ATOM 2640 C CA . LEU A 1 331 ? 90.659 29.676 -126.436 1.00 77.62 331 LEU A CA 1
ATOM 2641 C C . LEU A 1 331 ? 89.684 28.518 -126.654 1.00 77.62 331 LEU A C 1
ATOM 2643 O O . LEU A 1 331 ? 88.854 28.262 -125.795 1.00 77.62 331 LEU A O 1
ATOM 2647 N N . LYS A 1 332 ? 89.818 27.765 -127.750 1.00 80.56 332 LYS A N 1
ATOM 2648 C CA . LYS A 1 332 ? 88.920 26.645 -128.025 1.00 80.56 332 LYS A CA 1
ATOM 2649 C C . LYS A 1 332 ? 88.982 25.570 -126.935 1.00 80.56 332 LYS A C 1
ATOM 2651 O O . LYS A 1 332 ? 87.937 25.121 -126.484 1.00 80.56 332 LYS A O 1
ATOM 2656 N N . ILE A 1 333 ? 90.173 25.240 -126.430 1.00 77.50 333 ILE A N 1
ATOM 2657 C CA . ILE A 1 333 ? 90.327 24.309 -125.299 1.00 77.50 333 ILE A CA 1
ATOM 2658 C C . ILE A 1 333 ? 89.644 24.833 -124.020 1.00 77.50 333 ILE A C 1
ATOM 2660 O O . ILE A 1 333 ? 89.105 24.025 -123.262 1.00 77.50 333 ILE A O 1
ATOM 2664 N N . SER A 1 334 ? 89.634 26.146 -123.752 1.00 73.56 334 SER A N 1
ATOM 2665 C CA . SER A 1 334 ? 88.887 26.692 -122.607 1.00 73.56 334 SER A CA 1
ATOM 2666 C C . SER A 1 334 ? 87.377 26.778 -122.859 1.00 73.56 334 SER A C 1
ATOM 2668 O O . SER A 1 334 ? 86.611 26.585 -121.920 1.00 73.56 334 SER A O 1
ATOM 2670 N N . GLU A 1 335 ? 86.925 26.972 -124.103 1.00 75.88 335 GLU A N 1
ATOM 2671 C CA . GLU A 1 335 ? 85.501 26.889 -124.460 1.00 75.88 335 GLU A CA 1
ATOM 2672 C C . GLU A 1 335 ? 84.964 25.450 -124.366 1.00 75.88 335 GLU A C 1
ATOM 2674 O O . GLU A 1 335 ? 83.928 25.246 -123.735 1.00 75.88 335 GLU A O 1
ATOM 2679 N N . ASP A 1 336 ? 85.696 24.454 -124.878 1.00 80.25 336 ASP A N 1
ATOM 2680 C CA . ASP A 1 336 ? 85.334 23.031 -124.792 1.00 80.25 336 ASP A CA 1
ATOM 2681 C C . ASP A 1 336 ? 85.304 22.543 -123.321 1.00 80.25 336 ASP A C 1
ATOM 2683 O O . ASP A 1 336 ? 84.408 21.796 -122.921 1.00 80.25 336 ASP A O 1
ATOM 2687 N N . ARG A 1 337 ? 86.245 23.004 -122.476 1.00 78.38 337 ARG A N 1
ATOM 2688 C CA . ARG A 1 337 ? 86.256 22.714 -121.025 1.00 78.38 337 ARG A CA 1
ATOM 2689 C C . ARG A 1 337 ? 85.100 23.367 -120.270 1.00 78.38 337 ARG A C 1
ATOM 2691 O O . ARG A 1 337 ? 84.536 22.737 -119.380 1.00 78.38 337 ARG A O 1
ATOM 2698 N N . LEU A 1 338 ? 84.766 24.614 -120.599 1.00 75.38 338 LEU A N 1
ATOM 2699 C CA . LEU A 1 338 ? 83.680 25.339 -119.942 1.00 75.38 338 LEU A CA 1
ATOM 2700 C C . LEU A 1 338 ? 82.324 24.703 -120.286 1.00 75.38 338 LEU A C 1
ATOM 2702 O O . LEU A 1 338 ? 81.531 24.470 -119.381 1.00 75.38 338 LEU A O 1
ATOM 2706 N N . ALA A 1 339 ? 82.111 24.299 -121.544 1.00 77.38 339 ALA A N 1
ATOM 2707 C CA . ALA A 1 339 ? 80.912 23.563 -121.954 1.00 77.38 339 ALA A CA 1
ATOM 2708 C C . ALA A 1 339 ? 80.758 22.208 -121.226 1.00 77.38 339 ALA A C 1
ATOM 2710 O O . ALA A 1 339 ? 79.650 21.834 -120.843 1.00 77.38 339 ALA A O 1
ATOM 2711 N N . TYR A 1 340 ? 81.861 21.486 -120.982 1.00 80.38 340 TYR A N 1
ATOM 2712 C CA . TYR A 1 340 ? 81.835 20.263 -120.167 1.00 80.38 340 TYR A CA 1
ATOM 2713 C C . TYR A 1 340 ? 81.418 20.551 -118.713 1.00 80.38 340 TYR A C 1
ATOM 2715 O O . TYR A 1 340 ? 80.581 19.843 -118.155 1.00 80.38 340 TYR A O 1
ATOM 2723 N N . ALA A 1 341 ? 81.970 21.606 -118.104 1.00 71.81 341 ALA A N 1
ATOM 2724 C CA . ALA A 1 341 ? 81.638 21.993 -116.733 1.00 71.81 341 ALA A CA 1
ATOM 2725 C C . ALA A 1 341 ? 80.175 22.465 -116.586 1.00 71.81 341 ALA A C 1
ATOM 2727 O O . ALA A 1 341 ? 79.534 22.168 -115.578 1.00 71.81 341 ALA A O 1
ATOM 2728 N N . GLU A 1 342 ? 79.623 23.148 -117.595 1.00 76.00 342 GLU A N 1
ATOM 2729 C CA . GLU A 1 342 ? 78.213 23.559 -117.624 1.00 76.00 342 GLU A CA 1
ATOM 2730 C C . GLU A 1 342 ? 77.249 22.355 -117.657 1.00 76.00 342 GLU A C 1
ATOM 2732 O O . GLU A 1 342 ? 76.280 22.339 -116.892 1.00 76.00 342 GLU A O 1
ATOM 2737 N N . GLU A 1 343 ? 77.519 21.317 -118.465 1.00 80.88 343 GLU A N 1
ATOM 2738 C CA . GLU A 1 343 ? 76.712 20.080 -118.458 1.00 80.88 343 GLU A CA 1
ATOM 2739 C C . GLU A 1 343 ? 76.869 19.275 -117.156 1.00 80.88 343 GLU A C 1
ATOM 2741 O O . GLU A 1 343 ? 75.870 18.781 -116.632 1.00 80.88 343 GLU A O 1
ATOM 2746 N N . GLU A 1 344 ? 78.073 19.182 -116.576 1.00 77.56 344 GLU A N 1
ATOM 2747 C CA . GLU A 1 344 ? 78.274 18.507 -115.282 1.00 77.56 344 GLU A CA 1
ATOM 2748 C C . GLU A 1 344 ? 77.487 19.212 -114.163 1.00 77.56 344 GLU A C 1
ATOM 2750 O O . GLU A 1 344 ? 76.722 18.573 -113.441 1.00 77.56 344 GLU A O 1
ATOM 2755 N N . ILE A 1 345 ? 77.568 20.544 -114.055 1.00 73.38 345 ILE A N 1
ATOM 2756 C CA . ILE A 1 345 ? 76.786 21.294 -113.057 1.00 73.38 345 ILE A CA 1
ATOM 2757 C C . ILE A 1 345 ? 75.277 21.144 -113.291 1.00 73.38 345 ILE A C 1
ATOM 2759 O O . ILE A 1 345 ? 74.512 21.078 -112.328 1.00 73.38 345 ILE A O 1
ATOM 2763 N N . LYS A 1 346 ? 74.826 21.065 -114.545 1.00 77.94 346 LYS A N 1
ATOM 2764 C CA . LYS A 1 346 ? 73.422 20.815 -114.901 1.00 77.94 346 LYS A CA 1
ATOM 2765 C C . LYS A 1 346 ? 72.966 19.413 -114.471 1.00 77.94 346 LYS A C 1
ATOM 2767 O O . LYS A 1 346 ? 71.887 19.296 -113.888 1.00 77.94 346 LYS A O 1
ATOM 2772 N N . TYR A 1 347 ? 73.795 18.382 -114.656 1.00 79.44 347 TYR A N 1
ATOM 2773 C CA . TYR A 1 347 ? 73.548 17.032 -114.135 1.00 79.44 347 TYR A CA 1
ATOM 2774 C C . TYR A 1 347 ? 73.477 17.015 -112.597 1.00 79.44 347 TYR A C 1
ATOM 2776 O O . TYR A 1 347 ? 72.496 16.530 -112.030 1.00 79.44 347 TYR A O 1
ATOM 2784 N N . GLN A 1 348 ? 74.446 17.631 -111.911 1.00 71.06 348 GLN A N 1
ATOM 2785 C CA . GLN A 1 348 ? 74.465 17.715 -110.444 1.00 71.06 348 GLN A CA 1
ATOM 2786 C C . GLN A 1 348 ? 73.281 18.521 -109.880 1.00 71.06 348 GLN A C 1
ATOM 2788 O O . GLN A 1 348 ? 72.722 18.163 -108.841 1.00 71.06 348 GLN A O 1
ATOM 2793 N N . LYS A 1 349 ? 72.845 19.590 -110.565 1.00 74.31 349 LYS A N 1
ATOM 2794 C CA . LYS A 1 349 ? 71.647 20.363 -110.189 1.00 74.31 349 LYS A CA 1
ATOM 2795 C C . LYS A 1 349 ? 70.374 19.528 -110.328 1.00 74.31 349 LYS A C 1
ATOM 2797 O O . LYS A 1 349 ? 69.605 19.500 -109.370 1.00 74.31 349 LYS A O 1
ATOM 2802 N N . GLY A 1 350 ? 70.218 18.786 -111.429 1.00 77.81 350 GLY A N 1
ATOM 2803 C CA . GLY A 1 350 ? 69.123 17.826 -111.607 1.00 77.81 350 GLY A CA 1
ATOM 2804 C C . GLY A 1 350 ? 69.106 16.755 -110.513 1.00 77.81 350 GLY A C 1
ATOM 2805 O O . GLY A 1 350 ? 68.114 16.616 -109.806 1.00 77.81 350 GLY A O 1
ATOM 2806 N N . ARG A 1 351 ? 70.239 16.085 -110.258 1.00 77.69 351 ARG A N 1
ATOM 2807 C CA . ARG A 1 351 ? 70.322 15.038 -109.222 1.00 77.69 351 ARG A CA 1
ATOM 2808 C C . ARG A 1 351 ? 70.040 15.558 -107.806 1.00 77.69 351 ARG A C 1
ATOM 2810 O O . ARG A 1 351 ? 69.488 14.843 -106.969 1.00 77.69 351 ARG A O 1
ATOM 2817 N N . ARG A 1 352 ? 70.391 16.816 -107.522 1.00 75.38 352 ARG A N 1
ATOM 2818 C CA . ARG A 1 352 ? 70.053 17.500 -106.262 1.00 75.38 352 ARG A CA 1
ATOM 2819 C C . ARG A 1 352 ? 68.561 17.842 -106.165 1.00 75.38 352 ARG A C 1
ATOM 2821 O O . ARG A 1 352 ? 68.049 17.958 -105.053 1.00 75.38 352 ARG A O 1
ATOM 2828 N N . GLU A 1 353 ? 67.879 18.029 -107.291 1.00 75.62 353 GLU A N 1
ATOM 2829 C CA . GLU A 1 353 ? 66.434 18.259 -107.354 1.00 75.62 353 GLU A CA 1
ATOM 2830 C C . GLU A 1 353 ? 65.653 16.943 -107.231 1.00 75.62 353 GLU A C 1
ATOM 2832 O O . GLU A 1 353 ? 64.750 16.906 -106.396 1.00 75.62 353 GLU A O 1
ATOM 2837 N N . ASP A 1 354 ? 66.101 15.841 -107.853 1.00 76.56 354 ASP A N 1
ATOM 2838 C CA . ASP A 1 354 ? 65.594 14.480 -107.577 1.00 76.56 354 ASP A CA 1
ATOM 2839 C C . ASP A 1 354 ? 65.591 14.191 -106.065 1.00 76.56 354 ASP A C 1
ATOM 2841 O O . ASP A 1 354 ? 64.560 13.881 -105.474 1.00 76.56 354 ASP A O 1
ATOM 2845 N N . LEU A 1 355 ? 66.750 14.354 -105.409 1.00 72.62 355 LEU A N 1
ATOM 2846 C CA . LEU A 1 355 ? 66.922 14.106 -103.971 1.00 72.62 355 LEU A CA 1
ATOM 2847 C C . LEU A 1 355 ? 66.084 15.053 -103.098 1.00 72.62 355 LEU A C 1
ATOM 2849 O O . LEU A 1 355 ? 65.785 14.740 -101.946 1.00 72.62 355 LEU A O 1
ATOM 2853 N N . LYS A 1 356 ? 65.716 16.229 -103.615 1.00 73.25 356 LYS A N 1
ATOM 2854 C CA . LYS A 1 356 ? 64.856 17.193 -102.921 1.00 73.25 356 LYS A CA 1
ATOM 2855 C C . LYS A 1 356 ? 63.382 16.806 -103.046 1.00 73.25 356 LYS A C 1
ATOM 2857 O O . LYS A 1 356 ? 62.657 16.970 -102.066 1.00 73.25 356 LYS A O 1
ATOM 2862 N N . GLU A 1 357 ? 62.950 16.287 -104.195 1.00 75.12 357 GLU A N 1
ATOM 2863 C CA . GLU A 1 357 ? 61.620 15.689 -104.358 1.00 75.12 357 GLU A CA 1
ATOM 2864 C C . GLU A 1 357 ? 61.492 14.388 -103.560 1.00 75.12 357 GLU A C 1
ATOM 2866 O O . GLU A 1 357 ? 60.504 14.206 -102.860 1.00 75.12 357 GLU A O 1
ATOM 2871 N N . GLU A 1 358 ? 62.515 13.533 -103.559 1.00 73.56 358 GLU A N 1
ATOM 2872 C CA . GLU A 1 358 ? 62.554 12.296 -102.771 1.00 73.56 358 GLU A CA 1
ATOM 2873 C C . GLU A 1 358 ? 62.473 12.588 -101.261 1.00 73.56 358 GLU A C 1
ATOM 2875 O O . GLU A 1 358 ? 61.668 11.979 -100.558 1.00 73.56 358 GLU A O 1
ATOM 2880 N N . LEU A 1 359 ? 63.187 13.611 -100.765 1.00 69.06 359 LEU A N 1
ATOM 2881 C CA . LEU A 1 359 ? 63.054 14.110 -99.386 1.00 69.06 359 LEU A CA 1
ATOM 2882 C C . LEU A 1 359 ? 61.699 14.778 -99.086 1.00 69.06 359 LEU A C 1
ATOM 2884 O O . LEU A 1 359 ? 61.246 14.736 -97.939 1.00 69.06 359 LEU A O 1
ATOM 2888 N N . LEU A 1 360 ? 61.052 15.409 -100.071 1.00 69.44 360 LEU A N 1
ATOM 2889 C CA . LEU A 1 360 ? 59.690 15.944 -99.935 1.00 69.44 360 LEU A CA 1
ATOM 2890 C C . LEU A 1 360 ? 58.666 14.812 -99.846 1.00 69.44 360 LEU A C 1
ATOM 2892 O O . LEU A 1 360 ? 57.812 14.837 -98.966 1.00 69.44 360 LEU A O 1
ATOM 2896 N N . LYS A 1 361 ? 58.818 13.781 -100.672 1.00 67.31 361 LYS A N 1
ATOM 2897 C CA . LYS A 1 361 ? 57.975 12.589 -100.668 1.00 67.31 361 LYS A CA 1
ATOM 2898 C C . LYS A 1 361 ? 58.124 11.808 -99.365 1.00 67.31 361 LYS A C 1
ATOM 2900 O O . LYS A 1 361 ? 57.129 11.551 -98.706 1.00 67.31 361 LYS A O 1
ATOM 2905 N N . TYR A 1 362 ? 59.352 11.612 -98.877 1.00 61.31 362 TYR A N 1
ATOM 2906 C CA . TYR A 1 362 ? 59.604 11.048 -97.542 1.00 61.31 362 TYR A CA 1
ATOM 2907 C C . TYR A 1 362 ? 59.008 11.901 -96.403 1.00 61.31 362 TYR A C 1
ATOM 2909 O O . TYR A 1 362 ? 58.683 11.382 -95.332 1.00 61.31 362 TYR A O 1
ATOM 2917 N N . ARG A 1 363 ? 58.853 13.219 -96.600 1.00 60.59 363 ARG A N 1
ATOM 2918 C CA . ARG A 1 363 ? 58.167 14.118 -95.656 1.00 60.59 363 ARG A CA 1
ATOM 2919 C C . ARG A 1 363 ? 56.640 13.973 -95.713 1.00 60.59 363 ARG A C 1
ATOM 2921 O O . ARG A 1 363 ? 55.987 14.136 -94.686 1.00 60.59 363 ARG A O 1
ATOM 2928 N N . GLU A 1 364 ? 56.082 13.662 -96.878 1.00 59.69 364 GLU A N 1
ATOM 2929 C CA . GLU A 1 364 ? 54.655 13.373 -97.068 1.00 59.69 364 GLU A CA 1
ATOM 2930 C C . GLU A 1 364 ? 54.298 11.951 -96.604 1.00 59.69 364 GLU A C 1
ATOM 2932 O O . GLU A 1 364 ? 53.318 11.784 -95.887 1.00 59.69 364 GLU A O 1
ATOM 2937 N N . ASP A 1 365 ? 55.157 10.958 -96.838 1.00 57.22 365 ASP A N 1
ATOM 2938 C CA . ASP A 1 365 ? 55.028 9.606 -96.274 1.00 57.22 365 ASP A CA 1
ATOM 2939 C C . ASP A 1 365 ? 55.199 9.624 -94.740 1.00 57.22 365 ASP A C 1
ATOM 2941 O O . ASP A 1 365 ? 54.488 8.939 -94.007 1.00 57.22 365 ASP A O 1
ATOM 2945 N N . THR A 1 366 ? 56.062 10.494 -94.195 1.00 54.56 366 THR A N 1
ATOM 2946 C CA . THR A 1 366 ? 56.070 10.780 -92.744 1.00 54.56 366 THR A CA 1
ATOM 2947 C C . THR A 1 366 ? 54.931 11.703 -92.287 1.00 54.56 366 THR A C 1
ATOM 2949 O O . THR A 1 366 ? 54.815 11.959 -91.089 1.00 54.56 366 THR A O 1
ATOM 2952 N N . SER A 1 367 ? 54.013 12.114 -93.169 1.00 49.81 367 SER A N 1
ATOM 2953 C CA . SER A 1 367 ? 52.704 12.653 -92.773 1.00 49.81 367 SER A CA 1
ATOM 2954 C C . SER A 1 367 ? 51.734 11.548 -92.339 1.00 49.81 367 SER A C 1
ATOM 2956 O O . SER A 1 367 ? 50.894 11.805 -91.482 1.00 49.81 367 SER A O 1
ATOM 2958 N N . ASP A 1 368 ? 51.923 10.283 -92.741 1.00 52.75 368 ASP A N 1
ATOM 2959 C CA . ASP A 1 368 ? 51.229 9.162 -92.079 1.00 52.75 368 ASP A CA 1
ATOM 2960 C C . ASP A 1 368 ? 51.685 8.987 -90.619 1.00 52.75 368 ASP A C 1
ATOM 2962 O O . ASP A 1 368 ? 50.955 8.444 -89.786 1.00 52.75 368 ASP A O 1
ATOM 2966 N N . ASN A 1 369 ? 52.834 9.558 -90.236 1.00 50.94 369 ASN A N 1
ATOM 2967 C CA . ASN A 1 369 ? 53.219 9.695 -88.831 1.00 50.94 369 ASN A CA 1
ATOM 2968 C C . ASN A 1 369 ? 52.318 10.697 -88.073 1.00 50.94 369 ASN A C 1
ATOM 2970 O O . ASN A 1 369 ? 52.250 10.629 -86.848 1.00 50.94 369 ASN A O 1
ATOM 2974 N N . ALA A 1 370 ? 51.540 11.551 -88.753 1.00 53.50 370 ALA A N 1
ATOM 2975 C CA . ALA A 1 370 ? 50.449 12.301 -88.124 1.00 53.50 370 ALA A CA 1
ATOM 2976 C C . ALA A 1 370 ? 49.327 11.365 -87.641 1.00 53.50 370 ALA A C 1
ATOM 2978 O O . ALA A 1 370 ? 48.689 11.653 -86.631 1.00 53.50 370 ALA A O 1
ATOM 2979 N N . THR A 1 371 ? 49.141 10.190 -88.257 1.00 55.72 371 THR A N 1
ATOM 2980 C CA . THR A 1 371 ? 48.287 9.127 -87.697 1.00 55.72 371 THR A CA 1
ATOM 2981 C C . THR A 1 371 ? 48.860 8.604 -86.375 1.00 55.72 371 THR A C 1
ATOM 2983 O O . THR A 1 371 ? 48.098 8.265 -85.466 1.00 55.72 371 THR A O 1
ATOM 2986 N N . SER A 1 372 ? 50.189 8.582 -86.212 1.00 58.06 372 SER A N 1
ATOM 2987 C CA . SER A 1 372 ? 50.821 8.266 -84.926 1.00 58.06 372 SER A CA 1
ATOM 2988 C C . SER A 1 372 ? 50.668 9.419 -83.926 1.00 58.06 372 SER A C 1
ATOM 2990 O O . SER A 1 372 ? 50.267 9.159 -82.795 1.00 58.06 372 SER A O 1
ATOM 2992 N N . GLU A 1 373 ? 50.830 10.687 -84.326 1.00 58.81 373 GLU A N 1
ATOM 2993 C CA . GLU A 1 373 ? 50.563 11.836 -83.445 1.00 58.81 373 GLU A CA 1
ATOM 2994 C C . GLU A 1 373 ? 49.098 11.925 -82.997 1.00 58.81 373 GLU A C 1
ATOM 2996 O O . GLU A 1 373 ? 48.835 12.211 -81.830 1.00 58.81 373 GLU A O 1
ATOM 3001 N N . VAL A 1 374 ? 48.136 11.639 -83.879 1.00 64.69 374 VAL A N 1
ATOM 3002 C CA . VAL A 1 374 ? 46.704 11.579 -83.543 1.00 64.69 374 VAL A CA 1
ATOM 3003 C C . VAL A 1 374 ? 46.427 10.428 -82.575 1.00 64.69 374 VAL A C 1
ATOM 3005 O O . VAL A 1 374 ? 45.722 10.631 -81.586 1.00 64.69 374 VAL A O 1
ATOM 3008 N N . ARG A 1 375 ? 47.037 9.248 -82.770 1.00 63.19 375 ARG A N 1
ATOM 3009 C CA . ARG A 1 375 ? 46.973 8.143 -81.792 1.00 63.19 375 ARG A CA 1
ATOM 3010 C C . ARG A 1 375 ? 47.602 8.541 -80.452 1.00 63.19 375 ARG A C 1
ATOM 3012 O O . ARG A 1 375 ? 46.985 8.322 -79.416 1.00 63.19 375 ARG A O 1
ATOM 3019 N N . LEU A 1 376 ? 48.774 9.178 -80.454 1.00 66.81 376 LEU A N 1
ATOM 3020 C CA . LEU A 1 376 ? 49.462 9.669 -79.253 1.00 66.81 376 LEU A CA 1
ATOM 3021 C C . LEU A 1 376 ? 48.643 10.744 -78.520 1.00 66.81 376 LEU A C 1
ATOM 3023 O O . LEU A 1 376 ? 48.631 10.758 -77.291 1.00 66.81 376 LEU A O 1
ATOM 3027 N N . ARG A 1 377 ? 47.946 11.626 -79.246 1.00 72.94 377 ARG A N 1
ATOM 3028 C CA . ARG A 1 377 ? 47.044 12.638 -78.680 1.00 72.94 377 ARG A CA 1
ATOM 3029 C C . ARG A 1 377 ? 45.811 11.985 -78.058 1.00 72.94 377 ARG A C 1
ATOM 3031 O O . ARG A 1 377 ? 45.533 12.227 -76.892 1.00 72.94 377 ARG A O 1
ATOM 3038 N N . HIS A 1 378 ? 45.162 11.073 -78.778 1.00 71.81 378 HIS A N 1
ATOM 3039 C CA . HIS A 1 378 ? 44.005 10.322 -78.287 1.00 71.81 378 HIS A CA 1
ATOM 3040 C C . HIS A 1 378 ? 44.337 9.436 -77.067 1.00 71.81 378 HIS A C 1
ATOM 3042 O O . HIS A 1 378 ? 43.511 9.280 -76.169 1.00 71.81 378 HIS A O 1
ATOM 3048 N N . VAL A 1 379 ? 45.557 8.887 -76.992 1.00 70.44 379 VAL A N 1
ATOM 3049 C CA . VAL A 1 379 ? 46.064 8.181 -75.801 1.00 70.44 379 VAL A CA 1
ATOM 3050 C C . VAL A 1 379 ? 46.285 9.149 -74.633 1.00 70.44 379 VAL A C 1
ATOM 3052 O O . VAL A 1 379 ? 45.844 8.843 -73.530 1.00 70.44 379 VAL A O 1
ATOM 3055 N N . ARG A 1 380 ? 46.879 10.336 -74.848 1.00 72.50 380 ARG A N 1
ATOM 3056 C CA . ARG A 1 380 ? 47.006 11.360 -73.787 1.00 72.50 380 ARG A CA 1
ATOM 3057 C C . ARG A 1 380 ? 45.645 11.825 -73.271 1.00 72.50 380 ARG A C 1
ATOM 3059 O O . ARG A 1 380 ? 45.433 11.801 -72.068 1.00 72.50 380 ARG A O 1
ATOM 3066 N N . GLU A 1 381 ? 44.710 12.157 -74.159 1.00 77.50 381 GLU A N 1
ATOM 3067 C CA . GLU A 1 381 ? 43.343 12.568 -73.801 1.00 77.50 381 GLU A CA 1
ATOM 3068 C C . GLU A 1 381 ? 42.614 11.488 -72.979 1.00 77.50 381 GLU A C 1
ATOM 3070 O O . GLU A 1 381 ? 41.890 11.809 -72.033 1.00 77.50 381 GLU A O 1
ATOM 3075 N N . LYS A 1 382 ? 42.842 10.201 -73.289 1.00 75.50 382 LYS A N 1
ATOM 3076 C CA . LYS A 1 382 ? 42.363 9.069 -72.480 1.00 75.50 382 LYS A CA 1
ATOM 3077 C C . LYS A 1 382 ? 43.028 9.012 -71.105 1.00 75.50 382 LYS A C 1
ATOM 3079 O O . LYS A 1 382 ? 42.303 8.936 -70.117 1.00 75.50 382 LYS A O 1
ATOM 3084 N N . CYS A 1 383 ? 44.357 9.098 -71.017 1.00 67.25 383 CYS A N 1
ATOM 3085 C CA . CYS A 1 383 ? 45.066 9.132 -69.732 1.00 67.25 383 CYS A CA 1
ATOM 3086 C C . CYS A 1 383 ? 44.602 10.310 -68.861 1.00 67.25 383 CYS A C 1
ATOM 3088 O O . CYS A 1 383 ? 44.232 10.109 -67.711 1.00 67.25 383 CYS A O 1
ATOM 3090 N N . GLU A 1 384 ? 44.521 11.518 -69.422 1.00 73.31 384 GLU A N 1
ATOM 3091 C CA . GLU A 1 384 ? 44.051 12.719 -68.722 1.00 73.31 384 GLU A CA 1
ATOM 3092 C C . GLU A 1 384 ? 42.590 12.615 -68.269 1.00 73.31 384 GLU A C 1
ATOM 3094 O O . GLU A 1 384 ? 42.220 13.225 -67.265 1.00 73.31 384 GLU A O 1
ATOM 3099 N N . LYS A 1 385 ? 41.734 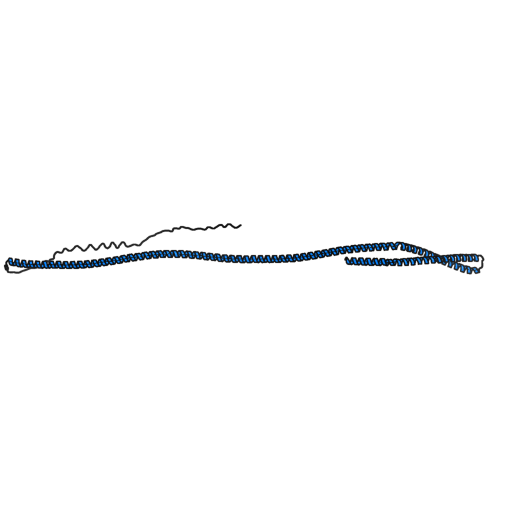11.886 -69.000 1.00 76.06 385 LYS A N 1
ATOM 3100 C CA . LYS A 1 385 ? 40.351 11.609 -68.582 1.00 76.06 385 LYS A CA 1
ATOM 3101 C C . LYS A 1 385 ? 40.316 10.606 -67.429 1.00 76.06 385 LYS A C 1
ATOM 3103 O O . LYS A 1 385 ? 39.628 10.863 -66.450 1.00 76.06 385 LYS A O 1
ATOM 3108 N N . LEU A 1 386 ? 41.088 9.522 -67.514 1.00 71.75 386 LEU A N 1
ATOM 3109 C CA . LEU A 1 386 ? 41.186 8.515 -66.454 1.00 71.75 386 LEU A CA 1
ATOM 3110 C C . LEU A 1 386 ? 41.787 9.106 -65.170 1.00 71.75 386 LEU A C 1
ATOM 3112 O O . LEU A 1 386 ? 41.239 8.887 -64.098 1.00 71.75 386 LEU A O 1
ATOM 3116 N N . GLU A 1 387 ? 42.823 9.946 -65.262 1.00 69.38 387 GLU A N 1
ATOM 3117 C CA . GLU A 1 387 ? 43.359 10.693 -64.114 1.00 69.38 387 GLU A CA 1
ATOM 3118 C C . GLU A 1 387 ? 42.325 11.620 -63.456 1.00 69.38 387 GLU A C 1
ATOM 3120 O O . GLU A 1 387 ? 42.381 11.829 -62.247 1.00 69.38 387 GLU A O 1
ATOM 3125 N N . ARG A 1 388 ? 41.379 12.174 -64.226 1.00 73.19 388 ARG A N 1
ATOM 3126 C CA . ARG A 1 388 ? 40.265 12.991 -63.708 1.00 73.19 388 ARG A CA 1
ATOM 3127 C C . ARG A 1 388 ? 39.093 12.173 -63.158 1.00 73.19 388 ARG A C 1
ATOM 3129 O O . ARG A 1 388 ? 38.236 12.750 -62.506 1.00 73.19 388 ARG A O 1
ATOM 3136 N N . GLU A 1 389 ? 39.054 10.866 -63.405 1.00 70.50 389 GLU A N 1
ATOM 3137 C CA . GLU A 1 389 ? 38.107 9.918 -62.792 1.00 70.50 389 GLU A CA 1
ATOM 3138 C C . GLU A 1 389 ? 38.707 9.192 -61.569 1.00 70.50 389 GLU A C 1
ATOM 3140 O O . GLU A 1 389 ? 38.017 8.418 -60.908 1.00 70.50 389 GLU A O 1
ATOM 3145 N N . LEU A 1 390 ? 39.993 9.429 -61.283 1.00 66.44 390 LEU A N 1
ATOM 3146 C CA . LEU A 1 390 ? 40.784 8.785 -60.224 1.00 66.44 390 LEU A CA 1
ATOM 3147 C C . LEU A 1 390 ? 41.069 9.739 -59.041 1.00 66.44 390 LEU A C 1
ATOM 3149 O O . LEU A 1 390 ? 41.423 9.267 -57.959 1.00 66.44 390 LEU A O 1
ATOM 3153 N N . ARG A 1 391 ? 40.902 11.054 -59.254 1.00 63.69 391 ARG A N 1
ATOM 3154 C CA . ARG A 1 391 ? 41.000 12.144 -58.263 1.00 63.69 391 ARG A CA 1
ATOM 3155 C C . ARG A 1 391 ? 39.626 12.531 -57.720 1.00 63.69 391 ARG A C 1
ATOM 3157 O O . ARG A 1 391 ? 39.578 12.839 -56.512 1.00 63.69 391 ARG A O 1
#

Radius of gyration: 111.64 Å; chains: 1; bounding box: 200×66×299 Å

Foldseek 3Di:
DDDDDDDDDDDDDDDDDDDDDDDDDDDDDDDPDPVPPPPDPPPDDDDDDDDDDDDDDDDDDDDDDDDDDDDDVVVVVVVVVVVVVVVVVVVVVVVVVVVVVVVVVVVVVVVVVVVVVVVVVVVVVVVVVVVVVVVVVVVVVVVVVVVVVVVVVVVVVVVVVVVVVVVVVVVVVVVVVVVVVVVVVVVVVVVVVVVVVVVVVVVVVVVVVVVVVVVVVVVVVVVVVVVVVVVVVVVVVVVVVLVVLVVVLVVLVVVLVVLVVVVVPVCPDPVVVLVVVLVVLVVVLVVLVVVLVVLVVVLVVLVVVLVVLVVVVVVDDPVSVVVNVVSVVVSVVSVVVSVVSVVVSVVSVVVSVVSVVVVVVVVVVCVVCVVSVVVSVVSVVVSVVSVVVSD